Protein AF-W4FCG9-F1 (afdb_monomer)

Sequence (533 aa):
MAEGTGGDGRRKDSVVLVERDSSLSKIDSVRKSSAKRRMSIEARISENKIITIGDYHTPLPEGWSYRESTNHKGKWYYISPEGQAQWIPPLVKTGKLYEWKLHLYIEFGPGKLGMNLKAVDALPDTLWTQFQVEIHTLRKLGNGHASPAELYNWSVKPDRRIYAGFRIVEIAGASVAGFTYSDVIDKINKTPRPVVIGFCDCHRGLVGDPDQVDDMDDDEATKSVYQQRFNTIQSDHMKAMVLTELDKELWLADLKRLAALDVECRAKCKRLRREMAQMNAKNVQLEQLLQQRVAEKRRCITLVSNLDVQQGQSITHVEMRGRELVKKQQALRKAIADTKKENARLMDQHAADTIALDALYEQLDRDDCNNVLLMTKTQLYDEYGVKRSPFTLQDLHLLCFTLEEAAIVEEQEVQRGISEVAQLRRHVAAMETGGASPANDDDSSSSTSSSTRDLEMKLDWLRDQLQKTAQTIAKAEKKGKSKAVKGGYRRRNLLKIEYQLVQDELQTKLQHMGPQPTCPEEPALLDHRTDEM

Foldseek 3Di:
DDDDDDDDDDDDDDDDDDDDDPVVVVVVVVVVVVVVVVVVVVVVVVPDDQDFLVCLLDDAPPQKDKDADPVDGPQIWIAHNVGDIDLFGAFDQPQDDAAAPAKAKAWAFPDDQQFDKDFADGDSPDFLNQFGIWTAAGHQDPVRHRGSLRVVQVVDDPVNHDGTQWTWQDKQNTGSGRPGPVRVVVVVVPDDPRIMTMTHNRVRGHPPHDPPCPVPCCVVVVVVVVVVVVVVVVVVVVVVVVVVVVVVVVVVVVVVVVVVVVVVVVVVVVVVVVVVVVVVVVVVVVVVVVVVVVVVVVVVVVVVVVVVVVVVVVVVVVVVVVVVVVVVVVVVVVVVVVVVVVVVVVVVVVVVVVVVVVVVVVVVVPPPVDDCVPPDPVNVCVVVVPDDDDDDPVNVVVVVVVVVVVVVVVVVVVVVVVVVVVVVVVVVVVCVVVPDDDPDDDDDDDDDDDDLVNLVVVLVVLVVVLVVLVVQLVVCVVVVPVVSNVVSVVVNVVSVVVNVVSVVSSVVVVVVVPDDDPPDDDDDPPPPPDPPD

pLDDT: mean 76.45, std 19.72, range [30.33, 98.44]

InterPro domains:
  IPR001202 WW domain [PS50020] (58-92)

Radius of gyration: 79.8 Å; Cα contacts (8 Å, |Δi|>4): 334; chains: 1; bounding box: 142×108×208 Å

Structure (mmCIF, N/CA/C/O backbone):
data_AF-W4FCG9-F1
#
_entry.id   AF-W4FCG9-F1
#
loop_
_atom_site.group_PDB
_atom_site.id
_atom_site.type_symbol
_atom_site.label_atom_id
_atom_site.label_alt_id
_atom_site.label_comp_id
_atom_site.label_asym_id
_atom_site.label_entity_id
_atom_site.label_seq_id
_atom_site.pdbx_PDB_ins_code
_atom_site.Cartn_x
_atom_site.Cartn_y
_atom_site.Cartn_z
_atom_site.occupancy
_atom_site.B_iso_or_equiv
_atom_site.auth_seq_id
_atom_site.auth_comp_id
_atom_site.auth_asym_id
_atom_site.auth_atom_id
_atom_site.pdbx_PDB_model_num
ATOM 1 N N . MET A 1 1 ? -39.606 -14.562 -76.520 1.00 34.62 1 MET A N 1
ATOM 2 C CA . MET A 1 1 ? -40.073 -13.919 -77.768 1.00 34.62 1 MET A CA 1
ATOM 3 C C . MET A 1 1 ? -39.571 -12.482 -77.726 1.00 34.62 1 MET A C 1
ATOM 5 O O . MET A 1 1 ? -39.835 -11.843 -76.724 1.00 34.62 1 MET A O 1
ATOM 9 N N . ALA A 1 2 ? -38.805 -11.926 -78.654 1.00 36.19 2 ALA A N 1
ATOM 10 C CA . ALA A 1 2 ? -38.229 -12.410 -79.900 1.00 36.19 2 ALA A CA 1
ATOM 11 C C . ALA A 1 2 ? -36.917 -11.629 -80.173 1.00 36.19 2 ALA A C 1
ATOM 13 O O . ALA A 1 2 ? -36.722 -10.562 -79.597 1.00 36.19 2 ALA A O 1
ATOM 14 N N . GLU A 1 3 ? -36.045 -12.256 -80.970 1.00 35.22 3 GLU A N 1
ATOM 15 C CA . GLU A 1 3 ? -35.071 -11.762 -81.973 1.00 35.22 3 GLU A CA 1
ATOM 16 C C . GLU A 1 3 ? -34.829 -10.234 -82.065 1.00 35.22 3 GLU A C 1
ATOM 18 O O . GLU A 1 3 ? -35.752 -9.444 -81.957 1.00 35.22 3 GLU A O 1
ATOM 23 N N . GLY A 1 4 ? -33.632 -9.696 -82.310 1.00 33.28 4 GLY A N 1
ATOM 24 C CA . GLY A 1 4 ? -32.495 -10.187 -83.092 1.00 33.28 4 GLY A CA 1
ATOM 25 C C . GLY A 1 4 ? -32.148 -9.158 -84.190 1.00 33.28 4 GLY A C 1
ATOM 26 O O . GLY A 1 4 ? -33.049 -8.539 -84.744 1.00 33.28 4 GLY A O 1
ATOM 27 N N . THR A 1 5 ? -30.854 -9.043 -84.535 1.00 35.75 5 THR A N 1
ATOM 28 C CA . THR A 1 5 ? -30.222 -8.213 -85.605 1.00 35.75 5 THR A CA 1
ATOM 29 C C . THR A 1 5 ? -30.054 -6.714 -85.293 1.00 35.75 5 THR A C 1
ATOM 31 O O . THR A 1 5 ? -30.937 -6.098 -84.722 1.00 35.75 5 THR A O 1
ATOM 34 N N . GLY A 1 6 ? -28.956 -6.015 -85.596 1.00 31.28 6 GLY A N 1
ATOM 35 C CA . GLY A 1 6 ? -27.707 -6.274 -86.323 1.00 31.28 6 GLY A CA 1
ATOM 36 C C . GLY A 1 6 ? -27.146 -4.907 -86.778 1.00 31.28 6 GLY A C 1
ATOM 37 O O . GLY A 1 6 ? -27.932 -3.986 -86.982 1.00 31.28 6 GLY A O 1
ATOM 38 N N . GLY A 1 7 ? -25.826 -4.747 -86.947 1.00 31.95 7 GLY A N 1
ATOM 39 C CA . GLY A 1 7 ? -25.267 -3.602 -87.694 1.00 31.95 7 GLY A CA 1
ATOM 40 C C . GLY A 1 7 ? -24.038 -2.924 -87.085 1.00 31.95 7 GLY A C 1
ATOM 41 O O . GLY A 1 7 ? -24.150 -2.057 -86.228 1.00 31.95 7 GLY A O 1
ATOM 42 N N . ASP A 1 8 ? -22.877 -3.322 -87.595 1.00 32.66 8 ASP A N 1
ATOM 43 C CA . ASP A 1 8 ? -21.540 -2.751 -87.416 1.00 32.66 8 ASP A CA 1
ATOM 44 C C . ASP A 1 8 ? -21.394 -1.371 -88.103 1.00 32.66 8 ASP A C 1
ATOM 46 O O . ASP A 1 8 ? -22.077 -1.101 -89.093 1.00 32.66 8 ASP A O 1
ATOM 50 N N . GLY A 1 9 ? -20.466 -0.519 -87.640 1.00 31.55 9 GLY A N 1
ATOM 51 C CA . GLY A 1 9 ? -20.011 0.619 -88.450 1.00 31.55 9 GLY A CA 1
ATOM 52 C C . GLY A 1 9 ? -19.624 1.923 -87.742 1.00 31.55 9 GLY A C 1
ATOM 53 O O . GLY A 1 9 ? -20.441 2.817 -87.561 1.00 31.55 9 GLY A O 1
ATOM 54 N N . ARG A 1 10 ? -18.306 2.088 -87.573 1.00 35.19 10 ARG A N 1
ATOM 55 C CA . ARG A 1 10 ? -17.523 3.343 -87.665 1.00 35.19 10 ARG A CA 1
ATOM 56 C C . ARG A 1 10 ? -17.666 4.423 -86.577 1.00 35.19 10 ARG A C 1
ATOM 58 O O . ARG A 1 10 ? -18.603 5.211 -86.504 1.00 35.19 10 ARG A O 1
ATOM 65 N N . ARG A 1 11 ? -16.553 4.517 -85.839 1.00 33.44 11 ARG A N 1
ATOM 66 C CA . ARG A 1 11 ? -16.085 5.590 -84.953 1.00 33.44 11 ARG A CA 1
ATOM 67 C C . ARG A 1 11 ? -16.247 6.981 -85.589 1.00 33.44 11 ARG A C 1
ATOM 69 O O . ARG A 1 11 ? -15.770 7.213 -86.697 1.00 33.44 11 ARG A O 1
ATOM 76 N N . LYS A 1 12 ? -16.879 7.898 -84.850 1.00 39.00 12 LYS A N 1
ATOM 77 C CA . LYS A 1 12 ? -16.823 9.350 -85.064 1.00 39.00 12 LYS A CA 1
ATOM 78 C C . LYS A 1 12 ? -15.766 9.927 -84.127 1.00 39.00 12 LYS A C 1
ATOM 80 O O . LYS A 1 12 ? -15.915 9.833 -82.912 1.00 39.00 12 LYS A O 1
ATOM 85 N N . ASP A 1 13 ? -14.729 10.515 -84.712 1.00 32.69 13 ASP A N 1
ATOM 86 C CA . ASP A 1 13 ? -13.719 11.301 -84.013 1.00 32.69 13 ASP A CA 1
ATOM 87 C C . ASP A 1 13 ? -14.348 12.591 -83.472 1.00 32.69 13 ASP A C 1
ATOM 89 O O . ASP A 1 13 ? -14.715 13.500 -84.220 1.00 32.69 13 ASP A O 1
ATOM 93 N N . SER A 1 14 ? -14.494 12.662 -82.151 1.00 36.31 14 SER A N 1
ATOM 94 C CA . SER A 1 14 ? -14.780 13.897 -81.433 1.00 36.31 14 SER A CA 1
ATOM 95 C C . SER A 1 14 ? -13.470 14.636 -81.167 1.00 36.31 14 SER A C 1
ATOM 97 O O . SER A 1 14 ? -12.623 14.175 -80.401 1.00 36.31 14 SER A O 1
ATOM 99 N N . VAL A 1 15 ? -13.337 15.800 -81.796 1.00 35.44 15 VAL A N 1
ATOM 100 C CA . VAL A 1 15 ? -12.343 16.831 -81.491 1.00 35.44 15 VAL A CA 1
ATOM 101 C C . VAL A 1 15 ? -12.466 17.224 -80.016 1.00 35.44 15 VAL A C 1
ATOM 103 O O . VAL A 1 15 ? -13.481 17.781 -79.606 1.00 35.44 15 VAL A O 1
ATOM 106 N N . VAL A 1 16 ? -11.420 16.961 -79.231 1.00 35.81 16 VAL A N 1
ATOM 107 C CA . VAL A 1 16 ? -11.217 17.568 -77.911 1.00 35.81 16 VAL A CA 1
ATOM 108 C C . VAL A 1 16 ? -10.118 18.613 -78.059 1.00 35.81 16 VAL A C 1
ATOM 110 O O . VAL A 1 16 ? -8.976 18.295 -78.392 1.00 35.81 16 VAL A O 1
ATOM 113 N N . LEU A 1 17 ? -10.492 19.875 -77.840 1.00 36.72 17 LEU A N 1
ATOM 114 C CA . LEU A 1 17 ? -9.572 20.980 -77.606 1.00 36.72 17 LEU A CA 1
ATOM 115 C C . LEU A 1 17 ? -8.699 20.642 -76.392 1.00 36.72 17 LEU A C 1
ATOM 117 O O . LEU A 1 17 ? -9.174 20.652 -75.261 1.00 36.72 17 LEU A O 1
ATOM 121 N N . VAL A 1 18 ? -7.423 20.355 -76.636 1.00 36.69 18 VAL A N 1
ATOM 122 C CA . VAL A 1 18 ? -6.400 20.336 -75.589 1.00 36.69 18 VAL A CA 1
ATOM 123 C C . VAL A 1 18 ? -5.851 21.754 -75.475 1.00 36.69 18 VAL A C 1
ATOM 125 O O . VAL A 1 18 ? -5.213 22.262 -76.402 1.00 36.69 18 VAL A O 1
ATOM 128 N N . GLU A 1 19 ? -6.138 22.403 -74.347 1.00 40.28 19 GLU A N 1
ATOM 129 C CA . GLU A 1 19 ? -5.480 23.636 -73.924 1.00 40.28 19 GLU A CA 1
ATOM 130 C C . GLU A 1 19 ? -3.960 23.442 -73.978 1.00 40.28 19 GLU A C 1
ATOM 132 O O . GLU A 1 19 ? -3.398 22.535 -73.361 1.00 40.28 19 GLU A O 1
ATOM 137 N N . ARG A 1 20 ? -3.279 24.282 -74.766 1.00 44.53 20 ARG A N 1
ATOM 138 C CA . ARG A 1 20 ? -1.817 24.309 -74.809 1.00 44.53 20 ARG A CA 1
ATOM 139 C C . ARG A 1 20 ? -1.302 24.819 -73.473 1.00 44.53 20 ARG A C 1
ATOM 141 O O . ARG A 1 20 ? -1.419 26.000 -73.157 1.00 44.53 20 ARG A O 1
ATOM 148 N N . ASP A 1 21 ? -0.686 23.908 -72.742 1.00 41.25 21 ASP A N 1
ATOM 149 C CA . ASP A 1 21 ? -0.039 24.166 -71.472 1.00 41.25 21 ASP A CA 1
ATOM 150 C C . ASP A 1 21 ? 1.079 25.218 -71.632 1.00 41.25 21 ASP A C 1
ATOM 152 O O . ASP A 1 21 ? 2.018 25.074 -72.425 1.00 41.25 21 ASP A O 1
ATOM 156 N N . SER A 1 22 ? 0.973 26.318 -70.884 1.00 47.09 22 SER A N 1
ATOM 157 C CA . SER A 1 22 ? 1.869 27.490 -70.945 1.00 47.09 22 SER A CA 1
ATOM 158 C C . SER A 1 22 ? 3.297 27.214 -70.433 1.00 47.09 22 SER A C 1
ATOM 160 O O . SER A 1 22 ? 4.177 28.078 -70.481 1.00 47.09 22 SER A O 1
ATOM 162 N N . SER A 1 23 ? 3.551 25.983 -69.988 1.00 48.50 23 SER A N 1
ATOM 163 C CA . SER A 1 23 ? 4.832 25.460 -69.514 1.00 48.50 23 SER A CA 1
ATOM 164 C C . SER A 1 23 ? 5.790 25.056 -70.648 1.00 48.50 23 SER A C 1
ATOM 166 O O . SER A 1 23 ? 7.006 25.070 -70.447 1.00 48.50 23 SER A O 1
ATOM 168 N N . LEU A 1 24 ? 5.286 24.794 -71.863 1.00 45.44 24 LEU A N 1
ATOM 169 C CA . LEU A 1 24 ? 6.114 24.403 -73.017 1.00 45.44 24 LEU A CA 1
ATOM 170 C C . LEU A 1 24 ? 6.747 25.596 -73.762 1.00 45.44 24 LEU A C 1
ATOM 172 O O . LEU A 1 24 ? 7.794 25.438 -74.388 1.00 45.44 24 LEU A O 1
ATOM 176 N N . SER A 1 25 ? 6.209 26.819 -73.631 1.00 48.72 25 SER A N 1
ATOM 177 C CA . SER A 1 25 ? 6.802 28.022 -74.257 1.00 48.72 25 SER A CA 1
ATOM 178 C C . SER A 1 25 ? 8.090 28.491 -73.561 1.00 48.72 25 SER A C 1
ATOM 180 O O . SER A 1 25 ? 8.966 29.104 -74.182 1.00 48.72 25 SER A O 1
ATOM 182 N N . LYS A 1 26 ? 8.258 28.148 -72.275 1.00 48.59 26 LYS A N 1
ATOM 183 C CA . LYS A 1 26 ? 9.486 28.424 -71.515 1.00 48.59 26 LYS A CA 1
ATOM 184 C C . LYS A 1 26 ? 10.653 27.559 -71.985 1.00 48.59 26 LYS A C 1
ATOM 186 O O . LYS A 1 26 ? 11.779 28.046 -72.008 1.00 48.59 26 LYS A O 1
ATOM 191 N N . ILE A 1 27 ? 10.404 26.324 -72.417 1.00 49.84 27 ILE A N 1
ATOM 192 C CA . ILE A 1 27 ? 11.462 25.402 -72.860 1.00 49.84 27 ILE A CA 1
ATOM 193 C C . ILE A 1 27 ? 12.034 25.841 -74.220 1.00 49.84 27 ILE A C 1
ATOM 195 O O . ILE A 1 27 ? 13.254 25.831 -74.406 1.00 49.84 27 ILE A O 1
ATOM 199 N N . ASP A 1 28 ? 11.194 26.357 -75.122 1.00 43.75 28 ASP A N 1
ATOM 200 C CA . ASP A 1 28 ? 11.650 26.932 -76.396 1.00 43.75 28 ASP A CA 1
ATOM 201 C C . ASP A 1 28 ? 12.315 28.311 -76.240 1.00 43.75 28 ASP A C 1
ATOM 203 O O . ASP A 1 28 ? 13.270 28.629 -76.957 1.00 43.75 28 ASP A O 1
ATOM 207 N N . SER A 1 29 ? 11.893 29.112 -75.253 1.00 47.41 29 SER A N 1
ATOM 208 C CA . SER A 1 29 ? 12.574 30.360 -74.865 1.00 47.41 29 SER A CA 1
ATOM 209 C C . SER A 1 29 ? 13.971 30.101 -74.276 1.00 47.41 29 SER A C 1
ATOM 211 O O . SER A 1 29 ? 14.943 30.793 -74.602 1.00 47.41 29 SER A O 1
ATOM 213 N N . VAL A 1 30 ? 14.123 29.042 -73.473 1.00 49.09 30 VAL A N 1
ATOM 214 C CA . VAL A 1 30 ? 15.423 28.617 -72.928 1.00 49.09 30 VAL A CA 1
ATOM 215 C C . VAL A 1 30 ? 16.339 28.080 -74.035 1.00 49.09 30 VAL A C 1
ATOM 217 O O . VAL A 1 30 ? 17.522 28.424 -74.062 1.00 49.09 30 VAL A O 1
ATOM 220 N N . ARG A 1 31 ? 15.814 27.338 -75.022 1.00 48.38 31 ARG A N 1
ATOM 221 C CA . ARG A 1 31 ? 16.611 26.881 -76.178 1.00 48.38 31 ARG A CA 1
ATOM 222 C C . ARG A 1 31 ? 17.043 28.026 -77.099 1.00 48.38 31 ARG A C 1
ATOM 224 O O . ARG A 1 31 ? 18.213 28.080 -77.476 1.00 48.38 31 ARG A O 1
ATOM 231 N N . LYS A 1 32 ? 16.166 28.994 -77.396 1.00 46.44 32 LYS A N 1
ATOM 232 C CA . LYS A 1 32 ? 16.530 30.179 -78.202 1.00 46.44 32 LYS A CA 1
ATOM 233 C C . LYS A 1 32 ? 17.479 31.134 -77.469 1.00 46.44 32 LYS A C 1
ATOM 235 O O . LYS A 1 32 ? 18.373 31.693 -78.101 1.00 46.44 32 LYS A O 1
ATOM 240 N N . SER A 1 33 ? 17.352 31.292 -76.148 1.00 45.50 33 SER A N 1
ATOM 241 C CA . SER A 1 33 ? 18.281 32.116 -75.354 1.00 45.50 33 SER A CA 1
ATOM 242 C C . SER A 1 33 ? 19.639 31.445 -75.119 1.00 45.50 33 SER A C 1
ATOM 244 O O . SER A 1 33 ? 20.645 32.147 -75.021 1.00 45.50 33 SER A O 1
ATOM 246 N N . SER A 1 34 ? 19.699 30.107 -75.095 1.00 45.25 34 SER A N 1
ATOM 247 C CA . SER A 1 34 ? 20.956 29.348 -75.072 1.00 45.25 34 SER A CA 1
ATOM 248 C C . SER A 1 34 ? 21.681 29.419 -76.421 1.00 45.25 34 SER A C 1
ATOM 250 O O . SER A 1 34 ? 22.876 29.701 -76.450 1.00 45.25 34 SER A O 1
ATOM 252 N N . ALA A 1 35 ? 20.963 29.294 -77.544 1.00 45.16 35 ALA A N 1
ATOM 253 C CA . ALA A 1 35 ? 21.541 29.435 -78.885 1.00 45.16 35 ALA A CA 1
ATOM 254 C C . ALA A 1 35 ? 22.026 30.869 -79.181 1.00 45.16 35 ALA A C 1
ATOM 256 O O . ALA A 1 35 ? 23.102 31.055 -79.745 1.00 45.16 35 ALA A O 1
ATOM 257 N N . LYS A 1 36 ? 21.292 31.899 -78.729 1.00 41.75 36 LYS A N 1
ATOM 258 C CA . LYS A 1 36 ? 21.706 33.307 -78.876 1.00 41.75 36 LYS A CA 1
ATOM 259 C C . LYS A 1 36 ? 22.872 33.682 -77.950 1.00 41.75 36 LYS A C 1
ATOM 261 O O . LYS A 1 36 ? 23.686 34.521 -78.323 1.00 41.75 36 LYS A O 1
ATOM 266 N N . ARG A 1 37 ? 23.002 33.033 -76.782 1.00 46.12 37 ARG A N 1
ATOM 267 C CA . ARG A 1 37 ? 24.206 33.138 -75.937 1.00 46.12 37 ARG A CA 1
ATOM 268 C C . ARG A 1 37 ? 25.407 32.422 -76.544 1.00 46.12 37 ARG A C 1
ATOM 270 O O . ARG A 1 37 ? 26.486 32.986 -76.477 1.00 46.12 37 ARG A O 1
ATOM 277 N N . ARG A 1 38 ? 25.234 31.257 -77.176 1.00 46.38 38 ARG A N 1
ATOM 278 C CA . ARG A 1 38 ? 26.330 30.561 -77.876 1.00 46.38 38 ARG A CA 1
ATOM 279 C C . ARG A 1 38 ? 26.882 31.396 -79.032 1.00 46.38 38 ARG A C 1
ATOM 281 O O . ARG A 1 38 ? 28.064 31.700 -79.012 1.00 46.38 38 ARG A O 1
ATOM 288 N N . MET A 1 39 ? 26.020 31.948 -79.891 1.00 37.16 39 MET A N 1
ATOM 289 C CA . MET A 1 39 ? 26.477 32.835 -80.975 1.00 37.16 39 MET A CA 1
ATOM 290 C C . MET A 1 39 ? 27.041 34.182 -80.483 1.00 37.16 39 MET A C 1
ATOM 292 O O . MET A 1 39 ? 27.887 34.767 -81.146 1.00 37.16 39 MET A O 1
ATOM 296 N N . SER A 1 40 ? 26.615 34.685 -79.315 1.00 43.78 40 SER A N 1
ATOM 297 C CA . SER A 1 40 ? 27.190 35.898 -78.704 1.00 43.78 40 SER A CA 1
ATOM 298 C C . SER A 1 40 ? 28.487 35.639 -77.925 1.00 43.78 40 SER A C 1
ATOM 300 O O . SER A 1 40 ? 29.206 36.596 -77.639 1.00 43.78 40 SER A O 1
ATOM 302 N N . ILE A 1 41 ? 28.767 34.385 -77.557 1.00 40.41 41 ILE A N 1
ATOM 303 C CA . ILE A 1 41 ? 30.043 33.943 -76.984 1.00 40.41 41 ILE A CA 1
ATOM 304 C C . ILE A 1 41 ? 31.025 33.670 -78.131 1.00 40.41 41 ILE A C 1
ATOM 306 O O . ILE A 1 41 ? 32.119 34.216 -78.113 1.00 40.41 41 ILE A O 1
ATOM 310 N N . GLU A 1 42 ? 30.607 32.978 -79.194 1.00 39.97 42 GLU A N 1
ATOM 311 C CA . GLU A 1 42 ? 31.421 32.757 -80.403 1.00 39.97 42 GLU A CA 1
ATOM 312 C C . GLU A 1 42 ? 31.773 34.064 -81.132 1.00 39.97 42 GLU A C 1
ATOM 314 O O . GLU A 1 42 ? 32.905 34.219 -81.576 1.00 39.97 42 GLU A O 1
ATOM 319 N N . ALA A 1 43 ? 30.879 35.061 -81.151 1.00 37.09 43 ALA A N 1
ATOM 320 C CA . ALA A 1 43 ? 31.185 36.393 -81.688 1.00 37.09 43 ALA A CA 1
ATOM 321 C C . ALA A 1 43 ? 32.038 37.281 -80.752 1.00 37.09 43 ALA A C 1
ATOM 323 O O . ALA A 1 43 ? 32.476 38.350 -81.164 1.00 37.09 43 ALA A O 1
ATOM 324 N N . ARG A 1 44 ? 32.278 36.870 -79.496 1.00 39.56 44 ARG A N 1
ATOM 325 C CA . ARG A 1 44 ? 33.234 37.527 -78.577 1.00 39.56 44 ARG A CA 1
ATOM 326 C C . ARG A 1 44 ? 34.585 36.809 -78.504 1.00 39.56 44 ARG A C 1
ATOM 328 O O . ARG A 1 44 ? 35.535 37.371 -77.968 1.00 39.56 44 ARG A O 1
ATOM 335 N N . ILE A 1 45 ? 34.679 35.597 -79.051 1.00 42.31 45 ILE A N 1
ATOM 336 C CA . ILE A 1 45 ? 35.916 34.803 -79.115 1.00 42.31 45 ILE A CA 1
ATOM 337 C C . ILE A 1 45 ? 36.810 35.239 -80.293 1.00 42.31 45 ILE A C 1
ATOM 339 O O . ILE A 1 45 ? 37.989 34.905 -80.328 1.00 42.31 45 ILE A O 1
ATOM 343 N N . SER A 1 46 ? 36.321 36.072 -81.218 1.00 41.75 46 SER A N 1
ATOM 344 C CA . SER A 1 46 ? 37.116 36.545 -82.361 1.00 41.75 46 SER A CA 1
ATOM 345 C C . SER A 1 46 ? 38.094 37.695 -82.067 1.00 41.75 46 SER A C 1
ATOM 347 O O . SER A 1 46 ? 38.767 38.136 -82.992 1.00 41.75 46 SER A O 1
ATOM 349 N N . GLU A 1 47 ? 38.223 38.171 -80.819 1.00 38.84 47 GLU A N 1
ATOM 350 C CA . GLU A 1 47 ? 39.187 39.237 -80.458 1.00 38.84 47 GLU A CA 1
ATOM 351 C C . GLU A 1 47 ? 40.089 38.930 -79.246 1.00 38.84 47 GLU A C 1
ATOM 353 O O . GLU A 1 47 ? 40.966 39.726 -78.925 1.00 38.84 47 GLU A O 1
ATOM 358 N N . ASN A 1 48 ? 39.975 37.755 -78.616 1.00 41.47 48 ASN A N 1
ATOM 359 C CA . ASN A 1 48 ? 40.883 37.336 -77.543 1.00 41.47 48 ASN A CA 1
ATOM 360 C C . ASN A 1 48 ? 41.531 35.995 -77.896 1.00 41.47 48 ASN A C 1
ATOM 362 O O . ASN A 1 48 ? 40.890 34.950 -77.860 1.00 41.47 48 ASN A O 1
ATOM 366 N N . LYS A 1 49 ? 42.822 36.034 -78.237 1.00 39.22 49 LYS A N 1
ATOM 367 C CA . LYS A 1 49 ? 43.661 34.851 -78.466 1.00 39.22 49 LYS A CA 1
ATOM 368 C C . LYS A 1 49 ? 43.550 33.898 -77.261 1.00 39.22 49 LYS A C 1
ATOM 370 O O . LYS A 1 49 ? 43.900 34.290 -76.148 1.00 39.22 49 LYS A O 1
ATOM 375 N N . ILE A 1 50 ? 43.054 32.678 -77.486 1.00 43.75 50 ILE A N 1
ATOM 376 C CA . ILE A 1 50 ? 42.990 31.608 -76.477 1.00 43.75 50 ILE A CA 1
ATOM 377 C C . ILE A 1 50 ? 44.430 31.241 -76.101 1.00 43.75 50 ILE A C 1
ATOM 379 O O . ILE A 1 50 ? 45.227 30.889 -76.969 1.00 43.75 50 ILE A O 1
ATOM 383 N N . ILE A 1 51 ? 44.762 31.387 -74.820 1.00 50.22 51 ILE A N 1
ATOM 384 C CA . ILE A 1 51 ? 46.080 31.075 -74.255 1.00 50.22 51 ILE A CA 1
ATOM 385 C C . ILE A 1 51 ? 46.118 29.564 -73.992 1.00 50.22 51 ILE A C 1
ATOM 387 O O . ILE A 1 51 ? 45.252 29.056 -73.287 1.00 50.22 51 ILE A O 1
ATOM 391 N N . THR A 1 52 ? 47.097 28.856 -74.555 1.00 47.50 52 THR A N 1
ATOM 392 C CA . THR A 1 52 ? 47.282 27.394 -74.377 1.00 47.50 52 THR A CA 1
ATOM 393 C C . THR A 1 52 ? 48.467 27.100 -73.445 1.00 47.50 52 THR A C 1
ATOM 395 O O . THR A 1 52 ? 49.248 28.009 -73.164 1.00 47.50 52 THR A O 1
ATOM 398 N N . ILE A 1 53 ? 48.662 25.854 -72.979 1.00 44.81 53 ILE A N 1
ATOM 399 C CA . ILE A 1 53 ? 49.867 25.443 -72.208 1.00 44.81 53 ILE A CA 1
ATOM 400 C C . ILE A 1 53 ? 51.189 25.885 -72.875 1.00 44.81 53 ILE A C 1
ATOM 402 O O . ILE A 1 53 ? 52.159 26.190 -72.180 1.00 44.81 53 ILE A O 1
ATOM 406 N N . GLY A 1 54 ? 51.223 26.004 -74.208 1.00 48.16 54 GLY A N 1
ATOM 407 C CA . GLY A 1 54 ? 52.383 26.501 -74.959 1.00 48.16 54 GLY A CA 1
ATOM 408 C C . GLY A 1 54 ? 52.720 27.988 -74.753 1.00 48.16 54 GLY A C 1
ATOM 409 O O . GLY A 1 54 ? 53.834 28.400 -75.063 1.00 48.16 54 GLY A O 1
ATOM 410 N N . ASP A 1 55 ? 51.809 28.791 -74.194 1.00 52.69 55 ASP A N 1
ATOM 411 C CA . ASP A 1 55 ? 52.017 30.218 -73.901 1.00 52.69 55 ASP A CA 1
ATOM 412 C C . ASP A 1 55 ? 52.578 30.471 -72.481 1.00 52.69 55 ASP A C 1
ATOM 414 O O . ASP A 1 55 ? 52.795 31.626 -72.110 1.00 52.69 55 ASP A O 1
ATOM 418 N N . TYR A 1 56 ? 52.857 29.423 -71.686 1.00 55.72 56 TYR A N 1
ATOM 419 C CA . TYR A 1 56 ? 53.357 29.518 -70.298 1.00 55.72 56 TYR A CA 1
ATOM 420 C C . TYR A 1 56 ? 54.656 30.336 -70.145 1.00 55.72 56 TYR A C 1
ATOM 422 O O . TYR A 1 56 ? 54.932 30.905 -69.091 1.00 55.72 56 TYR A O 1
ATOM 430 N N . HIS A 1 57 ? 55.441 30.445 -71.216 1.00 57.78 57 HIS A N 1
ATOM 431 C CA . HIS A 1 57 ? 56.699 31.193 -71.254 1.00 57.78 57 HIS A CA 1
ATOM 432 C C . HIS A 1 57 ? 56.518 32.692 -71.542 1.00 57.78 57 HIS A C 1
ATOM 434 O O . HIS A 1 57 ? 57.507 33.412 -71.671 1.00 57.78 57 HIS A O 1
ATOM 440 N N . THR A 1 58 ? 55.277 33.179 -71.657 1.00 59.00 58 THR A N 1
ATOM 441 C CA . THR A 1 58 ? 54.965 34.560 -72.047 1.00 59.00 58 THR A CA 1
ATOM 442 C C . THR A 1 58 ? 53.785 35.146 -71.268 1.00 59.00 58 THR A C 1
ATOM 444 O O . THR A 1 58 ? 52.788 34.465 -71.040 1.00 59.00 58 THR A O 1
ATOM 447 N N . PRO A 1 59 ? 53.809 36.447 -70.925 1.00 64.06 59 PRO A N 1
ATOM 448 C CA . PRO A 1 59 ? 54.819 37.456 -71.256 1.00 64.06 59 PRO A CA 1
ATOM 449 C C . PRO A 1 59 ? 56.033 37.436 -70.309 1.00 64.06 59 PRO A C 1
ATOM 451 O O . PRO A 1 59 ? 55.889 37.184 -69.115 1.00 64.06 59 PRO A O 1
ATOM 454 N N . LEU A 1 60 ? 57.213 37.764 -70.844 1.00 70.62 60 LEU A N 1
ATOM 455 C CA . LEU A 1 60 ? 58.441 38.005 -70.076 1.00 70.62 60 LEU A CA 1
ATOM 456 C C . LEU A 1 60 ? 58.637 39.514 -69.824 1.00 70.62 60 LEU A C 1
ATOM 458 O O . LEU A 1 60 ? 58.096 40.321 -70.585 1.00 70.62 60 LEU A O 1
ATOM 462 N N . PRO A 1 61 ? 59.396 39.920 -68.786 1.00 75.25 61 PRO A N 1
ATOM 463 C CA . PRO A 1 61 ? 59.780 41.315 -68.606 1.00 75.25 61 PRO A CA 1
ATOM 464 C C . PRO A 1 61 ? 60.657 41.802 -69.769 1.00 75.25 61 PRO A C 1
ATOM 466 O O . PRO A 1 61 ? 61.296 41.009 -70.462 1.00 75.25 61 PRO A O 1
ATOM 469 N N . GLU A 1 62 ? 60.716 43.115 -69.973 1.00 75.19 62 GLU A N 1
ATOM 470 C CA . GLU A 1 62 ? 61.509 43.719 -71.048 1.00 75.19 62 GLU A CA 1
ATOM 471 C C . GLU A 1 62 ? 62.993 43.303 -70.964 1.00 75.19 62 GLU A C 1
ATOM 473 O O . GLU A 1 62 ? 63.595 43.301 -69.889 1.00 75.19 62 GLU A O 1
ATOM 478 N N . GLY A 1 63 ? 63.567 42.884 -72.097 1.00 72.56 63 GLY A N 1
ATOM 479 C CA . GLY A 1 63 ? 64.955 42.412 -72.204 1.00 72.56 63 GLY A CA 1
ATOM 480 C C . GLY A 1 63 ? 65.206 40.953 -71.789 1.00 72.56 63 GLY A C 1
ATOM 481 O O . GLY A 1 63 ? 66.325 40.471 -71.952 1.00 72.56 63 GLY A O 1
ATOM 482 N N . TRP A 1 64 ? 64.199 40.229 -71.293 1.00 81.25 64 TRP A N 1
ATOM 483 C CA . TRP A 1 64 ? 64.317 38.797 -71.007 1.00 81.25 64 TRP A CA 1
ATOM 484 C C . TRP A 1 64 ? 64.049 37.951 -72.254 1.00 81.25 64 TRP A C 1
ATOM 486 O O . TRP A 1 64 ? 63.160 38.248 -73.051 1.00 81.25 64 TRP A O 1
ATOM 496 N N . SER A 1 65 ? 64.785 36.850 -72.401 1.00 77.75 65 SER A N 1
ATOM 497 C CA . SER A 1 65 ? 64.553 35.853 -73.456 1.00 77.75 65 SER A CA 1
ATOM 498 C C . SER A 1 65 ? 64.477 34.446 -72.867 1.00 77.75 65 SER A C 1
ATOM 500 O O . SER A 1 65 ? 64.967 34.212 -71.765 1.00 77.75 65 SER A O 1
ATOM 502 N N . TYR A 1 66 ? 63.856 33.504 -73.573 1.00 77.56 66 TYR A N 1
ATOM 503 C CA . TYR A 1 66 ? 63.810 32.095 -73.174 1.00 77.56 66 TYR A CA 1
ATOM 504 C C . TYR A 1 66 ? 64.393 31.218 -74.285 1.00 77.56 66 TYR A C 1
ATOM 506 O O . TYR A 1 66 ? 64.273 31.541 -75.469 1.00 77.56 66 TYR A O 1
ATOM 514 N N . ARG A 1 67 ? 65.084 30.139 -73.908 1.00 77.38 67 ARG A N 1
ATOM 515 C CA . ARG A 1 67 ? 65.695 29.171 -74.831 1.00 77.38 67 ARG A CA 1
ATOM 516 C C . ARG A 1 67 ? 65.461 27.750 -74.346 1.00 77.38 67 ARG A C 1
ATOM 518 O O . ARG A 1 67 ? 65.462 27.495 -73.143 1.00 77.38 67 ARG A O 1
ATOM 525 N N . GLU A 1 68 ? 65.277 26.829 -75.283 1.00 77.69 68 GLU A N 1
ATOM 526 C CA . GLU A 1 68 ? 65.205 25.403 -74.976 1.00 77.69 68 GLU A CA 1
ATOM 527 C C . GLU A 1 68 ? 66.615 24.878 -74.670 1.00 77.69 68 GLU A C 1
ATOM 529 O O . GLU A 1 68 ? 67.591 25.228 -75.340 1.00 77.69 68 GLU A O 1
ATOM 534 N N . SER A 1 69 ? 66.744 24.065 -73.625 1.00 75.56 69 SER A N 1
ATOM 535 C CA . SER A 1 69 ? 68.008 23.458 -73.235 1.00 75.56 69 SER A CA 1
ATOM 536 C C . SER A 1 69 ? 68.430 22.408 -74.255 1.00 75.56 69 SER A C 1
ATOM 538 O O . SER A 1 69 ? 67.713 21.447 -74.522 1.00 75.56 69 SER A O 1
ATOM 540 N N . THR A 1 70 ? 69.655 22.526 -74.762 1.00 75.12 70 THR A N 1
ATOM 541 C CA . THR A 1 70 ? 70.238 21.525 -75.667 1.00 75.12 70 THR A CA 1
ATOM 542 C C . THR A 1 70 ? 70.490 20.181 -74.979 1.00 75.12 70 THR A C 1
ATOM 544 O O . THR A 1 70 ? 70.461 19.146 -75.640 1.00 75.12 70 THR A O 1
ATOM 547 N N . ASN A 1 71 ? 70.720 20.187 -73.660 1.00 71.56 71 ASN A N 1
ATOM 548 C CA . ASN A 1 71 ? 71.005 18.985 -72.866 1.00 71.56 71 ASN A CA 1
ATOM 549 C C . ASN A 1 71 ? 69.732 18.333 -72.302 1.00 71.56 71 ASN A C 1
ATOM 551 O O . ASN A 1 71 ? 69.735 17.141 -72.005 1.00 71.56 71 ASN A O 1
ATOM 555 N N . HIS A 1 72 ? 68.647 19.099 -72.168 1.00 70.12 72 HIS A N 1
ATOM 556 C CA . HIS A 1 72 ? 67.368 18.635 -71.636 1.00 70.12 72 HIS A CA 1
ATOM 557 C C . HIS A 1 72 ? 66.241 19.032 -72.595 1.00 70.12 72 HIS A C 1
ATOM 559 O O . HIS A 1 72 ? 65.613 20.076 -72.418 1.00 70.12 72 HIS A O 1
ATOM 565 N N . LYS A 1 73 ? 65.996 18.195 -73.614 1.00 67.06 73 LYS A N 1
ATOM 566 C CA . LYS A 1 73 ? 64.905 18.398 -74.583 1.00 67.06 73 LYS A CA 1
ATOM 567 C C . LYS A 1 73 ? 63.575 18.617 -73.855 1.00 67.06 73 LYS A C 1
ATOM 569 O O . LYS A 1 73 ? 63.263 17.884 -72.918 1.00 67.06 73 LYS A O 1
ATOM 574 N N . GLY A 1 74 ? 62.820 19.627 -74.273 1.00 63.56 74 GLY A N 1
ATOM 575 C CA . GLY A 1 74 ? 61.560 20.037 -73.656 1.00 63.56 74 GLY A CA 1
ATOM 576 C C . GLY A 1 74 ? 61.691 20.920 -72.407 1.00 63.56 74 GLY A C 1
ATOM 577 O O . GLY A 1 74 ? 60.671 21.409 -71.924 1.00 63.56 74 GLY A O 1
ATOM 578 N N . LYS A 1 75 ? 62.903 21.170 -71.880 1.00 68.69 75 LYS A N 1
ATOM 579 C CA . LYS A 1 75 ? 63.115 22.096 -70.752 1.00 68.69 75 LYS A CA 1
ATOM 580 C C . LYS A 1 75 ? 63.612 23.450 -71.241 1.00 68.69 75 LYS A C 1
ATOM 582 O O . LYS A 1 75 ? 64.566 23.528 -72.009 1.00 68.69 75 LYS A O 1
ATOM 587 N N . TRP A 1 76 ? 63.019 24.521 -70.728 1.00 74.06 76 TRP A N 1
ATOM 588 C CA . TRP A 1 76 ? 63.355 25.895 -71.094 1.00 74.06 76 TRP A CA 1
ATOM 589 C C . TRP A 1 76 ? 64.089 26.600 -69.953 1.00 74.06 76 TRP A C 1
ATOM 591 O O . TRP A 1 76 ? 63.776 26.386 -68.783 1.00 74.06 76 TRP A O 1
ATOM 601 N N . TYR A 1 77 ? 65.055 27.451 -70.292 1.00 79.75 77 TYR A N 1
ATOM 602 C CA . TYR A 1 77 ? 65.709 28.361 -69.355 1.00 79.75 77 TYR A CA 1
ATOM 603 C C . TYR A 1 77 ? 65.571 29.807 -69.840 1.00 79.75 77 TYR A C 1
ATOM 605 O O . TYR A 1 77 ? 65.460 30.080 -71.037 1.00 79.75 77 TYR A O 1
ATOM 613 N N . TYR A 1 78 ? 65.562 30.738 -68.896 1.00 82.56 78 TYR A N 1
ATOM 614 C CA . TYR A 1 78 ? 65.318 32.159 -69.105 1.00 82.56 78 TYR A CA 1
ATOM 615 C C . TYR A 1 78 ? 66.612 32.927 -68.893 1.00 82.56 78 TYR A C 1
ATOM 617 O O . TYR A 1 78 ? 67.345 32.660 -67.943 1.00 82.56 78 TYR A O 1
ATOM 625 N N . ILE A 1 79 ? 66.893 33.868 -69.783 1.00 82.50 79 ILE A N 1
ATOM 626 C CA . ILE A 1 79 ? 68.107 34.674 -69.786 1.00 82.50 79 ILE A CA 1
ATOM 627 C C . ILE A 1 79 ? 67.709 36.105 -69.448 1.00 82.50 79 ILE A C 1
ATOM 629 O O . ILE A 1 79 ? 66.879 36.698 -70.146 1.00 82.50 79 ILE A O 1
ATOM 633 N N . SER A 1 80 ? 68.287 36.639 -68.374 1.00 83.12 80 SER A N 1
ATOM 634 C CA . SER A 1 80 ? 68.098 38.028 -67.969 1.00 83.12 80 SER A CA 1
ATOM 635 C C . SER A 1 80 ? 68.759 38.992 -68.971 1.00 83.12 80 SER A C 1
ATOM 637 O O . SER A 1 80 ? 69.661 38.586 -69.710 1.00 83.12 80 SER A O 1
ATOM 639 N N . PRO A 1 81 ? 68.387 40.285 -68.976 1.00 80.19 81 PRO A N 1
ATOM 640 C CA . PRO A 1 81 ? 69.053 41.307 -69.791 1.00 80.19 81 PRO A CA 1
ATOM 641 C C . PRO A 1 81 ? 70.569 41.407 -69.533 1.00 80.19 81 PRO A C 1
ATOM 643 O O . PRO A 1 81 ? 71.316 41.872 -70.388 1.00 80.19 81 PRO A O 1
ATOM 646 N N . GLU A 1 82 ? 71.026 40.940 -68.366 1.00 79.81 82 GLU A N 1
ATOM 647 C CA . GLU A 1 82 ? 72.430 40.902 -67.933 1.00 79.81 82 GLU A CA 1
ATOM 648 C C . GLU A 1 82 ? 73.161 39.610 -68.361 1.00 79.81 82 GLU A C 1
ATOM 650 O O . GLU A 1 82 ? 74.336 39.425 -68.053 1.00 79.81 82 GLU A O 1
ATOM 655 N N . GLY A 1 83 ? 72.479 38.698 -69.065 1.00 77.06 83 GLY A N 1
ATOM 656 C CA . GLY A 1 83 ? 73.043 37.447 -69.580 1.00 77.06 83 GLY A CA 1
ATOM 657 C C . GLY A 1 83 ? 73.034 36.270 -68.598 1.00 77.06 83 GLY A C 1
ATOM 658 O O . GLY A 1 83 ? 73.578 35.213 -68.922 1.00 77.06 83 GLY A O 1
ATOM 659 N N . GLN A 1 84 ? 72.415 36.404 -67.421 1.00 83.50 84 GLN A N 1
ATOM 660 C CA . GLN A 1 84 ? 72.315 35.311 -66.447 1.00 83.50 84 GLN A CA 1
ATOM 661 C C . GLN A 1 84 ? 71.182 34.349 -66.812 1.00 83.50 84 GLN A C 1
ATOM 663 O O . GLN A 1 84 ? 70.058 34.776 -67.071 1.00 83.50 84 GLN A O 1
ATOM 668 N N . ALA A 1 85 ? 71.474 33.047 -66.810 1.00 81.88 85 ALA A N 1
ATOM 669 C CA . ALA A 1 85 ? 70.503 31.996 -67.097 1.00 81.88 85 ALA A CA 1
ATOM 670 C C . ALA A 1 85 ? 69.877 31.439 -65.809 1.00 81.88 85 ALA A C 1
ATOM 672 O O . ALA A 1 85 ? 70.587 31.082 -64.870 1.00 81.88 85 ALA A O 1
ATOM 673 N N . GLN A 1 86 ? 68.553 31.293 -65.794 1.00 84.31 86 GLN A N 1
ATOM 674 C CA . GLN A 1 86 ? 67.796 30.667 -64.711 1.00 84.31 86 GLN A CA 1
ATOM 675 C C . GLN A 1 86 ? 66.739 29.705 -65.256 1.00 84.31 86 GLN A C 1
ATOM 677 O O . GLN A 1 86 ? 66.175 29.913 -66.325 1.00 84.31 86 GLN A O 1
ATOM 682 N N . TRP A 1 87 ? 66.441 28.649 -64.505 1.00 79.69 87 TRP A N 1
ATOM 683 C CA . TRP A 1 87 ? 65.459 27.633 -64.909 1.00 79.69 87 TRP A CA 1
ATOM 684 C C . TRP A 1 87 ? 64.008 28.027 -64.617 1.00 79.69 87 TRP A C 1
ATOM 686 O O . TRP A 1 87 ? 63.080 27.466 -65.187 1.00 79.69 87 TRP A O 1
ATOM 696 N N . ILE A 1 88 ? 63.804 28.998 -63.730 1.00 76.81 88 ILE A N 1
ATOM 697 C CA . ILE A 1 88 ? 62.483 29.443 -63.284 1.00 76.81 88 ILE A CA 1
ATOM 698 C C . ILE A 1 88 ? 62.125 30.722 -64.052 1.00 76.81 88 ILE A C 1
ATOM 700 O O . ILE A 1 88 ? 62.973 31.611 -64.136 1.00 76.81 88 ILE A O 1
ATOM 704 N N . PRO A 1 89 ? 60.910 30.869 -64.605 1.00 76.00 89 PRO A N 1
ATOM 705 C CA . PRO A 1 89 ? 60.516 32.115 -65.258 1.00 76.00 89 PRO A CA 1
ATOM 706 C C . PRO A 1 89 ? 60.492 33.283 -64.260 1.00 76.00 89 PRO A C 1
ATOM 708 O O . PRO A 1 89 ? 60.067 33.099 -63.115 1.00 76.00 89 PRO A O 1
ATOM 711 N N . PRO A 1 90 ? 60.911 34.495 -64.665 1.00 76.94 90 PRO A N 1
ATOM 712 C CA . PRO A 1 90 ? 60.719 35.687 -63.847 1.00 76.94 90 PRO A CA 1
ATOM 713 C C . PRO A 1 90 ? 59.224 35.950 -63.614 1.00 76.94 90 PRO A C 1
ATOM 715 O O . PRO A 1 90 ? 58.392 35.748 -64.500 1.00 76.94 90 PRO A O 1
ATOM 718 N N . LEU A 1 91 ? 58.873 36.439 -62.424 1.00 77.56 91 LEU A N 1
ATOM 719 C CA . LEU A 1 91 ? 57.493 36.810 -62.113 1.00 77.56 91 LEU A CA 1
ATOM 720 C C . LEU A 1 91 ? 57.106 38.090 -62.856 1.00 77.56 91 LEU A C 1
ATOM 722 O O . LEU A 1 91 ? 57.689 39.150 -62.630 1.00 77.56 91 LEU A O 1
ATOM 726 N N . VAL A 1 92 ? 56.078 38.003 -63.699 1.00 79.12 92 VAL A N 1
ATOM 727 C CA . VAL A 1 92 ? 55.519 39.150 -64.424 1.00 79.12 92 VAL A CA 1
ATOM 728 C C . VAL A 1 92 ? 54.076 39.364 -64.008 1.00 79.12 92 VAL A C 1
ATOM 730 O O . VAL A 1 92 ? 53.248 38.459 -64.107 1.00 79.12 92 VAL A O 1
ATOM 733 N N . LYS A 1 93 ? 53.751 40.585 -63.574 1.00 82.31 93 LYS A N 1
ATOM 734 C CA . LYS A 1 93 ? 52.376 40.989 -63.255 1.00 82.31 93 LYS A CA 1
ATOM 735 C C . LYS A 1 93 ? 51.598 41.175 -64.554 1.00 82.31 93 LYS A C 1
ATOM 737 O O . LYS A 1 93 ? 51.566 42.257 -65.126 1.00 82.31 93 LYS A O 1
ATOM 742 N N . THR A 1 94 ? 51.004 40.089 -65.042 1.00 71.88 94 THR A N 1
ATOM 743 C CA . THR A 1 94 ? 50.360 40.058 -66.366 1.00 71.88 94 THR A CA 1
ATOM 744 C C . THR A 1 94 ? 48.977 40.705 -66.389 1.00 71.88 94 THR A C 1
ATOM 746 O O . THR A 1 94 ? 48.524 41.130 -67.447 1.00 71.88 94 THR A O 1
ATOM 749 N N . GLY A 1 95 ? 48.267 40.728 -65.254 1.00 71.75 95 GLY A N 1
ATOM 750 C CA . GLY A 1 95 ? 46.872 41.181 -65.167 1.00 71.75 95 GLY A CA 1
ATOM 751 C C . GLY A 1 95 ? 45.861 40.309 -65.929 1.00 71.75 95 GLY A C 1
ATOM 752 O O . GLY A 1 95 ? 44.661 40.548 -65.827 1.00 71.75 95 GLY A O 1
ATOM 753 N N . LYS A 1 96 ? 46.321 39.285 -66.659 1.00 74.88 96 LYS A N 1
ATOM 754 C CA . LYS A 1 96 ? 45.486 38.408 -67.482 1.00 74.88 96 LYS A CA 1
ATOM 755 C C . LYS A 1 96 ? 44.741 37.397 -66.617 1.00 74.88 96 LYS A C 1
ATOM 757 O O . LYS A 1 96 ? 45.321 36.804 -65.704 1.00 74.88 96 LYS A O 1
ATOM 762 N N . LEU A 1 97 ? 43.462 37.202 -66.922 1.00 78.56 97 LEU A N 1
ATOM 763 C CA . LEU A 1 97 ? 42.648 36.126 -66.366 1.00 78.56 97 LEU A CA 1
ATOM 764 C C . LEU A 1 97 ? 42.812 34.879 -67.240 1.00 78.56 97 LEU A C 1
ATOM 766 O O . LEU A 1 97 ? 42.863 34.985 -68.464 1.00 78.56 97 LEU A O 1
ATOM 770 N N . TYR A 1 98 ? 42.919 33.720 -66.598 1.00 79.00 98 TYR A N 1
ATOM 771 C CA . TYR A 1 98 ? 43.124 32.429 -67.253 1.00 79.00 98 TYR A CA 1
ATOM 772 C C . TYR A 1 98 ? 41.855 31.586 -67.119 1.00 79.00 98 TYR A C 1
ATOM 774 O O . TYR A 1 98 ? 41.224 31.576 -66.058 1.00 79.00 98 TYR A O 1
ATOM 782 N N . GLU A 1 99 ? 41.482 30.878 -68.183 1.00 80.25 99 GLU A N 1
ATOM 783 C CA . GLU A 1 99 ? 40.290 30.030 -68.203 1.00 80.25 99 GLU A CA 1
ATOM 784 C C . GLU A 1 99 ? 40.656 28.591 -67.805 1.00 80.25 99 GLU A C 1
ATOM 786 O O . GLU A 1 99 ? 41.135 27.806 -68.616 1.00 80.25 99 GLU A O 1
ATOM 791 N N . TRP A 1 100 ? 40.483 28.248 -66.526 1.00 85.06 100 TRP A N 1
ATOM 792 C CA . TRP A 1 100 ? 40.876 26.944 -65.970 1.00 85.06 100 TRP A CA 1
ATOM 793 C C . TRP A 1 100 ? 39.814 25.863 -66.168 1.00 85.06 100 TRP A C 1
ATOM 795 O O . TRP A 1 100 ? 38.626 26.140 -65.987 1.00 85.06 100 TRP A O 1
ATOM 805 N N . LYS A 1 101 ? 40.228 24.602 -66.408 1.00 81.19 101 LYS A N 1
ATOM 806 C CA . LYS A 1 101 ? 39.286 23.459 -66.467 1.00 81.19 101 LYS A CA 1
ATOM 807 C C . LYS A 1 101 ? 38.483 23.312 -65.167 1.00 81.19 101 LYS A C 1
ATOM 809 O O . LYS A 1 101 ? 37.307 22.954 -65.201 1.00 81.19 101 LYS A O 1
ATOM 814 N N . LEU A 1 102 ? 39.101 23.615 -64.021 1.00 84.44 102 LEU A N 1
ATOM 815 C CA . LEU A 1 102 ? 38.431 23.698 -62.723 1.00 84.44 102 LEU A CA 1
ATOM 816 C C . LEU A 1 102 ? 38.769 25.024 -62.037 1.00 84.44 102 LEU A C 1
ATOM 818 O O . LEU A 1 102 ? 39.790 25.135 -61.362 1.00 84.44 102 LEU A O 1
ATOM 822 N N . HIS A 1 103 ? 37.889 26.012 -62.211 1.00 87.94 103 HIS A N 1
ATOM 823 C CA . HIS A 1 103 ? 37.938 27.299 -61.518 1.00 87.94 103 HIS A CA 1
ATOM 824 C C . HIS A 1 103 ? 36.773 27.405 -60.526 1.00 87.94 103 HIS A C 1
ATOM 826 O O . HIS A 1 103 ? 35.607 27.292 -60.913 1.00 87.94 103 HIS A O 1
ATOM 832 N N . LEU A 1 104 ? 37.076 27.622 -59.247 1.00 91.12 104 LEU A N 1
ATOM 833 C CA . LEU A 1 104 ? 36.093 27.763 -58.177 1.00 91.12 104 LEU A CA 1
ATOM 834 C C . LEU A 1 104 ? 36.158 29.163 -57.574 1.00 91.12 104 LEU A C 1
ATOM 836 O O . LEU A 1 104 ? 37.190 29.571 -57.050 1.00 91.12 104 LEU A O 1
ATOM 840 N N . TYR A 1 105 ? 35.030 29.866 -57.596 1.00 91.12 105 TYR A N 1
ATOM 841 C CA . TYR A 1 105 ? 34.871 31.161 -56.944 1.00 91.12 105 TYR A CA 1
ATOM 842 C C . TYR A 1 105 ? 34.216 30.977 -55.582 1.00 91.12 105 TYR A C 1
ATOM 844 O O . TYR A 1 105 ? 33.128 30.404 -55.487 1.00 91.12 105 TYR A O 1
ATOM 852 N N . ILE A 1 106 ? 34.879 31.465 -54.535 1.00 91.50 106 ILE A N 1
ATOM 853 C CA . ILE A 1 106 ? 34.381 31.386 -53.161 1.00 91.50 106 ILE A CA 1
ATOM 854 C C . ILE A 1 106 ? 34.301 32.790 -52.578 1.00 91.50 106 ILE A C 1
ATOM 856 O O . ILE A 1 106 ? 35.279 33.538 -52.592 1.00 91.50 106 ILE A O 1
ATOM 860 N N . GLU A 1 107 ? 33.129 33.132 -52.052 1.00 91.06 107 GLU A N 1
ATOM 861 C CA . GLU A 1 107 ? 32.879 34.385 -51.351 1.00 91.06 107 GLU A CA 1
ATOM 862 C C . GLU A 1 107 ? 33.129 34.210 -49.849 1.00 91.06 107 GLU A C 1
ATOM 864 O O . GLU A 1 107 ? 32.503 33.384 -49.184 1.00 91.06 107 GLU A O 1
ATOM 869 N N . PHE A 1 108 ? 34.047 35.001 -49.300 1.00 90.06 108 PHE A N 1
ATOM 870 C CA . PHE A 1 108 ? 34.376 34.990 -47.880 1.00 90.06 108 PHE A CA 1
ATOM 871 C C . PHE A 1 108 ? 33.886 36.261 -47.198 1.00 90.06 108 PHE A C 1
ATOM 873 O O . PHE A 1 108 ? 34.416 37.349 -47.435 1.00 90.06 108 PHE A O 1
ATOM 880 N N . GLY A 1 109 ? 32.924 36.096 -46.289 1.00 85.12 109 GLY A N 1
ATOM 881 C CA . GLY A 1 109 ? 32.429 37.148 -45.401 1.00 85.12 109 GLY A CA 1
ATOM 882 C C . GLY A 1 109 ? 33.459 37.638 -44.365 1.00 85.12 109 GLY A C 1
ATOM 883 O O . GLY A 1 109 ? 34.649 37.316 -44.452 1.00 85.12 109 GLY A O 1
ATOM 884 N N . PRO A 1 110 ? 33.033 38.440 -43.371 1.00 81.00 110 PRO A N 1
ATOM 885 C CA . PRO A 1 110 ? 33.924 38.964 -42.337 1.00 81.00 110 PRO A CA 1
ATOM 886 C C . PRO A 1 110 ? 34.582 37.834 -41.524 1.00 81.00 110 PRO A C 1
ATOM 888 O O . PRO A 1 110 ? 33.911 36.901 -41.090 1.00 81.00 110 PRO A O 1
ATOM 891 N N . GLY A 1 111 ? 35.896 37.931 -41.287 1.00 81.25 111 GLY A N 1
ATOM 892 C CA . GLY A 1 111 ? 36.651 36.978 -40.464 1.00 81.25 111 GLY A CA 1
ATOM 893 C C . GLY A 1 111 ? 37.791 36.258 -41.195 1.00 81.25 111 GLY A C 1
ATOM 894 O O . GLY A 1 111 ? 38.267 36.695 -42.243 1.00 81.25 111 GLY A O 1
ATOM 895 N N . LYS A 1 112 ? 38.278 35.163 -40.594 1.00 84.62 112 LYS A N 1
ATOM 896 C CA . LYS A 1 112 ? 39.371 34.338 -41.141 1.00 84.62 112 LYS A CA 1
ATOM 897 C C . LYS A 1 112 ? 38.849 33.424 -42.254 1.00 84.62 112 LYS A C 1
ATOM 899 O O . LYS A 1 112 ? 37.773 32.856 -42.118 1.00 84.62 112 LYS A O 1
ATOM 904 N N . LEU A 1 113 ? 39.655 33.205 -43.296 1.00 85.81 113 LEU A N 1
ATOM 905 C CA . LEU A 1 113 ? 39.297 32.350 -44.442 1.00 85.81 113 LEU A CA 1
ATOM 906 C C . LEU A 1 113 ? 39.080 30.871 -44.073 1.00 85.81 113 LEU A C 1
ATOM 908 O O . LEU A 1 113 ? 38.348 30.169 -44.761 1.00 85.81 113 LEU A O 1
ATOM 912 N N . GLY A 1 114 ? 39.704 30.387 -42.991 1.00 86.06 114 GLY A N 1
ATOM 913 C CA . GLY A 1 114 ? 39.588 28.980 -42.588 1.00 86.06 114 GLY A CA 1
ATOM 914 C C . GLY A 1 114 ? 40.551 28.026 -43.296 1.00 86.06 114 GLY A C 1
ATOM 915 O O . GLY A 1 114 ? 40.316 26.822 -43.330 1.00 86.06 114 GLY A O 1
ATOM 916 N N . MET A 1 115 ? 41.631 28.553 -43.868 1.00 89.38 115 MET A N 1
ATOM 917 C CA . MET A 1 115 ? 42.666 27.791 -44.564 1.00 89.38 115 MET A CA 1
ATOM 918 C C . MET A 1 115 ? 44.045 28.368 -44.252 1.00 89.38 115 MET A C 1
ATOM 920 O O . MET A 1 115 ? 44.175 29.570 -44.007 1.00 89.38 115 MET A O 1
ATOM 924 N N . ASN A 1 116 ? 45.060 27.511 -44.266 1.00 89.38 116 ASN A N 1
ATOM 925 C CA . ASN A 1 116 ? 46.455 27.920 -44.250 1.00 89.38 116 ASN A CA 1
ATOM 926 C C . ASN A 1 116 ? 46.953 27.980 -45.690 1.00 89.38 116 ASN A C 1
ATOM 928 O O . ASN A 1 116 ? 46.829 27.005 -46.433 1.00 89.38 116 ASN A O 1
ATOM 932 N N . LEU A 1 117 ? 47.518 29.122 -46.058 1.00 91.19 117 LEU A N 1
ATOM 933 C CA . LEU A 1 117 ? 48.140 29.335 -47.354 1.00 91.19 117 LEU A CA 1
ATOM 934 C C . LEU A 1 117 ? 49.648 29.121 -47.217 1.00 91.19 117 LEU A C 1
ATOM 936 O O . LEU A 1 117 ? 50.228 29.470 -46.188 1.00 91.19 117 LEU A O 1
ATOM 940 N N . LYS A 1 118 ? 50.272 28.539 -48.237 1.00 91.69 118 LYS A N 1
ATOM 941 C CA . LYS A 1 118 ? 51.725 28.367 -48.325 1.00 91.69 118 LYS A CA 1
ATOM 942 C C . LYS A 1 118 ? 52.218 28.996 -49.626 1.00 91.69 118 LYS A C 1
ATOM 944 O O . LYS A 1 118 ? 51.499 29.020 -50.626 1.00 91.69 118 LYS A O 1
ATOM 949 N N . ALA A 1 119 ? 53.434 29.533 -49.586 1.00 89.12 119 ALA A N 1
ATOM 950 C CA . ALA A 1 119 ? 54.157 29.890 -50.794 1.00 89.12 119 ALA A CA 1
ATOM 951 C C . ALA A 1 119 ? 54.528 28.615 -51.566 1.00 89.12 119 ALA A C 1
ATOM 953 O O . ALA A 1 119 ? 55.017 27.648 -50.978 1.00 89.12 119 ALA A O 1
ATOM 954 N N . VAL A 1 120 ? 54.279 28.617 -52.869 1.00 84.69 120 VAL A N 1
ATOM 955 C CA . VAL A 1 120 ? 54.678 27.532 -53.764 1.00 84.69 120 VAL A CA 1
ATOM 956 C C . VAL A 1 120 ? 56.187 27.615 -53.972 1.00 84.69 120 VAL A C 1
ATOM 958 O O . VAL A 1 120 ? 56.707 28.659 -54.369 1.00 84.69 120 VAL A O 1
ATOM 961 N N . ASP A 1 121 ? 56.880 26.505 -53.736 1.00 79.19 121 ASP A N 1
ATOM 962 C CA . ASP A 1 121 ? 58.308 26.396 -54.008 1.00 79.19 121 ASP A CA 1
ATOM 963 C C . ASP A 1 121 ? 58.515 26.403 -55.536 1.00 79.19 121 ASP A C 1
ATOM 965 O O . ASP A 1 121 ? 58.052 25.515 -56.263 1.00 79.19 121 ASP A O 1
ATOM 969 N N . ALA A 1 122 ? 59.151 27.458 -56.049 1.00 70.69 122 ALA A N 1
ATOM 970 C CA . ALA A 1 122 ? 59.403 27.618 -57.476 1.00 70.69 122 ALA A CA 1
ATOM 971 C C . ALA A 1 122 ? 60.561 26.701 -57.896 1.00 70.69 122 ALA A C 1
ATOM 973 O O . ALA A 1 122 ? 61.722 27.094 -57.862 1.00 70.69 122 ALA A O 1
ATOM 974 N N . LEU A 1 123 ? 60.243 25.457 -58.250 1.00 75.19 123 LEU A N 1
ATOM 975 C CA . LEU A 1 123 ? 61.180 24.490 -58.815 1.00 75.19 123 LEU A CA 1
ATOM 976 C C . LEU A 1 123 ? 61.015 24.441 -60.345 1.00 75.19 123 LEU A C 1
ATOM 978 O O . LEU A 1 123 ? 59.955 24.816 -60.850 1.00 75.19 123 LEU A O 1
ATOM 982 N N . PRO A 1 124 ? 62.030 23.978 -61.099 1.00 66.06 124 PRO A N 1
ATOM 983 C CA . PRO A 1 124 ? 61.977 23.926 -62.565 1.00 66.06 124 PRO A CA 1
ATOM 984 C C . PRO A 1 124 ? 60.777 23.155 -63.136 1.00 66.06 124 PRO A C 1
ATOM 986 O O . PRO A 1 124 ? 60.281 23.510 -64.198 1.00 66.06 124 PRO A O 1
ATOM 989 N N . ASP A 1 125 ? 60.293 22.140 -62.416 1.00 68.94 125 ASP A N 1
ATOM 990 C CA . ASP A 1 125 ? 59.173 21.290 -62.841 1.00 68.94 125 ASP A CA 1
ATOM 991 C C . ASP A 1 125 ? 57.830 21.708 -62.195 1.00 68.94 125 ASP A C 1
ATOM 993 O O . ASP A 1 125 ? 56.799 21.062 -62.383 1.00 68.94 125 ASP A O 1
ATOM 997 N N . THR A 1 126 ? 57.809 22.807 -61.428 1.00 74.12 126 THR A N 1
ATOM 998 C CA . THR A 1 126 ? 56.577 23.346 -60.846 1.00 74.12 126 THR A CA 1
ATOM 999 C C . THR A 1 126 ? 55.722 23.965 -61.954 1.00 74.12 126 THR A C 1
ATOM 1001 O O . THR A 1 126 ? 56.103 24.952 -62.580 1.00 74.12 126 THR A O 1
ATOM 1004 N N . LEU A 1 127 ? 54.522 23.425 -62.173 1.00 74.94 127 LEU A N 1
ATOM 1005 C CA . LEU A 1 127 ? 53.550 23.999 -63.110 1.00 74.94 127 LEU A CA 1
ATOM 1006 C C . LEU A 1 127 ? 53.132 25.403 -62.660 1.00 74.94 127 LEU A C 1
ATOM 1008 O O . LEU A 1 127 ? 53.066 25.654 -61.459 1.00 74.94 127 LEU A O 1
ATOM 1012 N N . TRP A 1 128 ? 52.786 26.300 -63.583 1.00 77.31 128 TRP A N 1
ATOM 1013 C CA . TRP A 1 128 ? 52.109 27.572 -63.282 1.00 77.31 128 TRP A CA 1
ATOM 1014 C C . TRP A 1 128 ? 52.793 28.466 -62.216 1.00 77.31 128 TRP A C 1
ATOM 1016 O O . TRP A 1 128 ? 52.104 29.073 -61.395 1.00 77.31 128 TRP A O 1
ATOM 1026 N N . THR A 1 129 ? 54.131 28.556 -62.185 1.00 78.88 129 THR A N 1
ATOM 1027 C CA . THR A 1 129 ? 54.943 29.266 -61.159 1.00 78.88 129 THR A CA 1
ATOM 1028 C C . THR A 1 129 ? 54.599 30.744 -60.974 1.00 78.88 129 THR A C 1
ATOM 1030 O O . THR A 1 129 ? 54.904 31.321 -59.932 1.00 78.88 129 THR A O 1
ATOM 1033 N N . GLN A 1 130 ? 53.919 31.356 -61.944 1.00 79.44 130 GLN A N 1
ATOM 1034 C CA . GLN A 1 130 ? 53.347 32.697 -61.824 1.00 79.44 130 GLN A CA 1
ATOM 1035 C C . GLN A 1 130 ? 52.290 32.821 -60.711 1.00 79.44 130 GLN A C 1
ATOM 1037 O O . GLN A 1 130 ? 52.038 33.929 -60.246 1.00 79.44 130 GLN A O 1
ATOM 1042 N N . PHE A 1 131 ? 51.680 31.719 -60.266 1.00 87.69 131 PHE A N 1
ATOM 1043 C CA . PHE A 1 131 ? 50.771 31.684 -59.119 1.00 87.69 131 PHE A CA 1
ATOM 1044 C C . PHE A 1 131 ? 51.485 31.070 -57.921 1.00 87.69 131 PHE A C 1
ATOM 1046 O O . PHE A 1 131 ? 51.629 29.851 -57.826 1.00 87.69 131 PHE A O 1
ATOM 1053 N N . GLN A 1 132 ? 51.936 31.929 -57.010 1.00 86.94 132 GLN A N 1
ATOM 1054 C CA . GLN A 1 132 ? 52.829 31.540 -55.917 1.00 86.94 132 GLN A CA 1
ATOM 1055 C C . GLN A 1 132 ? 52.125 31.155 -54.615 1.00 86.94 132 GLN A C 1
ATOM 1057 O O . GLN A 1 132 ? 52.803 30.905 -53.624 1.00 86.94 132 GLN A O 1
ATOM 1062 N N . VAL A 1 133 ? 50.792 31.136 -54.568 1.00 90.81 133 VAL A N 1
ATOM 1063 C CA . VAL A 1 133 ? 50.050 30.874 -53.327 1.00 90.81 133 VAL A CA 1
ATOM 1064 C C . VAL A 1 133 ? 49.122 29.688 -53.501 1.00 90.81 133 VAL A C 1
ATOM 1066 O O . VAL A 1 133 ? 48.225 29.717 -54.344 1.00 90.81 133 VAL A O 1
ATOM 1069 N N . GLU A 1 134 ? 49.316 28.672 -52.664 1.00 92.38 134 GLU A N 1
ATOM 1070 C CA . GLU A 1 134 ? 48.498 27.462 -52.630 1.00 92.38 134 GLU A CA 1
ATOM 1071 C C . GLU A 1 134 ? 47.867 27.227 -51.256 1.00 92.38 134 GLU A C 1
ATOM 1073 O O . GLU A 1 134 ? 48.358 27.689 -50.220 1.00 92.38 134 GLU A O 1
ATOM 1078 N N . ILE A 1 135 ? 46.768 26.477 -51.240 1.00 92.06 135 ILE A N 1
ATOM 1079 C CA . ILE A 1 135 ? 46.161 25.973 -50.012 1.00 92.06 135 ILE A CA 1
ATOM 1080 C C . ILE A 1 135 ? 47.031 24.834 -49.486 1.00 92.06 135 ILE A C 1
ATOM 1082 O O . ILE A 1 135 ? 47.137 23.790 -50.116 1.00 92.06 135 ILE A O 1
ATOM 1086 N N . HIS A 1 136 ? 47.603 24.991 -48.297 1.00 89.56 136 HIS A N 1
ATOM 1087 C CA . HIS A 1 136 ? 48.350 23.919 -47.645 1.00 89.56 136 HIS A CA 1
ATOM 1088 C C . HIS A 1 136 ? 47.429 22.982 -46.867 1.00 89.56 136 HIS A C 1
ATOM 1090 O O . HIS A 1 136 ? 47.482 21.768 -47.023 1.00 89.56 136 HIS A O 1
ATOM 1096 N N . THR A 1 137 ? 46.566 23.544 -46.018 1.00 88.81 137 THR A N 1
ATOM 1097 C CA . THR A 1 137 ? 45.619 22.776 -45.200 1.00 88.81 137 THR A CA 1
ATOM 1098 C C . THR A 1 137 ? 44.351 23.581 -44.938 1.00 88.81 137 THR A C 1
ATOM 1100 O O . THR A 1 137 ? 44.401 24.793 -44.715 1.00 88.81 137 THR A O 1
ATOM 1103 N N . LEU A 1 138 ? 43.202 22.906 -44.928 1.00 86.31 138 LEU A N 1
ATOM 1104 C CA . LEU A 1 138 ? 41.948 23.478 -44.436 1.00 86.31 138 LEU A CA 1
ATOM 1105 C C . LEU A 1 138 ? 41.930 23.375 -42.907 1.00 86.31 138 LEU A C 1
ATOM 1107 O O . LEU A 1 138 ? 42.298 22.341 -42.349 1.00 86.31 138 LEU A O 1
ATOM 1111 N N . ARG A 1 139 ? 41.544 24.453 -42.219 1.00 79.06 139 ARG A N 1
ATOM 1112 C CA . ARG A 1 139 ? 41.581 24.534 -40.754 1.00 79.06 139 ARG A CA 1
ATOM 1113 C C . ARG A 1 139 ? 40.194 24.822 -40.199 1.00 79.06 139 ARG A C 1
ATOM 1115 O O . ARG A 1 139 ? 39.538 25.757 -40.653 1.00 79.06 139 ARG A O 1
ATOM 1122 N N . LYS A 1 140 ? 39.814 24.105 -39.142 1.00 76.81 140 LYS A N 1
ATOM 1123 C CA . LYS A 1 140 ? 38.659 24.446 -38.298 1.00 76.81 140 LYS A CA 1
ATOM 1124 C C . LYS A 1 140 ? 38.918 25.743 -37.530 1.00 76.81 140 LYS A C 1
ATOM 1126 O O . LYS A 1 140 ? 40.071 26.078 -37.236 1.00 76.81 140 LYS A O 1
ATOM 1131 N N . LEU A 1 141 ? 37.866 26.488 -37.188 1.00 76.75 141 LEU A N 1
ATOM 1132 C CA . LEU A 1 141 ? 38.033 27.617 -36.269 1.00 76.75 141 LEU A CA 1
ATOM 1133 C C . LEU A 1 141 ? 38.446 27.091 -34.885 1.00 76.75 141 LEU A C 1
ATOM 1135 O O . LEU A 1 141 ? 38.141 25.960 -34.516 1.00 76.75 141 LEU A O 1
ATOM 1139 N N . GLY A 1 142 ? 39.137 27.920 -34.095 1.00 69.81 142 GLY A N 1
ATOM 1140 C CA . GLY A 1 142 ? 39.633 27.532 -32.763 1.00 69.81 142 GLY A CA 1
ATOM 1141 C C . GLY A 1 142 ? 38.540 27.153 -31.751 1.00 69.81 142 GLY A C 1
ATOM 1142 O O . GLY A 1 142 ? 38.847 26.578 -30.718 1.00 69.81 142 GLY A O 1
ATOM 1143 N N . ASN A 1 143 ? 37.274 27.440 -32.061 1.00 75.06 143 ASN A N 1
ATOM 1144 C CA . ASN A 1 143 ? 36.087 27.049 -31.297 1.00 75.06 143 ASN A CA 1
ATOM 1145 C C . ASN A 1 143 ? 35.495 25.689 -31.735 1.00 75.06 143 ASN A C 1
ATOM 1147 O O . ASN A 1 143 ? 34.423 25.319 -31.273 1.00 75.06 143 ASN A O 1
ATOM 1151 N N . GLY A 1 144 ? 36.150 24.961 -32.648 1.00 73.69 144 GLY A N 1
ATOM 1152 C CA . GLY A 1 144 ? 35.694 23.662 -33.155 1.00 73.69 144 GLY A CA 1
ATOM 1153 C C . GLY A 1 144 ? 34.599 23.734 -34.225 1.00 73.69 144 GLY A C 1
ATOM 1154 O O . GLY A 1 144 ? 34.274 22.705 -34.821 1.00 73.69 144 GLY A O 1
ATOM 1155 N N . HIS A 1 145 ? 34.062 24.923 -34.516 1.00 81.31 145 HIS A N 1
ATOM 1156 C CA . HIS A 1 145 ? 33.094 25.115 -35.591 1.00 81.31 145 HIS A CA 1
ATOM 1157 C C . HIS A 1 145 ? 33.758 25.061 -36.973 1.00 81.31 145 HIS A C 1
ATOM 1159 O O . HIS A 1 145 ? 34.946 25.365 -37.142 1.00 81.31 145 HIS A O 1
ATOM 1165 N N . ALA A 1 146 ? 32.953 24.675 -37.964 1.00 82.25 146 ALA A N 1
ATOM 1166 C CA . ALA A 1 146 ? 33.372 24.588 -39.353 1.00 82.25 146 ALA A CA 1
ATOM 1167 C C . ALA A 1 146 ? 33.808 25.9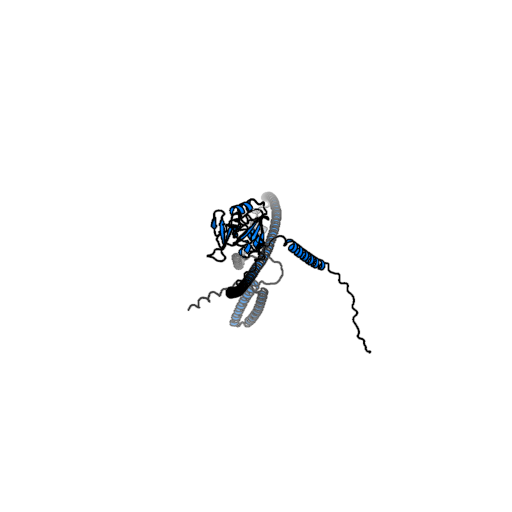53 -39.881 1.00 82.25 146 ALA A C 1
ATOM 1169 O O . ALA A 1 146 ? 33.169 26.975 -39.612 1.00 82.25 146 ALA A O 1
ATOM 1170 N N . SER A 1 147 ? 34.902 25.970 -40.631 1.00 86.81 147 SER A N 1
ATOM 1171 C CA . SER A 1 147 ? 35.404 27.206 -41.219 1.00 86.81 147 SER A CA 1
ATOM 1172 C C . SER A 1 147 ? 34.678 27.593 -42.501 1.00 86.81 147 SER A C 1
ATOM 1174 O O . SER A 1 147 ? 34.053 26.734 -43.117 1.00 86.81 147 SER A O 1
ATOM 1176 N N . PRO A 1 148 ? 34.743 28.864 -42.945 1.00 87.56 148 PRO A N 1
ATOM 1177 C CA . PRO A 1 148 ? 34.109 29.272 -44.200 1.00 87.56 148 PRO A CA 1
ATOM 1178 C C . PRO A 1 148 ? 34.509 28.392 -45.396 1.00 87.56 148 PRO A C 1
ATOM 1180 O O . PRO A 1 148 ? 33.667 28.051 -46.221 1.00 87.56 148 PRO A O 1
ATOM 1183 N N . ALA A 1 149 ? 35.768 27.947 -45.443 1.00 86.94 149 ALA A N 1
ATOM 1184 C CA . ALA A 1 149 ? 36.264 27.009 -46.447 1.00 86.94 149 ALA A CA 1
ATOM 1185 C C . ALA A 1 149 ? 35.644 25.598 -46.332 1.00 86.94 149 ALA A C 1
ATOM 1187 O O . ALA A 1 149 ? 35.322 24.973 -47.342 1.00 86.94 149 ALA A O 1
ATOM 1188 N N . GLU A 1 150 ? 35.436 25.090 -45.114 1.00 87.69 150 GLU A N 1
ATOM 1189 C CA . GLU A 1 150 ? 34.764 23.800 -44.889 1.00 87.69 150 GLU A CA 1
ATOM 1190 C C . GLU A 1 150 ? 33.258 23.877 -45.165 1.00 87.69 150 GLU A C 1
ATOM 1192 O O . GLU A 1 150 ? 32.701 22.968 -45.775 1.00 87.69 150 GLU A O 1
ATOM 1197 N N . LEU A 1 151 ? 32.611 24.977 -44.773 1.00 87.81 151 LEU A N 1
ATOM 1198 C CA . LEU A 1 151 ? 31.202 25.247 -45.063 1.00 87.81 151 LEU A CA 1
ATOM 1199 C C . LEU A 1 151 ? 30.952 25.313 -46.573 1.00 87.81 151 LEU A C 1
ATOM 1201 O O . LEU A 1 151 ? 29.965 24.756 -47.058 1.00 87.81 151 LEU A O 1
ATOM 1205 N N . TYR A 1 152 ? 31.875 25.913 -47.332 1.00 89.12 152 TYR A N 1
ATOM 1206 C CA . TYR A 1 152 ? 31.843 25.833 -48.788 1.00 89.12 152 TYR A CA 1
ATOM 1207 C C . TYR A 1 152 ? 31.898 24.373 -49.252 1.00 89.12 152 TYR A C 1
ATOM 1209 O O . TYR A 1 152 ? 30.990 23.919 -49.944 1.00 89.12 152 TYR A O 1
ATOM 1217 N N . ASN A 1 153 ? 32.884 23.596 -48.793 1.00 89.75 153 ASN A N 1
ATOM 1218 C CA . ASN A 1 153 ? 33.020 22.189 -49.178 1.00 89.75 153 ASN A CA 1
ATOM 1219 C C . ASN A 1 153 ? 31.799 21.322 -48.828 1.00 89.75 153 ASN A C 1
ATOM 1221 O O . ASN A 1 153 ? 31.505 20.364 -49.545 1.00 89.75 153 ASN A O 1
ATOM 1225 N N . TRP A 1 154 ? 31.083 21.635 -47.748 1.00 88.50 154 TRP A N 1
ATOM 1226 C CA . TRP A 1 154 ? 29.849 20.941 -47.370 1.00 88.50 154 TRP A CA 1
ATOM 1227 C C . TRP A 1 154 ? 28.646 21.327 -48.226 1.00 88.50 154 TRP A C 1
ATOM 1229 O O . TRP A 1 154 ? 27.752 20.503 -48.406 1.00 88.50 154 TRP A O 1
ATOM 1239 N N . SER A 1 155 ? 28.623 22.542 -48.776 1.00 84.94 155 SER A N 1
ATOM 1240 C CA . SER A 1 155 ? 27.516 23.014 -49.618 1.00 84.94 155 SER A CA 1
ATOM 1241 C C . SER A 1 155 ? 27.632 22.592 -51.088 1.00 84.94 155 SER A C 1
ATOM 1243 O O . SER A 1 155 ? 26.657 22.699 -51.831 1.00 84.94 155 SER A O 1
ATOM 1245 N N . VAL A 1 156 ? 28.788 22.066 -51.513 1.00 84.56 156 VAL A N 1
ATOM 1246 C CA . VAL A 1 156 ? 29.058 21.676 -52.908 1.00 84.56 156 VAL A CA 1
ATOM 1247 C C . VAL A 1 156 ? 29.339 20.177 -53.082 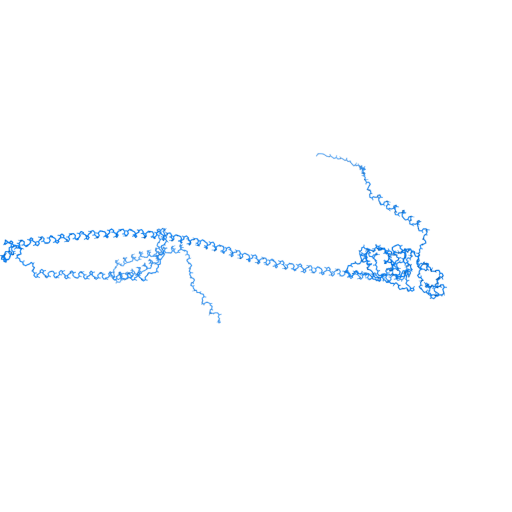1.00 84.56 156 VAL A C 1
ATOM 1249 O O . VAL A 1 156 ? 29.738 19.457 -52.158 1.00 84.56 156 VAL A O 1
ATOM 1252 N N . LYS A 1 157 ? 29.126 19.691 -54.312 1.00 85.06 157 LYS A N 1
ATOM 1253 C CA . LYS A 1 157 ? 29.419 18.307 -54.712 1.00 85.06 157 LYS A CA 1
ATOM 1254 C C . LYS A 1 157 ? 30.930 18.009 -54.653 1.00 85.06 157 LYS A C 1
ATOM 1256 O O . LYS A 1 157 ? 31.723 18.940 -54.792 1.00 85.06 157 LYS A O 1
ATOM 1261 N N . PRO A 1 158 ? 31.347 16.735 -54.475 1.00 83.19 158 PRO A N 1
ATOM 1262 C CA . PRO A 1 158 ? 32.759 16.365 -54.314 1.00 83.19 158 PRO A CA 1
ATOM 1263 C C . PRO A 1 158 ? 33.703 16.852 -55.424 1.00 83.19 158 PRO A C 1
ATOM 1265 O O . PRO A 1 158 ? 34.842 17.195 -55.134 1.00 83.19 158 PRO A O 1
ATOM 1268 N N . ASP A 1 159 ? 33.225 16.940 -56.665 1.00 79.88 159 ASP A N 1
ATOM 1269 C CA . ASP A 1 159 ? 33.957 17.419 -57.846 1.00 79.88 159 ASP A CA 1
ATOM 1270 C C . ASP A 1 159 ? 34.248 18.931 -57.835 1.00 79.88 159 ASP A C 1
ATOM 1272 O O . ASP A 1 159 ? 35.052 19.410 -58.633 1.00 79.88 159 ASP A O 1
ATOM 1276 N N . ARG A 1 160 ? 33.609 19.683 -56.931 1.00 84.38 160 ARG A N 1
ATOM 1277 C CA . ARG A 1 160 ? 33.737 21.142 -56.783 1.00 84.38 160 ARG A CA 1
ATOM 1278 C C . ARG A 1 160 ? 34.230 21.562 -55.399 1.00 84.38 160 ARG A C 1
ATOM 1280 O O . ARG A 1 160 ? 34.070 22.716 -55.021 1.00 84.38 160 ARG A O 1
ATOM 1287 N N . ARG A 1 161 ? 34.796 20.637 -54.622 1.00 90.38 161 ARG A N 1
ATOM 1288 C CA . ARG A 1 161 ? 35.388 20.943 -53.313 1.00 90.38 161 ARG A CA 1
ATOM 1289 C C . ARG A 1 161 ? 36.813 21.456 -53.482 1.00 90.38 161 ARG A C 1
ATOM 1291 O O . ARG A 1 161 ? 37.563 20.927 -54.295 1.00 90.38 161 ARG A O 1
ATOM 1298 N N . ILE A 1 162 ? 37.199 22.437 -52.673 1.00 89.44 162 ILE A N 1
ATOM 1299 C CA . ILE A 1 162 ? 38.595 22.866 -52.548 1.00 89.44 162 ILE A CA 1
ATOM 1300 C C . ILE A 1 162 ? 39.370 21.904 -51.646 1.00 89.44 162 ILE A C 1
ATOM 1302 O O . ILE A 1 162 ? 38.848 21.420 -50.639 1.00 89.44 162 ILE A O 1
ATOM 1306 N N . TYR A 1 163 ? 40.629 21.646 -51.980 1.00 89.44 163 TYR A N 1
ATOM 1307 C CA . TYR A 1 163 ? 41.537 20.813 -51.191 1.00 89.44 163 TYR A CA 1
ATOM 1308 C C . TYR A 1 163 ? 42.967 21.367 -51.228 1.00 89.44 163 TYR A C 1
ATOM 1310 O O . TYR A 1 163 ? 43.244 22.367 -51.890 1.00 89.44 163 TYR A O 1
ATOM 1318 N N . ALA A 1 164 ? 43.864 20.756 -50.452 1.00 88.00 164 ALA A N 1
ATOM 1319 C CA . ALA A 1 164 ? 45.270 21.146 -50.417 1.00 88.00 164 ALA A CA 1
ATOM 1320 C C . ALA A 1 164 ? 45.920 21.023 -51.809 1.00 88.00 164 ALA A C 1
ATOM 1322 O O . ALA A 1 164 ? 45.701 20.035 -52.500 1.00 88.00 164 ALA A O 1
ATOM 1323 N N . GLY A 1 165 ? 46.704 22.019 -52.217 1.00 85.56 165 GLY A N 1
ATOM 1324 C CA . GLY A 1 165 ? 47.315 22.125 -53.548 1.00 85.56 165 GLY A CA 1
ATOM 1325 C C . GLY A 1 165 ? 46.555 23.028 -54.528 1.00 85.56 165 GLY A C 1
ATOM 1326 O O . GLY A 1 165 ? 47.101 23.403 -55.563 1.00 85.56 165 GLY A O 1
ATOM 1327 N N . PHE A 1 166 ? 45.326 23.451 -54.205 1.00 90.69 166 PHE A N 1
ATOM 1328 C CA . PHE A 1 166 ? 44.617 24.457 -55.008 1.00 90.69 166 PHE A CA 1
ATOM 1329 C C . PHE A 1 166 ? 45.328 25.807 -54.940 1.00 90.69 166 PHE A C 1
ATOM 1331 O O . PHE A 1 166 ? 45.676 26.268 -53.849 1.00 90.69 166 PHE A O 1
ATOM 1338 N N . ARG A 1 167 ? 45.496 26.470 -56.089 1.00 90.06 167 ARG A N 1
ATOM 1339 C CA . ARG A 1 167 ? 46.187 27.764 -56.176 1.00 90.06 167 ARG A CA 1
ATOM 1340 C C . ARG A 1 167 ? 45.231 28.932 -56.277 1.00 90.06 167 ARG A C 1
ATOM 1342 O O . ARG A 1 167 ? 44.182 28.830 -56.908 1.00 90.06 167 ARG A O 1
ATOM 1349 N N . ILE A 1 168 ? 45.619 30.052 -55.674 1.00 92.06 168 ILE A N 1
ATOM 1350 C CA . ILE A 1 168 ? 44.893 31.316 -55.799 1.00 92.06 168 ILE A CA 1
ATOM 1351 C C . ILE A 1 168 ? 45.291 31.968 -57.119 1.00 92.06 168 ILE A C 1
ATOM 1353 O O . ILE A 1 168 ? 46.463 32.279 -57.333 1.00 92.06 168 ILE A O 1
ATOM 1357 N N . VAL A 1 169 ? 44.304 32.196 -57.982 1.00 89.44 169 VAL A N 1
ATOM 1358 C CA . VAL A 1 169 ? 44.507 32.776 -59.320 1.00 89.44 169 VAL A CA 1
ATOM 1359 C C . VAL A 1 169 ? 43.853 34.139 -59.487 1.00 89.44 169 VAL A C 1
ATOM 1361 O O . VAL A 1 169 ? 44.328 34.962 -60.272 1.00 89.44 169 VAL A O 1
ATOM 1364 N N . GLU A 1 170 ? 42.826 34.423 -58.687 1.00 91.19 170 GLU A N 1
ATOM 1365 C CA . GLU A 1 170 ? 42.047 35.651 -58.776 1.00 91.19 170 GLU A CA 1
ATOM 1366 C C . GLU A 1 170 ? 41.601 36.122 -57.386 1.00 91.19 170 GLU A C 1
ATOM 1368 O O . GLU A 1 170 ? 41.196 35.319 -56.545 1.00 91.19 170 GLU A O 1
ATOM 1373 N N . ILE A 1 171 ? 41.654 37.431 -57.137 1.00 90.75 171 ILE A N 1
ATOM 1374 C CA . ILE A 1 171 ? 41.065 38.062 -55.949 1.00 90.75 171 ILE A CA 1
ATOM 1375 C C . ILE A 1 171 ? 40.221 39.244 -56.417 1.00 90.75 171 ILE A C 1
ATOM 1377 O O . ILE A 1 171 ? 40.749 40.168 -57.035 1.00 90.75 171 ILE A O 1
ATOM 1381 N N . ALA A 1 172 ? 38.928 39.217 -56.093 1.00 86.19 172 ALA A N 1
ATOM 1382 C CA . ALA A 1 172 ? 37.943 40.254 -56.393 1.00 86.19 172 ALA A CA 1
ATOM 1383 C C . ALA A 1 172 ? 37.959 40.717 -57.864 1.00 86.19 172 ALA A C 1
ATOM 1385 O O . ALA A 1 172 ? 38.005 41.915 -58.139 1.00 86.19 172 ALA A O 1
ATOM 1386 N N . GLY A 1 173 ? 37.963 39.779 -58.818 1.00 82.12 173 GLY A N 1
ATOM 1387 C CA . GLY A 1 173 ? 37.986 40.107 -60.249 1.00 82.12 173 GLY A CA 1
ATOM 1388 C C . GLY A 1 173 ? 39.384 40.324 -60.835 1.00 82.12 173 GLY A C 1
ATOM 1389 O O . GLY A 1 173 ? 39.523 40.439 -62.050 1.00 82.12 173 GLY A O 1
ATOM 1390 N N . ALA A 1 174 ? 40.429 40.415 -60.003 1.00 85.50 174 ALA A N 1
ATOM 1391 C CA . ALA A 1 174 ? 41.777 40.761 -60.441 1.00 85.50 174 ALA A CA 1
ATOM 1392 C C . ALA A 1 174 ? 42.741 39.571 -60.355 1.00 85.50 174 ALA A C 1
ATOM 1394 O O . ALA A 1 174 ? 42.930 38.986 -59.284 1.00 85.50 174 ALA A O 1
ATOM 1395 N N . SER A 1 175 ? 43.432 39.290 -61.464 1.00 86.81 175 SER A N 1
ATOM 1396 C CA . SER A 1 175 ? 44.486 38.272 -61.539 1.00 86.81 175 SER A CA 1
ATOM 1397 C C . SER A 1 175 ? 45.586 38.510 -60.500 1.00 86.81 175 SER A C 1
ATOM 1399 O O . SER A 1 175 ? 45.992 39.654 -60.251 1.00 86.81 175 SER A O 1
ATOM 1401 N N . VAL A 1 176 ? 46.070 37.426 -59.889 1.00 88.81 176 VAL A N 1
ATOM 1402 C CA . VAL A 1 176 ? 47.246 37.438 -59.000 1.00 88.81 176 VAL A CA 1
ATOM 1403 C C . VAL A 1 176 ? 48.487 36.800 -59.632 1.00 88.81 176 VAL A C 1
ATOM 1405 O O . VAL A 1 176 ? 49.471 36.548 -58.940 1.00 88.81 176 VAL A O 1
ATOM 1408 N N . ALA A 1 177 ? 48.483 36.589 -60.950 1.00 85.38 177 ALA A N 1
ATOM 1409 C CA . ALA A 1 177 ? 49.662 36.121 -61.673 1.00 85.38 177 ALA A CA 1
ATOM 1410 C C . ALA A 1 177 ? 50.841 37.103 -61.515 1.00 85.38 177 ALA A C 1
ATOM 1412 O O . ALA A 1 177 ? 50.692 38.305 -61.750 1.00 85.38 177 ALA A O 1
ATOM 1413 N N . GLY A 1 178 ? 52.006 36.584 -61.126 1.00 81.62 178 GLY A N 1
ATOM 1414 C CA . GLY A 1 178 ? 53.244 37.339 -60.926 1.00 81.62 178 GLY A CA 1
ATOM 1415 C C . GLY A 1 178 ? 53.335 38.103 -59.603 1.00 81.62 178 GLY A C 1
ATOM 1416 O O . GLY A 1 178 ? 54.286 38.857 -59.408 1.00 81.62 178 GLY A O 1
ATOM 1417 N N . PHE A 1 179 ? 52.364 37.950 -58.700 1.00 86.25 179 PHE A N 1
ATOM 1418 C CA . PHE A 1 179 ? 52.447 38.497 -57.346 1.00 86.25 179 PHE A CA 1
ATOM 1419 C C . PHE A 1 179 ? 53.143 37.499 -56.411 1.00 86.25 179 PHE A C 1
ATOM 1421 O O . PHE A 1 179 ? 52.930 36.290 -56.506 1.00 86.25 179 PHE A O 1
ATOM 1428 N N . THR A 1 180 ? 53.970 38.013 -55.501 1.00 88.69 180 THR A N 1
ATOM 1429 C CA . THR A 1 180 ? 54.628 37.197 -54.473 1.00 88.69 180 THR A CA 1
ATOM 1430 C C . THR A 1 180 ? 53.631 36.755 -53.405 1.00 88.69 180 THR A C 1
ATOM 1432 O O . THR A 1 180 ? 52.546 37.327 -53.274 1.00 88.69 180 THR A O 1
ATOM 1435 N N . TYR A 1 181 ? 54.002 35.768 -52.585 1.00 89.19 181 TYR A N 1
ATOM 1436 C CA . TYR A 1 181 ? 53.166 35.344 -51.458 1.00 89.19 181 TYR A CA 1
ATOM 1437 C C . TYR A 1 181 ? 52.752 36.522 -50.558 1.00 89.19 181 TYR A C 1
ATOM 1439 O O . TYR A 1 181 ? 51.568 36.672 -50.259 1.00 89.19 181 TYR A O 1
ATOM 1447 N N . SER A 1 182 ? 53.692 37.398 -50.182 1.00 90.12 182 SER A N 1
ATOM 1448 C CA . SER A 1 182 ? 53.396 38.577 -49.357 1.00 90.12 182 SER A CA 1
ATOM 1449 C C . SER A 1 182 ? 52.410 39.525 -50.038 1.00 90.12 182 SER A C 1
ATOM 1451 O O . SER A 1 182 ? 51.442 39.942 -49.408 1.00 90.12 182 SER A O 1
ATOM 1453 N N . ASP A 1 183 ? 52.594 39.795 -51.334 1.00 90.50 183 ASP A N 1
ATOM 1454 C CA . ASP A 1 183 ? 51.711 40.686 -52.089 1.00 90.50 183 ASP A CA 1
ATOM 1455 C C . ASP A 1 183 ? 50.274 40.145 -52.153 1.00 90.50 183 ASP A C 1
ATOM 1457 O O . ASP A 1 183 ? 49.309 40.905 -52.043 1.00 90.50 183 ASP A O 1
ATOM 1461 N N . VAL A 1 184 ? 50.114 38.830 -52.339 1.00 89.25 184 VAL A N 1
ATOM 1462 C CA . VAL A 1 184 ? 48.800 38.178 -52.407 1.00 89.25 184 VAL A CA 1
ATOM 1463 C C . VAL A 1 184 ? 48.106 38.218 -51.048 1.00 89.25 184 VAL A C 1
ATOM 1465 O O . VAL A 1 184 ? 46.934 38.587 -50.985 1.00 89.25 184 VAL A O 1
ATOM 1468 N N . ILE A 1 185 ? 48.811 37.906 -49.955 1.00 91.56 185 ILE A N 1
ATOM 1469 C CA . ILE A 1 185 ? 48.251 37.997 -48.597 1.00 91.56 185 ILE A CA 1
ATOM 1470 C C . ILE A 1 185 ? 47.859 39.441 -48.262 1.00 91.56 185 ILE A C 1
ATOM 1472 O O . ILE A 1 185 ? 46.760 39.680 -47.755 1.00 91.56 185 ILE A O 1
ATOM 1476 N N . ASP A 1 186 ? 48.699 40.415 -48.609 1.00 90.94 186 ASP A N 1
ATOM 1477 C CA . ASP A 1 186 ? 48.398 41.834 -48.427 1.00 90.94 186 ASP A CA 1
ATOM 1478 C C . ASP A 1 186 ? 47.182 42.269 -49.247 1.00 90.94 186 ASP A C 1
ATOM 1480 O O . ASP A 1 186 ? 46.336 43.018 -48.752 1.00 90.94 186 ASP A O 1
ATOM 1484 N N . LYS A 1 187 ? 47.044 41.769 -50.480 1.00 89.25 187 LYS A N 1
ATOM 1485 C CA . LYS A 1 187 ? 45.876 42.023 -51.333 1.00 89.25 187 LYS A CA 1
ATOM 1486 C C . LYS A 1 187 ? 44.601 41.426 -50.731 1.00 89.25 187 LYS A C 1
ATOM 1488 O O . LYS A 1 187 ? 43.580 42.110 -50.712 1.00 89.25 187 LYS A O 1
ATOM 1493 N N . ILE A 1 188 ? 44.652 40.218 -50.162 1.00 89.81 188 ILE A N 1
ATOM 1494 C CA . ILE A 1 188 ? 43.521 39.616 -49.427 1.00 89.81 188 ILE A CA 1
ATOM 1495 C C . ILE A 1 188 ? 43.138 40.474 -48.213 1.00 89.81 188 ILE A C 1
ATOM 1497 O O . ILE A 1 188 ? 41.953 40.676 -47.957 1.00 89.81 188 ILE A O 1
ATOM 1501 N N . ASN A 1 189 ? 44.123 40.980 -47.465 1.00 88.44 189 ASN A N 1
ATOM 1502 C CA . ASN A 1 189 ? 43.885 41.755 -46.245 1.00 88.44 189 ASN A CA 1
ATOM 1503 C C . ASN A 1 189 ? 43.363 43.175 -46.518 1.00 88.44 189 ASN A C 1
ATOM 1505 O O . ASN A 1 189 ? 42.592 43.696 -45.715 1.00 88.44 189 ASN A O 1
ATOM 1509 N N . LYS A 1 190 ? 43.765 43.797 -47.634 1.00 88.88 190 LYS A N 1
ATOM 1510 C CA . LYS A 1 190 ? 43.335 45.150 -48.035 1.00 88.88 190 LYS A CA 1
ATOM 1511 C C . LYS A 1 190 ? 41.992 45.172 -48.773 1.00 88.88 190 LYS A C 1
ATOM 1513 O O . LYS A 1 190 ? 41.358 46.222 -48.831 1.00 88.88 190 LYS A O 1
ATOM 1518 N N . THR A 1 191 ? 41.562 44.049 -49.349 1.00 87.88 191 THR A N 1
ATOM 1519 C CA . THR A 1 191 ? 40.290 43.973 -50.084 1.00 87.88 191 THR A CA 1
ATOM 1520 C C . THR A 1 191 ? 39.109 43.997 -49.100 1.00 87.88 191 THR A C 1
ATOM 1522 O O . THR A 1 191 ? 39.103 43.202 -48.153 1.00 87.88 191 THR A O 1
ATOM 1525 N N . PRO A 1 192 ? 38.105 44.879 -49.283 1.00 85.25 192 PRO A N 1
ATOM 1526 C CA . PRO A 1 192 ? 36.944 44.932 -48.399 1.00 85.25 192 PRO A CA 1
ATOM 1527 C C . PRO A 1 192 ? 36.174 43.610 -48.447 1.00 85.25 192 PRO A C 1
ATOM 1529 O O . PRO A 1 192 ? 36.059 42.983 -49.499 1.00 85.25 192 PRO A O 1
ATOM 1532 N N . ARG A 1 193 ? 35.651 43.175 -47.296 1.00 87.62 193 ARG A N 1
ATOM 1533 C CA . ARG A 1 193 ? 34.856 41.945 -47.207 1.00 87.62 193 ARG A CA 1
ATOM 1534 C C . ARG A 1 193 ? 33.369 42.245 -47.454 1.00 87.62 193 ARG A C 1
A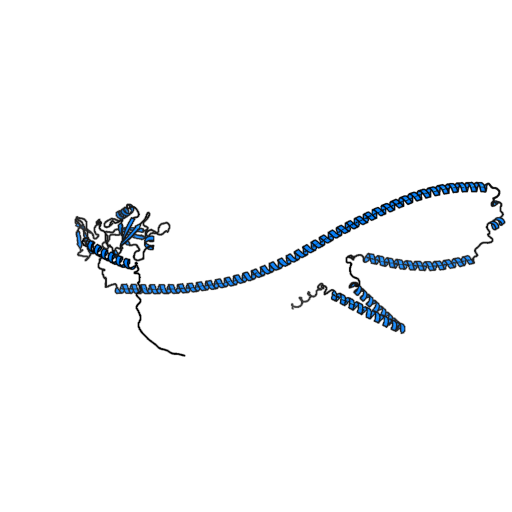TOM 1536 O O . ARG A 1 193 ? 32.907 43.281 -46.976 1.00 87.62 193 ARG A O 1
ATOM 1543 N N . PRO A 1 194 ? 32.613 41.357 -48.124 1.00 87.44 194 PRO A N 1
ATOM 1544 C CA . PRO A 1 194 ? 32.997 40.011 -48.555 1.00 87.44 194 PRO A CA 1
ATOM 1545 C C . PRO A 1 194 ? 33.986 39.995 -49.731 1.00 87.44 194 PRO A C 1
ATOM 1547 O O . PRO A 1 194 ? 33.838 40.742 -50.692 1.00 87.44 194 PRO A O 1
ATOM 1550 N N . VAL A 1 195 ? 35.015 39.146 -49.638 1.00 91.12 195 VAL A N 1
ATOM 1551 C CA . VAL A 1 195 ? 36.046 39.000 -50.678 1.00 91.12 195 VAL A CA 1
ATOM 1552 C C . VAL A 1 195 ? 35.799 37.732 -51.483 1.00 91.12 195 VAL A C 1
ATOM 1554 O O . VAL A 1 195 ? 35.675 36.648 -50.915 1.00 91.12 195 VAL A O 1
ATOM 1557 N N . VAL A 1 196 ? 35.756 37.860 -52.806 1.00 91.38 196 VAL A N 1
ATOM 1558 C CA . VAL A 1 196 ? 35.660 36.720 -53.723 1.00 91.38 196 VAL A CA 1
ATOM 1559 C C . VAL A 1 196 ? 37.066 36.293 -54.125 1.00 91.38 196 VAL A C 1
ATOM 1561 O O . VAL A 1 196 ? 37.839 37.113 -54.619 1.00 91.38 196 VAL A O 1
ATOM 1564 N N . ILE A 1 197 ? 37.409 35.026 -53.906 1.00 93.75 197 ILE A N 1
ATOM 1565 C CA . ILE A 1 197 ? 38.708 34.455 -54.277 1.00 93.75 197 ILE A CA 1
ATOM 1566 C C . ILE A 1 197 ? 38.476 33.304 -55.258 1.00 93.75 197 ILE A C 1
ATOM 1568 O O . ILE A 1 197 ? 37.655 32.421 -55.000 1.00 93.75 197 ILE A O 1
ATOM 1572 N N . GLY A 1 198 ? 39.191 33.340 -56.382 1.00 91.62 198 GLY A N 1
ATOM 1573 C CA . GLY A 1 198 ? 39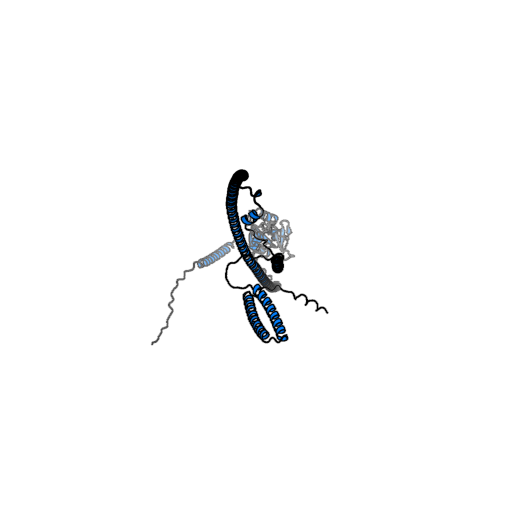.225 32.289 -57.392 1.00 91.62 198 GLY A CA 1
ATOM 1574 C C . GLY A 1 198 ? 40.347 31.294 -57.104 1.00 91.62 198 GLY A C 1
ATOM 1575 O O . GLY A 1 198 ? 41.519 31.680 -57.024 1.00 91.62 198 GLY A O 1
ATOM 1576 N N . PHE A 1 199 ? 39.984 30.022 -56.951 1.00 93.00 199 PHE A N 1
ATOM 1577 C CA . PHE A 1 199 ? 40.909 28.907 -56.768 1.00 93.00 199 PHE A CA 1
ATOM 1578 C C . PHE A 1 199 ? 40.878 27.966 -57.968 1.00 93.00 199 PHE A C 1
ATOM 1580 O O . PHE A 1 199 ? 39.798 27.654 -58.475 1.00 93.00 199 PHE A O 1
ATOM 1587 N N . CYS A 1 200 ? 42.036 27.453 -58.376 1.00 90.06 200 CYS A N 1
ATOM 1588 C CA . CYS A 1 200 ? 42.122 26.457 -59.439 1.00 90.06 200 CYS A CA 1
ATOM 1589 C C . CYS A 1 200 ? 42.925 25.215 -59.041 1.00 90.06 200 CYS A C 1
ATOM 1591 O O . CYS A 1 200 ? 43.824 25.267 -58.194 1.00 90.06 200 CYS A O 1
ATOM 1593 N N . ASP A 1 201 ? 42.612 24.108 -59.714 1.00 86.88 201 ASP A N 1
ATOM 1594 C CA . ASP A 1 201 ? 43.470 22.927 -59.756 1.00 86.88 201 ASP A CA 1
ATOM 1595 C C . ASP A 1 201 ? 44.460 23.058 -60.923 1.00 86.88 201 ASP A C 1
ATOM 1597 O O . ASP A 1 201 ? 44.114 22.835 -62.086 1.00 86.88 201 ASP A O 1
ATOM 1601 N N . CYS A 1 202 ? 45.698 23.437 -60.605 1.00 79.50 202 CYS A N 1
ATOM 1602 C CA . CYS A 1 202 ? 46.763 23.654 -61.585 1.00 79.50 202 CYS A CA 1
ATOM 1603 C C . CYS A 1 202 ? 47.146 22.391 -62.374 1.00 79.50 202 CYS A C 1
ATOM 1605 O O . CYS A 1 202 ? 47.694 22.517 -63.468 1.00 79.50 202 CYS A O 1
ATOM 1607 N N . HIS A 1 203 ? 46.850 21.195 -61.855 1.00 78.50 203 HIS A N 1
ATOM 1608 C CA . HIS A 1 203 ? 47.161 19.931 -62.529 1.00 78.50 203 HIS A CA 1
ATOM 1609 C C . HIS A 1 203 ? 46.164 19.584 -63.638 1.00 78.50 203 HIS A C 1
ATOM 1611 O O . HIS A 1 203 ? 46.484 18.793 -64.517 1.00 78.50 203 HIS A O 1
ATOM 1617 N N . ARG A 1 204 ? 44.968 20.189 -63.636 1.00 75.50 204 ARG A N 1
ATOM 1618 C CA . ARG A 1 204 ? 43.947 19.946 -64.670 1.00 75.50 204 ARG A CA 1
ATOM 1619 C C . ARG A 1 204 ? 44.128 20.803 -65.924 1.00 75.50 204 ARG A C 1
ATOM 1621 O O . ARG A 1 204 ? 43.500 20.510 -66.935 1.00 75.50 204 ARG A O 1
ATOM 1628 N N . GLY A 1 205 ? 44.960 21.843 -65.874 1.00 76.06 205 GLY A N 1
ATOM 1629 C CA . GLY A 1 205 ? 45.241 22.717 -67.021 1.00 76.06 205 GLY A CA 1
ATOM 1630 C C . GLY A 1 205 ? 44.120 23.708 -67.373 1.00 76.06 205 GLY A C 1
ATOM 1631 O O . GLY A 1 205 ? 43.187 23.940 -66.590 1.00 76.06 205 GLY A O 1
ATOM 1632 N N . LEU A 1 206 ? 44.236 24.325 -68.553 1.00 77.56 206 LEU A N 1
ATOM 1633 C CA . LEU A 1 206 ? 43.305 25.329 -69.073 1.00 77.56 206 LEU A CA 1
ATOM 1634 C C . LEU A 1 206 ? 42.216 24.693 -69.947 1.00 77.56 206 LEU A C 1
ATOM 1636 O O . LEU A 1 206 ? 42.361 23.600 -70.501 1.00 77.56 206 LEU A O 1
ATOM 1640 N N . VAL A 1 207 ? 41.080 25.379 -70.059 1.00 70.62 207 VAL A N 1
ATOM 1641 C CA . VAL A 1 207 ? 40.002 24.997 -70.975 1.00 70.62 207 VAL A CA 1
ATOM 1642 C C . VAL A 1 207 ? 40.520 25.120 -72.409 1.00 70.62 207 VAL A C 1
ATOM 1644 O O . VAL A 1 207 ? 40.881 26.207 -72.845 1.00 70.62 207 VAL A O 1
ATOM 1647 N N . GLY A 1 208 ? 40.548 24.003 -73.140 1.00 60.94 208 GLY A N 1
ATOM 1648 C CA . GLY A 1 208 ? 41.025 23.947 -74.527 1.00 60.94 208 GLY A CA 1
ATOM 1649 C C . GLY A 1 208 ? 42.385 23.272 -74.725 1.00 60.94 208 GLY A C 1
ATOM 1650 O O . GLY A 1 208 ? 42.755 23.041 -75.873 1.00 60.94 208 GLY A O 1
ATOM 1651 N N . ASP A 1 209 ? 43.098 22.899 -73.654 1.00 61.22 209 ASP A N 1
ATOM 1652 C CA . ASP A 1 209 ? 44.291 22.056 -73.793 1.00 61.22 209 ASP A CA 1
ATOM 1653 C C . ASP A 1 209 ? 43.887 20.636 -74.233 1.00 61.22 209 ASP A C 1
ATOM 1655 O O . ASP A 1 209 ? 43.025 20.039 -73.568 1.00 61.22 209 ASP A O 1
ATOM 1659 N N . PRO A 1 210 ? 44.485 20.084 -75.313 1.00 54.94 210 PRO A N 1
ATOM 1660 C CA . PRO A 1 210 ? 44.258 18.699 -75.704 1.00 54.94 210 PRO A CA 1
ATOM 1661 C C . PRO A 1 210 ? 44.671 17.799 -74.541 1.00 54.94 210 PRO A C 1
ATOM 1663 O O . PRO A 1 210 ? 45.765 17.955 -73.997 1.00 54.94 210 PRO A O 1
ATOM 1666 N N . ASP A 1 211 ? 43.781 16.898 -74.127 1.00 52.97 211 ASP A N 1
ATOM 1667 C CA . ASP A 1 211 ? 44.110 15.907 -73.109 1.00 52.97 211 ASP A CA 1
ATOM 1668 C C . ASP A 1 211 ? 45.312 15.104 -73.637 1.00 52.97 211 ASP A C 1
ATOM 1670 O O . ASP A 1 211 ? 45.218 14.459 -74.683 1.00 52.97 211 ASP A O 1
ATOM 1674 N N . GLN A 1 212 ? 46.473 15.223 -72.981 1.00 48.94 212 GLN A N 1
ATOM 1675 C CA . GLN A 1 212 ? 47.606 14.347 -73.260 1.00 48.94 212 GLN A CA 1
ATOM 1676 C C . GLN A 1 212 ? 47.169 12.941 -72.860 1.00 48.94 212 GLN A C 1
ATOM 1678 O O . GLN A 1 212 ? 47.089 12.610 -71.681 1.00 48.94 212 GLN A O 1
ATOM 1683 N N . VAL A 1 213 ? 46.798 12.156 -73.863 1.00 46.81 213 VAL A N 1
ATOM 1684 C CA . VAL A 1 213 ? 46.620 10.714 -73.760 1.00 46.81 213 VAL A CA 1
ATOM 1685 C C . VAL A 1 213 ? 48.011 10.101 -73.588 1.00 46.81 213 VAL A C 1
ATOM 1687 O O . VAL A 1 213 ? 48.734 9.887 -74.560 1.00 46.81 213 VAL A O 1
ATOM 1690 N N . ASP A 1 214 ? 48.409 9.870 -72.336 1.00 43.50 214 ASP A N 1
ATOM 1691 C CA . ASP A 1 214 ? 49.494 8.948 -71.983 1.00 43.50 214 ASP A CA 1
ATOM 1692 C C . ASP A 1 214 ? 48.977 7.504 -72.148 1.00 43.50 214 ASP A C 1
ATOM 1694 O O . ASP A 1 214 ? 48.752 6.770 -71.189 1.00 43.50 214 ASP A O 1
ATOM 1698 N N . ASP A 1 215 ? 48.777 7.080 -73.398 1.00 47.25 215 ASP A N 1
ATOM 1699 C CA . ASP A 1 215 ? 48.191 5.778 -73.765 1.00 47.25 215 ASP A CA 1
ATOM 1700 C C . ASP A 1 215 ? 49.113 4.560 -73.487 1.00 47.25 215 ASP A C 1
ATOM 1702 O O . ASP A 1 215 ? 48.899 3.482 -74.043 1.00 47.25 215 ASP A O 1
ATOM 1706 N N . MET A 1 216 ? 50.158 4.679 -72.654 1.00 47.22 216 MET A N 1
ATOM 1707 C CA . MET A 1 216 ? 51.097 3.568 -72.393 1.00 47.22 216 MET A CA 1
ATOM 1708 C C . MET A 1 216 ? 51.260 3.121 -70.930 1.00 47.22 216 MET A C 1
ATOM 1710 O O . MET A 1 216 ? 51.838 2.058 -70.727 1.00 47.22 216 MET A O 1
ATOM 1714 N N . ASP A 1 217 ? 50.674 3.813 -69.945 1.00 49.59 217 ASP A N 1
ATOM 1715 C CA . ASP A 1 217 ? 50.565 3.325 -68.548 1.00 49.59 217 ASP A CA 1
ATOM 1716 C C . ASP A 1 217 ? 49.107 3.115 -68.093 1.00 49.59 217 ASP A C 1
ATOM 1718 O O . ASP A 1 217 ? 48.842 2.497 -67.053 1.00 49.59 217 ASP A O 1
ATOM 1722 N N . ASP A 1 218 ? 48.139 3.580 -68.887 1.00 52.78 218 ASP A N 1
ATOM 1723 C CA . ASP A 1 218 ? 46.728 3.566 -68.510 1.00 52.78 218 ASP A CA 1
ATOM 1724 C C . ASP A 1 218 ? 46.158 2.147 -68.404 1.00 52.78 218 ASP A C 1
ATOM 1726 O O . ASP A 1 218 ? 45.331 1.905 -67.538 1.00 52.78 218 ASP A O 1
ATOM 1730 N N . ASP A 1 219 ? 46.623 1.152 -69.161 1.00 55.44 219 ASP A N 1
ATOM 1731 C CA . ASP A 1 219 ? 46.052 -0.205 -69.092 1.00 55.44 219 ASP A CA 1
ATOM 1732 C C . ASP A 1 219 ? 46.428 -0.982 -67.814 1.00 55.44 219 ASP A C 1
ATOM 1734 O O . ASP A 1 219 ? 45.631 -1.782 -67.314 1.00 55.44 219 ASP A O 1
ATOM 1738 N N . GLU A 1 220 ? 47.620 -0.769 -67.250 1.00 54.94 220 GLU A N 1
ATOM 1739 C CA . GLU A 1 220 ? 48.062 -1.447 -66.020 1.00 54.94 220 GLU A CA 1
ATOM 1740 C C . GLU A 1 220 ? 47.685 -0.640 -64.769 1.00 54.94 220 GLU A C 1
ATOM 1742 O O . GLU A 1 220 ? 47.220 -1.213 -63.774 1.00 54.94 220 GLU A O 1
ATOM 1747 N N . ALA A 1 221 ? 47.743 0.695 -64.849 1.00 57.75 221 ALA A N 1
ATOM 1748 C CA . ALA A 1 221 ? 47.208 1.582 -63.823 1.00 57.75 221 ALA A CA 1
ATOM 1749 C C . ALA A 1 221 ? 45.680 1.462 -63.713 1.00 57.75 221 ALA A C 1
ATOM 1751 O O . ALA A 1 221 ? 45.163 1.336 -62.600 1.00 57.75 221 ALA A O 1
ATOM 1752 N N . THR A 1 222 ? 44.935 1.403 -64.824 1.00 58.50 222 THR A N 1
ATOM 1753 C CA . THR A 1 222 ? 43.482 1.181 -64.770 1.00 58.50 222 THR A CA 1
ATOM 1754 C C . THR A 1 222 ? 43.153 -0.209 -64.249 1.00 58.50 222 THR A C 1
ATOM 1756 O O . THR A 1 222 ? 42.306 -0.304 -63.365 1.00 58.50 222 THR A O 1
ATOM 1759 N N . LYS A 1 223 ? 43.836 -1.285 -64.674 1.00 63.62 223 LYS A N 1
ATOM 1760 C CA . LYS A 1 223 ? 43.643 -2.630 -64.086 1.00 63.62 223 LYS A CA 1
ATOM 1761 C C . LYS A 1 223 ? 43.920 -2.650 -62.582 1.00 63.62 223 LYS A C 1
ATOM 1763 O O . LYS A 1 223 ? 43.124 -3.218 -61.837 1.00 63.62 223 LYS A O 1
ATOM 1768 N N . SER A 1 224 ? 44.982 -1.990 -62.117 1.00 69.50 224 SER A N 1
ATOM 1769 C CA . SER A 1 224 ? 45.292 -1.840 -60.688 1.00 69.50 224 SER A CA 1
ATOM 1770 C C . SER A 1 224 ? 44.207 -1.053 -59.941 1.00 69.50 224 SER A C 1
ATOM 1772 O O . SER A 1 224 ? 43.737 -1.487 -58.889 1.00 69.50 224 SER A O 1
ATOM 1774 N N . VAL A 1 225 ? 43.712 0.049 -60.513 1.00 72.12 225 VAL A N 1
ATOM 1775 C CA . VAL A 1 225 ? 42.613 0.850 -59.950 1.00 72.12 225 VAL A CA 1
ATOM 1776 C C . VAL A 1 225 ? 41.293 0.071 -59.944 1.00 72.12 225 VAL A C 1
ATOM 1778 O O . VAL A 1 225 ? 40.558 0.138 -58.958 1.00 72.12 225 VAL A O 1
ATOM 1781 N N . TYR A 1 226 ? 40.979 -0.701 -60.987 1.00 76.56 226 TYR A N 1
ATOM 1782 C CA . TYR A 1 226 ? 39.800 -1.570 -61.035 1.00 76.56 226 TYR A CA 1
ATOM 1783 C C . TYR A 1 226 ? 39.900 -2.701 -60.011 1.00 76.56 226 TYR A C 1
ATOM 1785 O O . TYR A 1 226 ? 38.924 -2.958 -59.308 1.00 76.56 226 TYR A O 1
ATOM 1793 N N . GLN A 1 227 ? 41.072 -3.320 -59.856 1.00 80.56 227 GLN A N 1
ATOM 1794 C CA . GLN A 1 227 ? 41.306 -4.355 -58.851 1.00 80.56 227 GLN A CA 1
ATOM 1795 C C . GLN A 1 227 ? 41.218 -3.793 -57.427 1.00 80.56 227 GLN A C 1
ATOM 1797 O O . GLN A 1 227 ? 40.593 -4.403 -56.561 1.00 80.56 227 GLN A O 1
ATOM 1802 N N . GLN A 1 228 ? 41.784 -2.611 -57.173 1.00 78.75 228 GLN A N 1
ATOM 1803 C CA . GLN A 1 228 ? 41.647 -1.922 -55.890 1.00 78.75 228 GLN A CA 1
ATOM 1804 C C . GLN A 1 228 ? 40.188 -1.565 -55.606 1.00 78.75 228 GLN A C 1
ATOM 1806 O O . GLN A 1 228 ? 39.701 -1.869 -54.522 1.00 78.75 228 GLN A O 1
ATOM 1811 N N . ARG A 1 229 ? 39.459 -1.004 -56.581 1.00 83.69 229 ARG A N 1
ATOM 1812 C CA . ARG A 1 229 ? 38.020 -0.720 -56.450 1.00 83.69 229 ARG A CA 1
ATOM 1813 C C . ARG A 1 229 ? 37.218 -1.985 -56.176 1.00 83.69 229 ARG A C 1
ATOM 1815 O O . ARG A 1 229 ? 36.350 -1.960 -55.311 1.00 83.69 229 ARG A O 1
ATOM 1822 N N . PHE A 1 230 ? 37.514 -3.082 -56.865 1.00 86.31 230 PHE A N 1
ATOM 1823 C CA . PHE A 1 230 ? 36.869 -4.370 -56.631 1.00 86.31 230 PHE A CA 1
ATOM 1824 C C . PHE A 1 230 ? 37.132 -4.875 -55.206 1.00 86.31 230 PHE A C 1
ATOM 1826 O O . PHE A 1 230 ? 36.188 -5.218 -54.498 1.00 86.31 230 PHE A O 1
ATOM 1833 N N . ASN A 1 231 ? 38.382 -4.821 -54.740 1.00 87.75 231 ASN A N 1
ATOM 1834 C CA . ASN A 1 231 ? 38.747 -5.195 -53.373 1.00 87.75 231 ASN A CA 1
ATOM 1835 C C . ASN A 1 231 ? 38.073 -4.288 -52.326 1.00 87.75 231 ASN A C 1
ATOM 1837 O O . ASN A 1 231 ? 37.630 -4.777 -51.287 1.00 87.75 231 ASN A O 1
ATOM 1841 N N . THR A 1 232 ? 37.953 -2.980 -52.585 1.00 90.75 232 THR A N 1
ATOM 1842 C CA . THR A 1 232 ? 37.224 -2.044 -51.713 1.00 90.75 232 THR A CA 1
ATOM 1843 C C . THR A 1 232 ? 35.739 -2.379 -51.670 1.00 90.75 232 THR A C 1
ATOM 1845 O O . THR A 1 232 ? 35.185 -2.490 -50.583 1.00 90.75 232 THR A O 1
ATOM 1848 N N . ILE A 1 233 ? 35.106 -2.620 -52.822 1.00 91.31 233 ILE A N 1
ATOM 1849 C CA . ILE A 1 233 ? 33.693 -3.015 -52.899 1.00 91.31 233 ILE A CA 1
ATOM 1850 C C . ILE A 1 233 ? 33.464 -4.333 -52.155 1.00 91.31 233 ILE A C 1
ATOM 1852 O O . ILE A 1 233 ? 32.506 -4.445 -51.396 1.00 91.31 233 ILE A O 1
ATOM 1856 N N . GLN A 1 234 ? 34.352 -5.316 -52.317 1.00 90.69 234 GLN A N 1
ATOM 1857 C CA . GLN A 1 234 ? 34.263 -6.594 -51.614 1.00 90.69 234 GLN A CA 1
ATOM 1858 C C . GLN A 1 234 ? 34.459 -6.425 -50.098 1.00 90.69 234 GLN A C 1
ATOM 1860 O O . GLN A 1 234 ? 33.716 -7.011 -49.312 1.00 90.69 234 GLN A O 1
ATOM 1865 N N . SER A 1 235 ? 35.417 -5.590 -49.680 1.00 92.56 235 SER A N 1
ATOM 1866 C CA . SER A 1 235 ? 35.648 -5.241 -48.273 1.00 92.56 235 SER A CA 1
ATOM 1867 C C . SER A 1 235 ? 34.434 -4.545 -47.661 1.00 92.56 235 SER A C 1
ATOM 1869 O O . SER A 1 235 ? 33.989 -4.922 -46.580 1.00 92.56 235 SER A O 1
ATOM 1871 N N . ASP A 1 236 ? 33.858 -3.569 -48.356 1.00 91.69 236 ASP A N 1
ATOM 1872 C CA . ASP A 1 236 ? 32.704 -2.814 -47.878 1.00 91.69 236 ASP A CA 1
ATOM 1873 C C . ASP A 1 236 ? 31.432 -3.664 -47.877 1.00 91.69 236 ASP A C 1
ATOM 1875 O O . ASP A 1 236 ? 30.650 -3.585 -46.932 1.00 91.69 236 ASP A O 1
ATOM 1879 N N . HIS A 1 237 ? 31.262 -4.551 -48.859 1.00 94.88 237 HIS A N 1
ATOM 1880 C CA . HIS A 1 237 ? 30.195 -5.547 -48.854 1.00 94.88 237 HIS A CA 1
ATOM 1881 C C . HIS A 1 237 ? 30.319 -6.500 -47.658 1.00 94.88 237 HIS A C 1
ATOM 1883 O O . HIS A 1 237 ? 29.338 -6.739 -46.956 1.00 94.88 237 HIS A O 1
ATOM 1889 N N . MET A 1 238 ? 31.526 -6.997 -47.374 1.00 96.00 238 MET A N 1
ATOM 1890 C CA . MET A 1 238 ? 31.781 -7.852 -46.215 1.00 96.00 238 MET A CA 1
ATOM 1891 C C . MET A 1 238 ? 31.526 -7.109 -44.897 1.00 96.00 238 MET A C 1
ATOM 1893 O O . MET A 1 238 ? 30.864 -7.651 -44.016 1.00 96.00 238 MET A O 1
ATOM 1897 N N . LYS A 1 239 ? 31.975 -5.853 -44.765 1.00 95.50 239 LYS A N 1
ATOM 1898 C CA . LYS A 1 239 ? 31.664 -5.013 -43.595 1.00 95.50 239 LYS A CA 1
ATOM 1899 C C . LYS A 1 239 ? 30.163 -4.817 -43.435 1.00 95.50 239 LYS A C 1
ATOM 1901 O O . LYS A 1 239 ? 29.664 -4.954 -42.326 1.00 95.50 239 LYS A O 1
ATOM 1906 N N . ALA A 1 240 ? 29.450 -4.514 -44.519 1.00 96.38 240 ALA A N 1
ATOM 1907 C CA . ALA A 1 240 ? 28.004 -4.344 -44.485 1.00 96.38 240 ALA A CA 1
ATOM 1908 C C . ALA A 1 240 ? 27.314 -5.631 -44.019 1.00 96.38 240 ALA A C 1
ATOM 1910 O O . ALA A 1 240 ? 26.484 -5.572 -43.120 1.00 96.38 240 ALA A O 1
ATOM 1911 N N . MET A 1 241 ? 27.714 -6.792 -44.545 1.00 97.25 241 MET A N 1
ATOM 1912 C CA . MET A 1 241 ? 27.180 -8.088 -44.124 1.00 97.25 241 MET A CA 1
ATOM 1913 C C . MET A 1 241 ? 27.419 -8.344 -42.630 1.00 97.25 241 MET A C 1
ATOM 1915 O O . MET A 1 241 ? 26.472 -8.635 -41.901 1.00 97.25 241 MET A O 1
ATOM 1919 N N . VAL A 1 242 ? 28.655 -8.156 -42.152 1.00 97.19 242 VAL A N 1
ATOM 1920 C CA . VAL A 1 242 ? 29.008 -8.330 -40.733 1.00 97.19 242 VAL A CA 1
ATOM 1921 C C . VAL A 1 242 ? 28.222 -7.369 -39.842 1.00 97.19 242 VAL A C 1
ATOM 1923 O O . VAL A 1 242 ? 27.681 -7.794 -38.827 1.00 97.19 242 VAL A O 1
ATOM 1926 N N . LEU A 1 243 ? 28.118 -6.093 -40.222 1.00 96.81 243 LEU A N 1
ATOM 1927 C CA . LEU A 1 243 ? 27.357 -5.102 -39.463 1.00 96.81 243 LEU A CA 1
ATOM 1928 C C . LEU A 1 243 ? 25.870 -5.450 -39.417 1.00 96.81 243 LEU A C 1
ATOM 1930 O O . LEU A 1 243 ? 25.271 -5.356 -38.353 1.00 96.81 243 LEU A O 1
ATOM 1934 N N . THR A 1 244 ? 25.282 -5.891 -40.533 1.00 96.75 244 THR A N 1
ATOM 1935 C CA . THR A 1 244 ? 23.874 -6.308 -40.545 1.00 96.75 244 THR A CA 1
ATOM 1936 C C . THR A 1 244 ? 23.626 -7.539 -39.684 1.00 96.75 244 THR A C 1
ATOM 1938 O O . THR A 1 244 ? 22.584 -7.622 -39.044 1.00 96.75 244 THR A O 1
ATOM 1941 N N . GLU A 1 245 ? 24.564 -8.487 -39.633 1.00 96.81 245 GLU A N 1
ATOM 1942 C CA . GLU A 1 245 ? 24.414 -9.673 -38.789 1.00 96.81 245 GLU A CA 1
ATOM 1943 C C . GLU A 1 245 ? 24.595 -9.331 -37.307 1.00 96.81 245 GLU A C 1
ATOM 1945 O O . GLU A 1 245 ? 23.815 -9.775 -36.470 1.00 96.81 245 GLU A O 1
ATOM 1950 N N . LEU A 1 246 ? 25.551 -8.456 -36.985 1.00 97.19 246 LEU A N 1
ATOM 1951 C CA . LEU A 1 246 ? 25.730 -7.945 -35.629 1.00 97.19 246 LEU A CA 1
ATOM 1952 C C . LEU A 1 246 ? 24.494 -7.174 -35.145 1.00 97.19 246 LEU A C 1
ATOM 1954 O O . LEU A 1 246 ? 24.084 -7.343 -34.000 1.00 97.19 246 LEU A O 1
ATOM 1958 N N . ASP A 1 247 ? 23.889 -6.358 -36.010 1.00 97.31 247 ASP A N 1
ATOM 1959 C CA . ASP A 1 247 ? 22.675 -5.599 -35.694 1.00 97.31 247 ASP A CA 1
ATOM 1960 C C . ASP A 1 247 ? 21.482 -6.529 -35.422 1.00 97.31 247 ASP A C 1
ATOM 1962 O O . ASP A 1 247 ? 20.757 -6.341 -34.444 1.00 97.31 247 ASP A O 1
ATOM 1966 N N . LYS A 1 248 ? 21.326 -7.607 -36.207 1.00 97.56 248 LYS A N 1
ATOM 1967 C CA . LYS A 1 248 ? 20.321 -8.650 -35.932 1.00 97.56 248 LYS A CA 1
ATOM 1968 C C . LYS A 1 248 ? 20.549 -9.322 -34.582 1.00 97.56 248 LYS A C 1
ATOM 1970 O O . LYS A 1 248 ? 19.596 -9.475 -33.821 1.00 97.56 248 LYS A O 1
ATOM 1975 N N . GLU A 1 249 ? 21.781 -9.724 -34.276 1.00 97.31 249 GLU A N 1
ATOM 1976 C CA . GLU A 1 249 ? 22.104 -10.378 -33.003 1.00 97.31 249 GLU A CA 1
ATOM 1977 C C . GLU A 1 249 ? 21.863 -9.448 -31.811 1.00 97.31 249 GLU A C 1
ATOM 1979 O O . GLU A 1 249 ? 21.283 -9.858 -30.801 1.00 97.31 249 GLU A O 1
ATOM 1984 N N . LEU A 1 250 ? 22.233 -8.173 -31.943 1.00 98.00 250 LEU A N 1
ATOM 1985 C CA . LEU A 1 250 ? 21.977 -7.159 -30.926 1.00 98.00 250 LEU A CA 1
ATOM 1986 C C . LEU A 1 250 ? 20.473 -6.953 -30.719 1.00 98.00 250 LEU A C 1
ATOM 1988 O O . LEU A 1 250 ? 20.000 -6.950 -29.581 1.00 98.00 250 LEU A O 1
ATOM 1992 N N . TRP A 1 251 ? 19.706 -6.881 -31.807 1.00 98.06 251 TRP A N 1
ATOM 1993 C CA . TRP A 1 251 ? 18.253 -6.778 -31.743 1.00 98.06 251 TRP A CA 1
ATOM 1994 C C . TRP A 1 251 ? 17.613 -8.001 -31.074 1.00 98.06 251 TRP A C 1
ATOM 1996 O O . TRP A 1 251 ? 16.752 -7.851 -30.207 1.00 98.06 251 TRP A O 1
ATOM 2006 N N . LEU A 1 252 ? 18.065 -9.216 -31.398 1.00 98.19 252 LEU A N 1
ATOM 2007 C CA . LEU A 1 252 ? 17.604 -10.448 -30.750 1.00 98.19 252 LEU A CA 1
ATOM 2008 C C . LEU A 1 252 ? 17.951 -10.481 -29.256 1.00 98.19 252 LEU A C 1
ATOM 2010 O O . LEU A 1 252 ? 17.136 -10.935 -28.445 1.00 98.19 252 LEU A O 1
ATOM 2014 N N . ALA A 1 253 ? 19.139 -10.007 -28.875 1.00 97.88 253 ALA A N 1
ATOM 2015 C CA . ALA A 1 253 ? 19.546 -9.896 -27.479 1.00 97.88 253 ALA A CA 1
ATOM 2016 C C . ALA A 1 253 ? 18.648 -8.914 -26.710 1.00 97.88 253 ALA A C 1
ATOM 2018 O O . ALA A 1 253 ? 18.170 -9.240 -25.618 1.00 97.88 253 ALA A O 1
ATOM 2019 N N . ASP A 1 254 ? 18.343 -7.757 -27.299 1.00 98.00 254 ASP A N 1
ATOM 2020 C CA . ASP A 1 254 ? 17.425 -6.785 -26.707 1.00 98.00 254 ASP A CA 1
ATOM 2021 C C . ASP A 1 254 ? 15.998 -7.322 -26.596 1.00 98.00 254 ASP A C 1
ATOM 2023 O O . ASP A 1 254 ? 15.342 -7.130 -25.571 1.00 98.00 254 ASP A O 1
ATOM 2027 N N . LEU A 1 255 ? 15.524 -8.062 -27.596 1.00 98.12 255 LEU A N 1
ATOM 2028 C CA . LEU A 1 255 ? 14.189 -8.658 -27.583 1.00 98.12 255 LEU A CA 1
ATOM 2029 C C . LEU A 1 255 ? 14.061 -9.714 -26.473 1.00 98.12 255 LEU A C 1
ATOM 2031 O O . LEU A 1 255 ? 13.072 -9.725 -25.735 1.00 98.12 255 LEU A O 1
ATOM 2035 N N . LYS A 1 256 ? 15.099 -10.540 -26.271 1.00 98.06 256 LYS A N 1
ATOM 2036 C CA . LYS A 1 256 ? 15.192 -11.476 -25.135 1.00 98.06 256 LYS A CA 1
ATOM 2037 C C . LYS A 1 256 ? 15.212 -10.740 -23.793 1.00 98.06 256 LYS A C 1
ATOM 2039 O O . LYS A 1 256 ? 14.506 -11.139 -22.866 1.00 98.06 256 LYS A O 1
ATOM 2044 N N . ARG A 1 257 ? 15.983 -9.652 -23.685 1.00 98.31 257 ARG A N 1
ATOM 2045 C CA . ARG A 1 257 ? 16.056 -8.822 -22.472 1.00 98.31 257 ARG A CA 1
ATOM 2046 C C . ARG A 1 257 ? 14.703 -8.193 -22.137 1.00 98.31 257 ARG A C 1
ATOM 2048 O O . ARG A 1 257 ? 14.281 -8.234 -20.983 1.00 98.31 257 ARG A O 1
ATOM 2055 N N . LEU A 1 258 ? 14.005 -7.645 -23.130 1.00 98.31 258 LEU A N 1
ATOM 2056 C CA . LEU A 1 258 ? 12.669 -7.071 -22.960 1.00 98.31 258 LEU A CA 1
ATOM 2057 C C . LEU A 1 258 ? 11.640 -8.129 -22.549 1.00 98.31 258 LEU A C 1
ATOM 2059 O O . LEU A 1 258 ? 10.839 -7.871 -21.654 1.00 98.31 258 LEU A O 1
ATOM 2063 N N . ALA A 1 259 ? 11.694 -9.331 -23.129 1.00 98.12 259 ALA A N 1
ATOM 2064 C CA . ALA A 1 259 ? 10.825 -10.436 -22.726 1.00 98.12 259 ALA A CA 1
ATOM 2065 C C . ALA A 1 259 ? 11.055 -10.850 -21.260 1.00 98.12 259 ALA A C 1
ATOM 2067 O O . ALA A 1 259 ? 10.094 -11.054 -20.518 1.00 98.12 259 ALA A O 1
ATOM 2068 N N . ALA A 1 260 ? 12.314 -10.920 -20.813 1.00 97.69 260 ALA A N 1
ATOM 2069 C CA . ALA A 1 260 ? 12.639 -11.209 -19.416 1.00 97.69 260 ALA A CA 1
ATOM 2070 C C . ALA A 1 260 ? 12.106 -10.122 -18.464 1.00 97.69 260 ALA A C 1
ATOM 2072 O O . ALA A 1 260 ? 11.498 -10.441 -17.440 1.00 97.69 260 ALA A O 1
ATOM 2073 N N . LEU A 1 261 ? 12.269 -8.845 -18.832 1.00 98.38 261 LEU A N 1
ATOM 2074 C CA . LEU A 1 261 ? 11.736 -7.717 -18.065 1.00 98.38 261 LEU A CA 1
ATOM 2075 C C . LEU A 1 261 ? 10.204 -7.737 -17.989 1.00 98.38 261 LEU A C 1
ATOM 2077 O O . LEU A 1 261 ? 9.651 -7.469 -16.925 1.00 98.38 261 LEU A O 1
ATOM 2081 N N . ASP A 1 262 ? 9.503 -8.087 -19.069 1.00 98.25 262 ASP A N 1
ATOM 2082 C CA . ASP A 1 262 ? 8.041 -8.224 -19.057 1.00 98.25 262 ASP A CA 1
ATOM 2083 C C . ASP A 1 262 ? 7.586 -9.332 -18.091 1.00 98.25 262 ASP A C 1
ATOM 2085 O O . ASP A 1 262 ? 6.693 -9.116 -17.267 1.00 98.25 262 ASP A O 1
ATOM 2089 N N . VAL A 1 263 ? 8.245 -10.496 -18.110 1.00 98.19 263 VAL A N 1
ATOM 2090 C CA . VAL A 1 263 ? 7.958 -11.588 -17.163 1.00 98.19 263 VAL A CA 1
ATOM 2091 C C . VAL A 1 263 ? 8.184 -11.139 -15.716 1.00 98.19 263 VAL A C 1
ATOM 2093 O O . VAL A 1 263 ? 7.331 -11.379 -14.854 1.00 98.19 263 VAL A O 1
ATOM 2096 N N . GLU A 1 264 ? 9.291 -10.447 -15.442 1.00 97.69 264 GLU A N 1
ATOM 2097 C CA . GLU A 1 264 ? 9.598 -9.923 -14.110 1.00 97.69 264 GLU A CA 1
ATOM 2098 C C . GLU A 1 264 ? 8.561 -8.882 -13.656 1.00 97.69 264 GLU A C 1
ATOM 2100 O O . GLU A 1 264 ? 8.035 -8.969 -12.542 1.00 97.69 264 GLU A O 1
ATOM 2105 N N . CYS A 1 265 ? 8.206 -7.933 -14.524 1.00 98.25 265 CYS A N 1
ATOM 2106 C CA . CYS A 1 265 ? 7.176 -6.930 -14.264 1.00 98.25 265 CYS A CA 1
ATOM 2107 C C . CYS A 1 265 ? 5.825 -7.584 -13.960 1.00 98.25 265 CYS A C 1
ATOM 2109 O O . CYS A 1 265 ? 5.191 -7.254 -12.956 1.00 98.25 265 CYS A O 1
ATOM 2111 N N . ARG A 1 266 ? 5.402 -8.579 -14.749 1.00 98.06 266 ARG A N 1
ATOM 2112 C CA . ARG A 1 266 ? 4.165 -9.333 -14.491 1.00 98.06 266 ARG A CA 1
ATOM 2113 C C . ARG A 1 266 ? 4.210 -10.060 -13.149 1.00 98.06 266 ARG A C 1
ATOM 2115 O O . ARG A 1 266 ? 3.219 -10.036 -12.411 1.00 98.06 266 ARG A O 1
ATOM 2122 N N . ALA A 1 267 ? 5.341 -10.673 -12.797 1.00 97.69 267 ALA A N 1
ATOM 2123 C CA . ALA A 1 267 ? 5.522 -11.339 -11.510 1.00 97.69 267 ALA A CA 1
ATOM 2124 C C . ALA A 1 267 ? 5.447 -10.347 -10.334 1.00 97.69 267 ALA A C 1
ATOM 2126 O O . ALA A 1 267 ? 4.734 -10.609 -9.356 1.00 97.69 267 ALA A O 1
ATOM 2127 N N . LYS A 1 268 ? 6.103 -9.183 -10.451 1.00 98.19 268 LYS A N 1
ATOM 2128 C CA . LYS A 1 268 ? 6.039 -8.086 -9.471 1.00 98.19 268 LYS A CA 1
ATOM 2129 C C . LYS A 1 268 ? 4.616 -7.555 -9.320 1.00 98.19 268 LYS A C 1
ATOM 2131 O O . LYS A 1 268 ? 4.115 -7.493 -8.200 1.00 98.19 268 LYS A O 1
ATOM 2136 N N . CYS A 1 269 ? 3.914 -7.278 -10.419 1.00 98.06 269 CYS A N 1
ATOM 2137 C CA . CYS A 1 269 ? 2.514 -6.850 -10.388 1.00 98.06 269 CYS A CA 1
ATOM 2138 C C . CYS A 1 269 ? 1.602 -7.901 -9.739 1.00 98.06 269 CYS A C 1
ATOM 2140 O O . CYS A 1 269 ? 0.724 -7.552 -8.952 1.00 98.06 269 CYS A O 1
ATOM 2142 N N . LYS A 1 270 ? 1.807 -9.195 -10.023 1.00 98.25 270 LYS A N 1
ATOM 2143 C CA . LYS A 1 270 ? 1.040 -10.279 -9.389 1.00 98.25 270 LYS A CA 1
ATOM 2144 C C . LYS A 1 270 ? 1.277 -10.322 -7.877 1.00 98.25 270 LYS A C 1
ATOM 2146 O O . LYS A 1 270 ? 0.323 -10.529 -7.132 1.00 98.25 270 LYS A O 1
ATOM 2151 N N . ARG A 1 271 ? 2.519 -10.118 -7.421 1.00 98.12 271 ARG A N 1
ATOM 2152 C CA . ARG A 1 271 ? 2.842 -10.018 -5.988 1.00 98.12 271 ARG A CA 1
ATOM 2153 C C . ARG A 1 271 ? 2.181 -8.792 -5.361 1.00 98.12 271 ARG A C 1
ATOM 2155 O O . ARG A 1 271 ? 1.453 -8.955 -4.394 1.00 98.12 271 ARG A O 1
ATOM 2162 N N . LEU A 1 272 ? 2.342 -7.615 -5.962 1.00 98.38 272 LEU A N 1
ATOM 2163 C CA . LEU A 1 272 ? 1.748 -6.366 -5.479 1.00 98.38 272 LEU A CA 1
ATOM 2164 C C . LEU A 1 272 ? 0.222 -6.471 -5.331 1.00 98.38 272 LEU A C 1
ATOM 2166 O O . LEU A 1 272 ? -0.326 -6.063 -4.315 1.00 98.38 272 LEU A O 1
ATOM 2170 N N . ARG A 1 273 ? -0.475 -7.078 -6.301 1.00 98.25 273 ARG A N 1
ATOM 2171 C CA . ARG A 1 273 ? -1.927 -7.312 -6.202 1.00 98.25 273 ARG A CA 1
ATOM 2172 C C . ARG A 1 273 ? -2.304 -8.216 -5.028 1.00 98.25 273 ARG A C 1
ATOM 2174 O O . ARG A 1 273 ? -3.316 -7.959 -4.388 1.00 98.25 273 ARG A O 1
ATOM 2181 N N . ARG A 1 274 ? -1.509 -9.255 -4.739 1.00 97.88 274 ARG A N 1
ATOM 2182 C CA . ARG A 1 274 ? -1.737 -10.127 -3.574 1.00 97.88 274 ARG A CA 1
ATOM 2183 C C . ARG A 1 274 ? -1.544 -9.370 -2.264 1.00 97.88 274 ARG A C 1
ATOM 2185 O O . ARG A 1 274 ? -2.408 -9.462 -1.403 1.00 97.88 274 ARG A O 1
ATOM 2192 N N . GLU A 1 275 ? -0.472 -8.591 -2.150 1.00 97.81 275 GLU A N 1
ATOM 2193 C CA . GLU A 1 275 ? -0.217 -7.759 -0.965 1.00 97.81 275 GLU A CA 1
ATOM 2194 C C . GLU A 1 275 ? -1.329 -6.720 -0.757 1.00 97.81 275 GLU A C 1
ATOM 2196 O O . GLU A 1 275 ? -1.869 -6.602 0.339 1.00 97.81 275 GLU A O 1
ATOM 2201 N N . MET A 1 276 ? -1.762 -6.029 -1.820 1.00 98.12 276 MET A N 1
ATOM 2202 C CA . MET A 1 276 ? -2.894 -5.096 -1.744 1.00 98.12 276 MET A CA 1
ATOM 2203 C C . MET A 1 276 ? -4.191 -5.791 -1.323 1.00 98.12 276 MET A C 1
ATOM 2205 O O . MET A 1 276 ? -4.934 -5.249 -0.511 1.00 98.12 276 MET A O 1
ATOM 2209 N N . ALA A 1 277 ? -4.467 -6.996 -1.833 1.00 98.19 277 ALA A N 1
ATOM 2210 C CA . ALA A 1 277 ? -5.644 -7.760 -1.429 1.00 98.19 277 ALA A CA 1
ATOM 2211 C C . ALA A 1 277 ? -5.591 -8.154 0.058 1.00 98.19 277 ALA A C 1
ATOM 2213 O O . ALA A 1 277 ? -6.596 -8.027 0.754 1.00 98.19 277 ALA A O 1
ATOM 2214 N N . GLN A 1 278 ? -4.425 -8.571 0.564 1.00 98.19 278 GLN A N 1
ATOM 2215 C CA . GLN A 1 278 ? -4.236 -8.878 1.985 1.00 98.19 278 GLN A CA 1
ATOM 2216 C C . GLN A 1 278 ? -4.394 -7.636 2.869 1.00 98.19 278 GLN A C 1
ATOM 2218 O O . GLN A 1 278 ? -5.057 -7.700 3.902 1.00 98.19 278 GLN A O 1
ATOM 2223 N N . MET A 1 279 ? -3.824 -6.500 2.458 1.00 98.06 279 MET A N 1
ATOM 2224 C CA . MET A 1 279 ? -3.977 -5.226 3.164 1.00 98.06 279 MET A CA 1
ATOM 2225 C C . MET A 1 279 ? -5.437 -4.772 3.200 1.00 98.06 279 MET A C 1
ATOM 2227 O O . MET A 1 279 ? -5.937 -4.409 4.260 1.00 98.06 279 MET A O 1
ATOM 2231 N N . ASN A 1 280 ? -6.150 -4.869 2.077 1.00 98.25 280 ASN A N 1
ATOM 2232 C CA . ASN A 1 280 ? -7.571 -4.538 2.024 1.00 98.25 280 ASN A CA 1
ATOM 2233 C C . ASN A 1 280 ? -8.411 -5.471 2.904 1.00 98.25 280 ASN A C 1
ATOM 2235 O O . ASN A 1 280 ? -9.284 -4.995 3.620 1.00 98.25 280 ASN A O 1
ATOM 2239 N N . ALA A 1 281 ? -8.123 -6.777 2.916 1.00 98.19 281 ALA A N 1
ATOM 2240 C CA . ALA A 1 281 ? -8.811 -7.720 3.797 1.00 98.19 281 ALA A CA 1
ATOM 2241 C C . ALA A 1 281 ? -8.599 -7.379 5.284 1.00 98.19 281 ALA A C 1
ATOM 2243 O O . ALA A 1 281 ? -9.557 -7.373 6.056 1.00 98.19 281 ALA A O 1
ATOM 2244 N N . LYS A 1 282 ? -7.367 -7.024 5.678 1.00 98.06 282 LYS A N 1
ATOM 2245 C CA . LYS A 1 282 ? -7.063 -6.559 7.042 1.00 98.06 282 LYS A CA 1
ATOM 2246 C C . LYS A 1 282 ? -7.782 -5.253 7.381 1.00 98.06 282 LYS A C 1
ATOM 2248 O O . LYS A 1 282 ? -8.301 -5.133 8.485 1.00 98.06 282 LYS A O 1
ATOM 2253 N N . ASN A 1 283 ? -7.852 -4.303 6.448 1.00 98.12 283 ASN A N 1
ATOM 2254 C CA . ASN A 1 283 ? -8.589 -3.055 6.654 1.00 98.12 283 ASN A CA 1
ATOM 2255 C C . ASN A 1 283 ? -10.079 -3.318 6.890 1.00 98.12 283 ASN A C 1
ATOM 2257 O O . ASN A 1 283 ? -10.625 -2.822 7.868 1.00 98.12 283 ASN A O 1
ATOM 2261 N N . VAL A 1 284 ? -10.708 -4.170 6.074 1.00 98.38 284 VAL A N 1
ATOM 2262 C CA . VAL A 1 284 ? -12.115 -4.562 6.265 1.00 98.38 284 VAL A CA 1
ATOM 2263 C C . VAL A 1 284 ? -12.321 -5.230 7.628 1.00 98.38 284 VAL A C 1
ATOM 2265 O O . VAL A 1 284 ? -13.281 -4.919 8.330 1.00 98.38 284 VAL A O 1
ATOM 2268 N N . GLN A 1 285 ? -11.409 -6.112 8.048 1.00 98.25 285 GLN A N 1
ATOM 2269 C CA . GLN A 1 285 ? -11.475 -6.744 9.368 1.00 98.25 285 GLN A CA 1
ATOM 2270 C C . GLN A 1 285 ? -11.363 -5.715 10.507 1.00 98.25 285 GLN A C 1
ATOM 2272 O O . GLN A 1 285 ? -12.121 -5.777 11.475 1.00 98.25 285 GLN A O 1
ATOM 2277 N N . LEU A 1 286 ? -10.440 -4.755 10.399 1.00 98.19 286 LEU A N 1
ATOM 2278 C CA . LEU A 1 286 ? -10.274 -3.687 11.387 1.00 98.19 286 LEU A CA 1
ATOM 2279 C C . LEU A 1 286 ? -11.494 -2.762 11.441 1.00 98.19 286 LEU A C 1
ATOM 2281 O O . LEU A 1 286 ? -11.920 -2.394 12.533 1.00 98.19 286 LEU A O 1
ATOM 2285 N N . GLU A 1 287 ? -12.088 -2.426 10.298 1.00 98.31 287 GLU A N 1
ATOM 2286 C CA . GLU A 1 287 ? -13.325 -1.643 10.228 1.00 98.31 287 GLU A CA 1
ATOM 2287 C C . GLU A 1 287 ? -14.491 -2.366 10.912 1.00 98.31 287 GLU A C 1
ATOM 2289 O O . GLU A 1 287 ? -15.217 -1.753 11.697 1.00 98.31 287 GLU A O 1
ATOM 2294 N N . GLN A 1 288 ? -14.639 -3.676 10.689 1.00 98.19 288 GLN A N 1
ATOM 2295 C CA . GLN A 1 288 ? -15.651 -4.492 11.368 1.00 98.19 288 GLN A CA 1
ATOM 2296 C C . GLN A 1 288 ? -15.438 -4.518 12.886 1.00 98.19 288 GLN A C 1
ATOM 2298 O O . GLN A 1 288 ? -16.384 -4.299 13.645 1.00 98.19 288 GLN A O 1
ATOM 2303 N N . LEU A 1 289 ? -14.199 -4.727 13.345 1.00 98.25 289 LEU A N 1
ATOM 2304 C CA . LEU A 1 289 ? -13.871 -4.690 14.773 1.00 98.25 289 LEU A CA 1
ATOM 2305 C C . LEU A 1 289 ? -14.140 -3.308 15.377 1.00 98.25 289 LEU A C 1
ATOM 2307 O O . LEU A 1 289 ? -14.688 -3.210 16.474 1.00 98.25 289 LEU A O 1
ATOM 2311 N N . LEU A 1 290 ? -13.812 -2.231 14.663 1.00 98.06 290 LEU A N 1
ATOM 2312 C CA . LEU A 1 290 ? -14.090 -0.868 15.108 1.00 98.06 290 LEU A CA 1
ATOM 2313 C C . LEU A 1 290 ? -15.597 -0.635 15.248 1.00 98.06 290 LEU A C 1
ATOM 2315 O O . LEU A 1 290 ? -16.037 -0.113 16.272 1.00 98.06 290 LEU A O 1
ATOM 2319 N N . GLN A 1 291 ? -16.402 -1.064 14.273 1.00 98.12 291 GLN A N 1
ATOM 2320 C CA . GLN A 1 291 ? -17.863 -0.969 14.348 1.00 98.12 291 GLN A CA 1
ATOM 2321 C C . GLN A 1 291 ? -18.429 -1.745 15.543 1.00 98.12 291 GLN A C 1
ATOM 2323 O O . GLN A 1 291 ? -19.269 -1.211 16.271 1.00 98.12 291 GLN A O 1
ATOM 2328 N N . GLN A 1 292 ? -17.934 -2.961 15.797 1.00 98.06 292 GLN A N 1
ATOM 2329 C CA . GLN A 1 292 ? -18.319 -3.756 16.967 1.00 98.06 292 GLN A CA 1
ATOM 2330 C C . GLN A 1 292 ? -17.977 -3.035 18.274 1.00 98.06 292 GLN A C 1
ATOM 2332 O O . GLN A 1 292 ? -18.842 -2.890 19.138 1.00 98.06 292 GLN A O 1
ATOM 2337 N N . ARG A 1 293 ? -16.755 -2.502 18.402 1.00 97.00 293 ARG A N 1
ATOM 2338 C CA . ARG A 1 293 ? -16.333 -1.752 19.596 1.00 97.00 293 ARG A 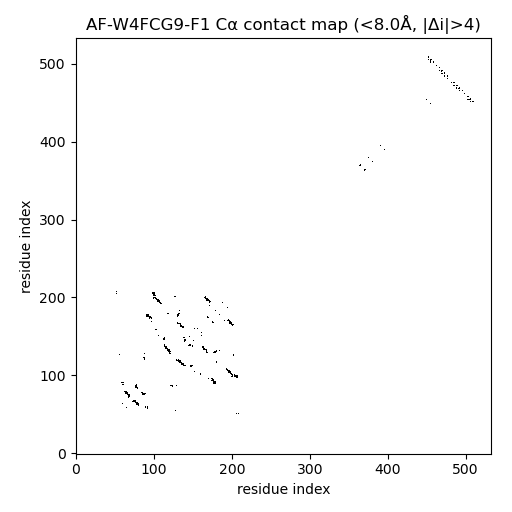CA 1
ATOM 2339 C C . ARG A 1 293 ? -17.121 -0.463 19.790 1.00 97.00 293 ARG A C 1
ATOM 2341 O O . ARG A 1 293 ? -17.433 -0.105 20.922 1.00 97.00 293 ARG A O 1
ATOM 2348 N N . VAL A 1 294 ? -17.494 0.227 18.714 1.00 98.44 294 VAL A N 1
ATOM 2349 C CA . VAL A 1 294 ? -18.374 1.402 18.789 1.00 98.44 294 VAL A CA 1
ATOM 2350 C C . VAL A 1 294 ? -19.775 1.008 19.260 1.00 98.44 294 VAL A C 1
ATOM 2352 O O . VAL A 1 294 ? -20.342 1.703 20.105 1.00 98.44 294 VAL A O 1
ATOM 2355 N N . ALA A 1 295 ? -20.334 -0.093 18.756 1.00 97.50 295 ALA A N 1
ATOM 2356 C CA . ALA A 1 295 ? -21.637 -0.592 19.190 1.00 97.50 295 ALA A CA 1
ATOM 2357 C C . ALA A 1 295 ? -21.625 -1.017 20.668 1.00 97.50 295 ALA A C 1
ATOM 2359 O O . ALA A 1 295 ? -22.531 -0.661 21.420 1.00 97.50 295 ALA A O 1
ATOM 2360 N N . GLU A 1 296 ? -20.571 -1.706 21.104 1.00 97.25 296 GLU A N 1
ATOM 2361 C CA . GLU A 1 296 ? -20.366 -2.100 22.498 1.00 97.25 296 GLU A CA 1
ATOM 2362 C C . GLU A 1 296 ? -20.203 -0.880 23.410 1.00 97.25 296 GLU A C 1
ATOM 2364 O O . GLU A 1 296 ? -20.904 -0.766 24.412 1.00 97.25 296 GLU A O 1
ATOM 2369 N N . LYS A 1 297 ? -19.383 0.104 23.014 1.00 97.88 297 LYS A N 1
ATOM 2370 C CA . LYS A 1 297 ? -19.258 1.377 23.735 1.00 97.88 297 LYS A CA 1
ATOM 2371 C C . LYS A 1 297 ? -20.615 2.059 23.905 1.00 97.88 297 LYS A C 1
ATOM 2373 O O . LYS A 1 297 ? -20.923 2.527 24.997 1.00 97.88 297 LYS A O 1
ATOM 2378 N N . ARG A 1 298 ? -21.434 2.117 22.847 1.00 97.94 298 ARG A N 1
ATOM 2379 C CA . ARG A 1 298 ? -22.791 2.685 22.922 1.00 97.94 298 ARG A CA 1
ATOM 2380 C C . ARG A 1 298 ? -23.667 1.908 23.902 1.00 97.94 298 ARG A C 1
ATOM 2382 O O . ARG A 1 298 ? -24.312 2.534 24.732 1.00 97.94 298 ARG A O 1
ATOM 2389 N N . ARG A 1 299 ? -23.640 0.571 23.855 1.00 98.00 299 ARG A N 1
ATOM 2390 C CA . ARG A 1 299 ? -24.381 -0.289 24.790 1.00 98.00 299 ARG A CA 1
ATOM 2391 C C . ARG A 1 299 ? -23.975 -0.025 26.242 1.00 98.00 299 ARG A C 1
ATOM 2393 O O . ARG A 1 299 ? -24.849 0.164 27.079 1.00 98.00 299 ARG A O 1
ATOM 2400 N N . CYS A 1 300 ? -22.675 0.048 26.527 1.00 97.00 300 CYS A N 1
ATOM 2401 C CA . CYS A 1 300 ? -22.174 0.351 27.868 1.00 97.00 300 CYS A CA 1
ATOM 2402 C C . CYS A 1 300 ? -22.605 1.744 28.342 1.00 97.00 300 CYS A C 1
ATOM 2404 O O . CYS A 1 300 ? -23.026 1.885 29.482 1.00 97.00 300 CYS A O 1
ATOM 2406 N N . ILE A 1 301 ? -22.564 2.760 27.471 1.00 97.94 301 ILE A N 1
ATOM 2407 C CA . ILE A 1 301 ? -23.054 4.108 27.804 1.00 97.94 301 ILE A CA 1
ATOM 2408 C C . ILE A 1 301 ? -24.546 4.075 28.158 1.00 97.94 301 ILE A C 1
ATOM 2410 O O . ILE A 1 301 ? -24.950 4.682 29.146 1.00 97.94 301 ILE A O 1
ATOM 2414 N N . THR A 1 302 ? -25.364 3.349 27.391 1.00 97.25 302 THR A N 1
ATOM 2415 C CA . THR A 1 302 ? -26.792 3.187 27.695 1.00 97.25 302 THR A CA 1
ATOM 2416 C C . THR A 1 302 ? -27.011 2.479 29.033 1.00 97.25 302 THR A C 1
ATOM 2418 O O . THR A 1 302 ? -27.836 2.929 29.819 1.00 97.25 302 THR A O 1
ATOM 2421 N N . LEU A 1 303 ? -26.254 1.416 29.324 1.00 96.31 303 LEU A N 1
ATOM 2422 C CA . LEU A 1 303 ? -26.334 0.709 30.607 1.00 96.31 303 LEU A CA 1
ATOM 2423 C C . LEU A 1 303 ? -25.970 1.617 31.784 1.00 96.31 303 LEU A C 1
ATOM 2425 O O . LEU A 1 303 ? -26.720 1.672 32.751 1.00 96.31 303 LEU A O 1
ATOM 2429 N N . VAL A 1 304 ? -24.873 2.372 31.680 1.00 96.56 304 VAL A N 1
ATOM 2430 C CA . VAL A 1 304 ? -24.470 3.338 32.715 1.00 96.56 304 VAL A CA 1
ATOM 2431 C C . VAL A 1 304 ? -25.562 4.385 32.926 1.00 96.56 304 VAL A C 1
ATOM 2433 O O . VAL A 1 304 ? -25.977 4.605 34.056 1.00 96.56 304 VAL A O 1
ATOM 2436 N N . SER A 1 305 ? -26.113 4.953 31.849 1.00 96.00 305 SER A N 1
ATOM 2437 C CA . SER A 1 305 ? -27.212 5.917 31.957 1.00 96.00 305 SER A CA 1
ATOM 2438 C C . SER A 1 305 ? -28.457 5.325 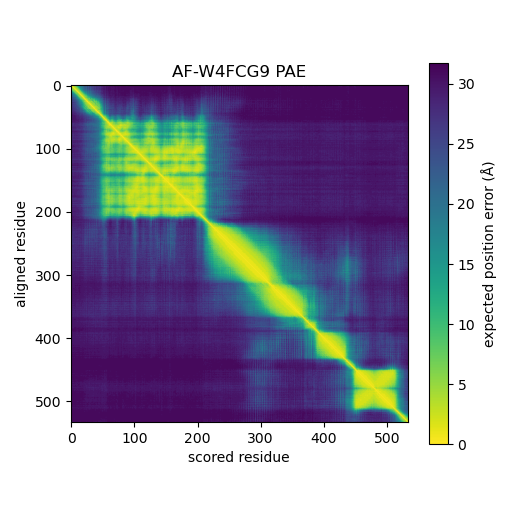32.627 1.00 96.00 305 SER A C 1
ATOM 2440 O O . SER A 1 305 ? -29.131 6.029 33.375 1.00 96.00 305 SER A O 1
ATOM 2442 N N . ASN A 1 306 ? -28.789 4.058 32.363 1.00 94.38 306 ASN A N 1
ATOM 2443 C CA . ASN A 1 306 ? -29.920 3.391 33.008 1.00 94.38 306 ASN A CA 1
ATOM 2444 C C . ASN A 1 306 ? -29.658 3.162 34.501 1.00 94.38 306 ASN A C 1
ATOM 2446 O O . ASN A 1 306 ? -30.555 3.385 35.313 1.00 94.38 306 ASN A O 1
ATOM 2450 N N . LEU A 1 307 ? -28.436 2.762 34.863 1.00 92.19 307 LEU A N 1
ATOM 2451 C CA . LEU A 1 307 ? -28.022 2.600 36.257 1.00 92.19 307 LEU A CA 1
ATOM 2452 C C . LEU A 1 307 ? -28.064 3.932 37.012 1.00 92.19 307 LEU A C 1
ATOM 2454 O O . LEU A 1 307 ? -28.582 3.969 38.124 1.00 92.19 307 LEU A O 1
ATOM 2458 N N . ASP A 1 308 ? -27.620 5.030 36.398 1.00 93.00 308 ASP A N 1
ATOM 2459 C CA . ASP A 1 308 ? -27.705 6.369 36.993 1.00 93.00 308 ASP A CA 1
ATOM 2460 C C . ASP A 1 308 ? -29.166 6.770 37.269 1.00 93.00 308 ASP A C 1
ATOM 2462 O O . ASP A 1 308 ? -29.492 7.289 38.341 1.00 93.00 308 ASP A O 1
ATOM 2466 N N . VAL A 1 309 ? -30.081 6.481 36.333 1.00 92.75 309 VAL A N 1
ATOM 2467 C CA . VAL A 1 309 ? -31.524 6.728 36.514 1.00 92.75 309 VAL A CA 1
ATOM 2468 C C . VAL A 1 309 ? -32.098 5.863 37.639 1.00 92.75 309 VAL A C 1
ATOM 2470 O O . VAL A 1 309 ? -32.830 6.377 38.488 1.00 92.75 309 VAL A O 1
ATOM 2473 N N . GLN A 1 310 ? -31.755 4.572 37.687 1.00 86.94 310 GLN A N 1
ATOM 2474 C CA . GLN A 1 310 ? -32.188 3.664 38.755 1.00 86.94 310 GLN A CA 1
ATOM 2475 C C . GLN A 1 310 ? -31.652 4.098 40.124 1.00 86.94 310 GLN A C 1
ATOM 2477 O O . GLN A 1 310 ? -32.396 4.100 41.109 1.00 86.94 310 GLN A O 1
ATOM 2482 N N . GLN A 1 311 ? -30.388 4.519 40.196 1.00 86.81 311 GLN A N 1
ATOM 2483 C CA . GLN A 1 311 ? -29.779 5.026 41.420 1.00 86.81 311 GLN A CA 1
ATOM 2484 C C . GLN A 1 311 ? -30.490 6.298 41.893 1.00 86.81 311 GLN A C 1
ATOM 2486 O O . GLN A 1 311 ? -30.851 6.389 43.067 1.00 86.81 311 GLN A O 1
ATOM 2491 N N . GLY A 1 312 ? -30.771 7.239 40.986 1.00 85.62 312 GLY A N 1
ATOM 2492 C CA . GLY A 1 312 ? -31.552 8.437 41.292 1.00 85.62 312 GLY A CA 1
ATOM 2493 C C . GLY A 1 312 ? -32.940 8.103 41.848 1.00 85.62 312 GLY A C 1
ATOM 2494 O O . GLY A 1 312 ? -33.325 8.613 42.901 1.00 85.62 312 GLY A O 1
ATOM 2495 N N . GLN A 1 313 ? -33.672 7.188 41.205 1.00 85.44 313 GLN A N 1
ATOM 2496 C CA . GLN A 1 313 ? -34.992 6.747 41.673 1.00 85.44 313 GLN A CA 1
ATOM 2497 C C . GLN A 1 313 ? -34.927 6.076 43.053 1.00 85.44 313 GLN A C 1
ATOM 2499 O O . GLN A 1 313 ? -35.722 6.409 43.934 1.00 85.44 313 GLN A O 1
ATOM 2504 N N . SER A 1 314 ? -33.952 5.193 43.279 1.00 81.44 314 SER A N 1
ATOM 2505 C CA . SER A 1 314 ? -33.740 4.534 44.572 1.00 81.44 314 SER A CA 1
ATOM 2506 C C . SER A 1 314 ? -33.463 5.543 45.692 1.00 81.44 314 SER A C 1
ATOM 2508 O O . SER A 1 314 ? -34.106 5.484 46.743 1.00 81.44 314 SER A O 1
ATOM 2510 N N . ILE A 1 315 ? -32.597 6.535 45.445 1.00 79.81 315 ILE A N 1
ATOM 2511 C CA . ILE A 1 315 ? -32.316 7.621 46.397 1.00 79.81 315 ILE A CA 1
ATOM 2512 C C . ILE A 1 315 ? -33.603 8.379 46.735 1.00 79.81 315 ILE A C 1
ATOM 2514 O O . ILE A 1 315 ? -33.931 8.516 47.914 1.00 79.81 315 ILE A O 1
ATOM 2518 N N . THR A 1 316 ? -34.393 8.786 45.733 1.00 82.56 316 THR A N 1
ATOM 2519 C CA . THR A 1 316 ? -35.660 9.490 46.001 1.00 82.56 316 THR A CA 1
ATOM 2520 C C . THR A 1 316 ? -36.650 8.646 46.808 1.00 82.56 316 THR A C 1
ATOM 2522 O O . THR A 1 316 ? -37.303 9.161 47.716 1.00 82.56 316 THR A O 1
ATOM 2525 N N . HIS A 1 317 ? -36.738 7.338 46.550 1.00 82.88 317 HIS A N 1
ATOM 2526 C CA . HIS A 1 317 ? -37.612 6.437 47.298 1.00 82.88 317 HIS A CA 1
ATOM 2527 C C . HIS A 1 317 ? -37.159 6.273 48.759 1.00 82.88 317 HIS A C 1
ATOM 2529 O O . HIS A 1 317 ? -37.982 6.329 49.678 1.00 82.88 317 HIS A O 1
ATOM 2535 N N . VAL A 1 318 ? -35.852 6.120 48.998 1.00 83.75 318 VAL A N 1
ATOM 2536 C CA . VAL A 1 318 ? -35.278 6.041 50.352 1.00 83.75 318 VAL A CA 1
ATOM 2537 C C . VAL A 1 318 ? -35.503 7.345 51.119 1.00 83.75 318 VAL A C 1
ATOM 2539 O O . VAL A 1 318 ? -35.927 7.305 52.275 1.00 83.75 318 VAL A O 1
ATOM 2542 N N . GLU A 1 319 ? -35.299 8.500 50.484 1.00 83.50 319 GLU A N 1
ATOM 2543 C CA . GLU A 1 319 ? -35.564 9.809 51.090 1.00 83.50 319 GLU A CA 1
ATOM 2544 C C . GLU A 1 319 ? -37.044 9.994 51.449 1.00 83.50 319 GLU A C 1
ATOM 2546 O O . GLU A 1 319 ? -37.365 10.460 52.547 1.00 83.50 319 GLU A O 1
ATOM 2551 N N . MET A 1 320 ? -37.959 9.590 50.562 1.00 80.62 320 MET A N 1
ATOM 2552 C CA . MET A 1 320 ? -39.402 9.635 50.813 1.00 80.62 320 MET A CA 1
ATOM 2553 C C . MET A 1 320 ? -39.794 8.748 52.000 1.00 80.62 320 MET A C 1
ATOM 2555 O O . MET A 1 320 ? -40.458 9.219 52.928 1.00 80.62 320 MET A O 1
ATOM 2559 N N . ARG A 1 321 ? -39.302 7.503 52.040 1.00 88.50 321 ARG A N 1
ATOM 2560 C CA . ARG A 1 321 ? -39.519 6.585 53.168 1.00 88.50 321 ARG A CA 1
ATOM 2561 C C . ARG A 1 321 ? -38.935 7.134 54.472 1.00 88.50 321 ARG A C 1
ATOM 2563 O O . ARG A 1 321 ? -39.568 7.020 55.522 1.00 88.50 321 ARG A O 1
ATOM 2570 N N . GLY A 1 322 ? -37.763 7.768 54.416 1.00 87.94 322 GLY A N 1
ATOM 2571 C CA . GLY A 1 322 ? -37.146 8.451 55.554 1.00 87.94 322 GLY A CA 1
ATOM 2572 C C . GLY A 1 322 ? -38.029 9.573 56.107 1.00 87.94 322 GLY A C 1
ATOM 2573 O O . GLY A 1 322 ? -38.281 9.623 57.311 1.00 87.94 322 GLY A O 1
ATOM 2574 N N . ARG A 1 323 ? -38.584 10.430 55.238 1.00 88.12 323 ARG A N 1
ATOM 2575 C CA . ARG A 1 323 ? -39.518 11.502 55.639 1.00 88.12 323 ARG A CA 1
ATOM 2576 C C . ARG A 1 323 ? -40.790 10.953 56.289 1.00 88.12 323 ARG A C 1
ATOM 2578 O O . ARG A 1 323 ? -41.259 11.512 57.281 1.00 88.12 323 ARG A O 1
ATOM 2585 N N . GLU A 1 324 ? -41.349 9.864 55.766 1.00 91.06 324 GLU A N 1
ATOM 2586 C CA . GLU A 1 324 ? -42.519 9.204 56.361 1.00 91.06 324 GLU A CA 1
ATOM 2587 C C . GLU A 1 324 ? -42.220 8.601 57.736 1.00 91.06 324 GLU A C 1
ATOM 2589 O O . GLU A 1 324 ? -43.013 8.758 58.667 1.00 91.06 324 GLU A O 1
ATOM 2594 N N . LEU A 1 325 ? -41.065 7.948 57.885 1.00 92.38 325 LEU A N 1
ATOM 2595 C CA . LEU A 1 325 ? -40.597 7.413 59.163 1.00 92.38 325 LEU A CA 1
ATOM 2596 C C . LEU A 1 325 ? -40.421 8.518 60.203 1.00 92.38 325 LEU A C 1
ATOM 2598 O O . LEU A 1 325 ? -40.897 8.364 61.324 1.00 92.38 325 LEU A O 1
ATOM 2602 N N . VAL A 1 326 ? -39.826 9.654 59.828 1.00 94.00 326 VAL A N 1
ATOM 2603 C CA . VAL A 1 326 ? -39.685 10.816 60.720 1.00 94.00 326 VAL A CA 1
ATOM 2604 C C . VAL A 1 326 ? -41.054 11.343 61.158 1.00 94.00 326 VAL A C 1
ATOM 2606 O O . VAL A 1 326 ? -41.262 11.567 62.351 1.00 94.00 326 VAL A O 1
ATOM 2609 N N . LYS A 1 327 ? -42.024 11.471 60.238 1.00 93.50 327 LYS A N 1
ATOM 2610 C CA . LYS A 1 327 ? -43.402 11.869 60.584 1.00 93.50 327 LYS A CA 1
ATOM 2611 C C . LYS A 1 327 ? -44.051 10.889 61.564 1.00 93.50 327 LYS A C 1
ATOM 2613 O O . LYS A 1 327 ? -44.621 11.318 62.567 1.00 93.50 327 LYS A O 1
ATOM 2618 N N . LYS A 1 328 ? -43.940 9.579 61.312 1.00 93.56 328 LYS A N 1
ATOM 2619 C CA . LYS A 1 328 ? -44.461 8.535 62.214 1.00 93.56 328 LYS A CA 1
ATOM 2620 C C . LYS A 1 328 ? -43.779 8.583 63.580 1.00 93.56 328 LYS A C 1
ATOM 2622 O O . LYS A 1 328 ? -44.457 8.532 64.600 1.00 93.56 328 LYS A O 1
ATOM 2627 N N . GLN A 1 329 ? -42.459 8.744 63.617 1.00 94.31 329 GLN A N 1
ATOM 2628 C CA . GLN A 1 329 ? -41.697 8.858 64.857 1.00 94.31 329 GLN A CA 1
ATOM 2629 C C . GLN A 1 329 ? -42.105 10.097 65.661 1.00 94.31 329 GLN A C 1
ATOM 2631 O O . GLN A 1 329 ? -42.241 10.020 66.880 1.00 94.31 329 GLN A O 1
ATOM 2636 N N . GLN A 1 330 ? -42.336 11.232 65.000 1.00 95.62 330 GLN A N 1
ATOM 2637 C CA . GLN A 1 330 ? -42.805 12.452 65.655 1.00 95.62 330 GLN A CA 1
ATOM 2638 C C . GLN A 1 330 ? -44.223 12.285 66.221 1.00 95.62 330 GLN A C 1
ATOM 2640 O O . GLN A 1 330 ? -44.471 12.687 67.358 1.00 95.62 330 GLN A O 1
ATOM 2645 N N . ALA A 1 331 ? -45.126 11.638 65.478 1.00 93.62 331 ALA A N 1
ATOM 2646 C CA . ALA A 1 331 ? -46.471 11.316 65.953 1.00 93.62 331 ALA A CA 1
ATOM 2647 C C . ALA A 1 331 ? -46.442 10.379 67.174 1.00 93.62 331 ALA A C 1
ATOM 2649 O O . ALA A 1 331 ? -47.113 10.647 68.167 1.00 93.62 331 ALA A O 1
ATOM 2650 N N . LEU A 1 332 ? -45.606 9.334 67.142 1.00 95.19 332 LEU A N 1
ATOM 2651 C CA . LEU A 1 332 ? -45.419 8.419 68.271 1.00 95.19 332 LEU A CA 1
ATOM 2652 C C . LEU A 1 332 ? -44.828 9.127 69.493 1.00 95.19 332 LEU A C 1
ATOM 2654 O O . LEU A 1 332 ? -45.318 8.937 70.600 1.00 95.19 332 LEU A O 1
ATOM 2658 N N . ARG A 1 333 ? -43.814 9.984 69.315 1.00 95.69 333 ARG A N 1
ATOM 2659 C CA . ARG A 1 333 ? -43.251 10.784 70.417 1.00 95.69 333 ARG A CA 1
ATOM 2660 C C . ARG A 1 333 ? -44.297 11.690 71.058 1.00 95.69 333 ARG A C 1
ATOM 2662 O O . ARG A 1 333 ? -44.322 11.799 72.280 1.00 95.69 333 ARG A O 1
ATOM 2669 N N . LYS A 1 334 ? -45.163 12.308 70.249 1.00 96.12 334 LYS A N 1
ATOM 2670 C CA . LYS A 1 334 ? -46.281 13.112 70.752 1.00 96.12 334 LYS A CA 1
ATOM 2671 C C . LYS A 1 334 ? -47.262 12.250 71.554 1.00 96.12 334 LYS A C 1
ATOM 2673 O O . LYS A 1 334 ? -47.556 12.595 72.689 1.00 96.12 334 LYS A O 1
ATOM 2678 N N . ALA A 1 335 ? -47.670 11.096 71.026 1.00 95.88 335 ALA A N 1
ATOM 2679 C CA . ALA A 1 335 ? -48.553 10.167 71.735 1.00 95.88 335 ALA A CA 1
ATOM 2680 C C . ALA A 1 335 ? -47.945 9.657 73.057 1.00 95.88 335 ALA A C 1
ATOM 2682 O O . ALA A 1 335 ? -48.641 9.572 74.065 1.00 95.88 335 ALA A O 1
ATOM 2683 N N . ILE A 1 336 ? -46.639 9.368 73.094 1.00 94.56 336 ILE A N 1
ATOM 2684 C CA . ILE A 1 336 ? -45.929 9.008 74.333 1.00 94.56 336 ILE A CA 1
ATOM 2685 C C . ILE A 1 336 ? -45.954 10.172 75.331 1.00 94.56 336 ILE A C 1
ATOM 2687 O O . ILE A 1 336 ? -46.175 9.957 76.518 1.00 94.56 336 ILE A O 1
ATOM 2691 N N . ALA A 1 337 ? -45.737 11.408 74.879 1.00 95.88 337 ALA A N 1
ATOM 2692 C CA . ALA A 1 337 ? -45.806 12.573 75.757 1.00 95.88 337 ALA A CA 1
ATOM 2693 C C . ALA A 1 337 ? -47.223 12.782 76.323 1.00 95.88 337 ALA A C 1
ATOM 2695 O O . ALA A 1 337 ? -47.368 13.014 77.523 1.00 95.88 337 ALA A O 1
ATOM 2696 N N . ASP A 1 338 ? -48.252 12.634 75.485 1.00 95.62 338 ASP A N 1
ATOM 2697 C CA . ASP A 1 338 ? -49.657 12.772 75.878 1.00 95.62 338 ASP A CA 1
ATOM 2698 C C . ASP A 1 338 ? -50.067 11.670 76.872 1.00 95.62 338 ASP A C 1
ATOM 2700 O O . ASP A 1 338 ? -50.602 11.964 77.938 1.00 95.62 338 ASP A O 1
ATOM 2704 N N . THR A 1 339 ? -49.731 10.407 76.587 1.00 94.38 339 THR A N 1
ATOM 2705 C CA . THR A 1 339 ? -49.974 9.277 77.505 1.00 94.38 339 THR A CA 1
ATOM 2706 C C . THR A 1 339 ? -49.187 9.400 78.806 1.00 94.38 339 THR A C 1
ATOM 2708 O O . THR A 1 339 ? -49.716 9.078 79.863 1.00 94.38 339 THR A O 1
ATOM 2711 N N . LYS A 1 340 ? -47.948 9.909 78.776 1.00 95.00 340 LYS A N 1
ATOM 2712 C CA . LYS A 1 340 ? -47.169 10.184 79.992 1.00 95.00 340 LYS A CA 1
ATOM 2713 C C . LYS A 1 340 ? -47.831 11.262 80.850 1.00 95.00 340 LYS A C 1
ATOM 2715 O O . LYS A 1 340 ? -47.855 11.127 82.070 1.00 95.00 340 LYS A O 1
ATOM 2720 N N . LYS A 1 341 ? -48.372 12.311 80.222 1.00 96.06 341 LYS A N 1
ATOM 2721 C CA . LYS A 1 341 ? -49.125 13.362 80.914 1.00 96.06 341 LYS A CA 1
ATOM 2722 C C . LYS A 1 341 ? -50.408 12.809 81.537 1.00 96.06 341 LYS A C 1
ATOM 2724 O O . LYS A 1 341 ? -50.686 13.119 82.690 1.00 96.06 341 LYS A O 1
ATOM 2729 N N . GLU A 1 342 ? -51.151 11.976 80.810 1.00 95.50 342 GLU A N 1
ATOM 2730 C CA . GLU A 1 342 ? -52.365 11.349 81.348 1.00 95.50 342 GLU A CA 1
ATOM 2731 C C . GLU A 1 342 ? -52.047 10.364 82.478 1.00 95.50 342 GLU A C 1
ATOM 2733 O O . GLU A 1 342 ? -52.709 10.391 83.506 1.00 95.50 342 GLU A O 1
ATOM 2738 N N . ASN A 1 343 ? -50.986 9.561 82.356 1.00 93.81 343 ASN A N 1
ATOM 2739 C CA . ASN A 1 343 ? -50.545 8.686 83.444 1.00 93.81 343 ASN A CA 1
ATOM 2740 C C . ASN A 1 343 ? -50.150 9.473 84.696 1.00 93.81 343 ASN A C 1
ATOM 2742 O O . ASN A 1 343 ? -50.498 9.055 85.791 1.00 93.81 343 ASN A O 1
ATOM 2746 N N . ALA A 1 344 ? -49.454 10.607 84.558 1.00 94.69 344 ALA A N 1
ATOM 2747 C CA . ALA A 1 344 ? -49.155 11.465 85.706 1.00 94.69 344 ALA A CA 1
ATOM 2748 C C . ALA A 1 344 ? -50.447 11.957 86.380 1.00 94.69 344 ALA A C 1
ATOM 2750 O O . ALA A 1 344 ? -50.580 11.842 87.591 1.00 94.69 344 ALA A O 1
ATOM 2751 N N . ARG A 1 345 ? -51.438 12.388 85.587 1.00 95.50 345 ARG A N 1
ATOM 2752 C CA . ARG A 1 345 ? -52.760 12.797 86.085 1.00 95.50 345 ARG A CA 1
ATOM 2753 C C . ARG A 1 345 ? -53.481 11.668 86.826 1.00 95.50 345 ARG A C 1
ATOM 2755 O O . ARG A 1 345 ? -54.052 11.906 87.883 1.00 95.50 345 ARG A O 1
ATOM 2762 N N . LEU A 1 346 ? -53.453 10.452 86.279 1.00 94.62 346 LEU A N 1
ATOM 2763 C CA . LEU A 1 346 ? -54.051 9.272 86.908 1.00 94.62 346 LEU A CA 1
ATOM 2764 C C . LEU A 1 346 ? -53.315 8.865 88.187 1.00 94.62 346 LEU A C 1
ATOM 2766 O O . LEU A 1 346 ? -53.966 8.460 89.140 1.00 94.62 346 LEU A O 1
ATOM 2770 N N . MET A 1 347 ? -51.987 8.993 88.233 1.00 94.31 347 MET A N 1
ATOM 2771 C CA . MET A 1 347 ? -51.203 8.742 89.447 1.00 94.31 347 MET A CA 1
ATOM 2772 C C . MET A 1 347 ? -51.513 9.768 90.537 1.00 94.31 347 MET A C 1
ATOM 2774 O O . MET A 1 347 ? -51.711 9.379 91.684 1.00 94.31 347 MET A O 1
ATOM 2778 N N . ASP A 1 348 ? -51.617 11.052 90.183 1.00 94.62 348 ASP A N 1
ATOM 2779 C CA . ASP A 1 348 ? -52.026 12.109 91.114 1.00 94.62 348 ASP A CA 1
ATOM 2780 C C . ASP A 1 348 ? -53.447 11.854 91.642 1.00 94.62 348 ASP A C 1
ATOM 2782 O O . ASP A 1 348 ? -53.704 11.989 92.838 1.00 94.62 348 ASP A O 1
ATOM 2786 N N . GLN A 1 349 ? -54.364 11.427 90.766 1.00 94.81 349 GLN A N 1
ATOM 2787 C CA . GLN A 1 349 ? -55.726 11.060 91.149 1.00 94.81 349 GLN A CA 1
ATOM 2788 C C . GLN A 1 349 ? -55.750 9.826 92.060 1.00 94.81 349 GLN A C 1
ATOM 2790 O O . GLN A 1 349 ? -56.383 9.866 93.106 1.00 94.81 349 GLN A O 1
ATOM 2795 N N . HIS A 1 350 ? -55.014 8.766 91.722 1.00 93.25 350 HIS A N 1
ATOM 2796 C CA . HIS A 1 350 ? -54.900 7.574 92.560 1.00 93.25 350 HIS A CA 1
ATOM 2797 C C . HIS A 1 350 ? -54.302 7.905 93.930 1.00 93.25 350 HIS A C 1
ATOM 2799 O O . HIS A 1 350 ? -54.759 7.383 94.942 1.00 93.25 350 HIS A O 1
ATOM 2805 N N . ALA A 1 351 ? -53.289 8.774 93.992 1.00 94.00 351 ALA A N 1
ATOM 2806 C CA . ALA A 1 351 ? -52.724 9.237 95.255 1.00 94.00 351 ALA A CA 1
ATOM 2807 C C . ALA A 1 351 ? -53.771 9.988 96.096 1.00 94.00 351 ALA A C 1
ATOM 2809 O O . ALA A 1 351 ? -53.887 9.725 97.290 1.00 94.00 351 ALA A O 1
ATOM 2810 N N . ALA A 1 352 ? -54.572 10.863 95.478 1.00 94.06 352 ALA A N 1
ATOM 2811 C CA . ALA A 1 352 ? -55.672 11.552 96.154 1.00 94.06 352 ALA A CA 1
ATOM 2812 C C . ALA A 1 352 ? -56.759 10.579 96.648 1.00 94.06 352 ALA A C 1
ATOM 2814 O O . ALA A 1 352 ? -57.190 10.682 97.796 1.00 94.06 352 ALA A O 1
ATOM 2815 N N . ASP A 1 353 ? -57.152 9.611 95.818 1.00 93.12 353 ASP A N 1
ATOM 2816 C CA . ASP A 1 353 ? -58.129 8.576 96.169 1.00 93.12 353 ASP A CA 1
ATOM 2817 C C . ASP A 1 353 ? -57.603 7.669 97.294 1.00 93.12 353 ASP A C 1
ATOM 2819 O O . ASP A 1 353 ? -58.361 7.299 98.184 1.00 93.12 353 ASP A O 1
ATOM 2823 N N . THR A 1 354 ? -56.300 7.359 97.307 1.00 92.50 354 THR A N 1
ATOM 2824 C CA . THR A 1 354 ? -55.652 6.586 98.385 1.00 92.50 354 THR A CA 1
ATOM 2825 C C . THR A 1 354 ? -55.707 7.349 99.705 1.00 92.50 354 THR A C 1
ATOM 2827 O O . THR A 1 354 ? -56.128 6.788 100.708 1.00 92.50 354 THR A O 1
ATOM 2830 N N . ILE A 1 355 ? -55.377 8.647 99.703 1.00 93.56 355 ILE A N 1
ATOM 2831 C CA . ILE A 1 355 ? -55.494 9.502 100.896 1.00 93.56 355 ILE A CA 1
ATOM 2832 C C . ILE A 1 355 ? -56.949 9.555 101.387 1.00 93.56 355 ILE A C 1
ATOM 2834 O O . ILE A 1 355 ? -57.202 9.496 102.589 1.00 93.56 355 ILE A O 1
ATOM 2838 N N . ALA A 1 356 ? -57.916 9.660 100.470 1.00 92.88 356 ALA A N 1
ATOM 2839 C CA . ALA A 1 356 ? -59.334 9.643 100.820 1.00 92.88 356 ALA A CA 1
ATOM 2840 C C . ALA A 1 356 ? -59.767 8.290 101.412 1.00 92.88 356 ALA A C 1
ATOM 2842 O O . ALA A 1 356 ? -60.535 8.263 102.373 1.00 92.88 356 ALA A O 1
ATOM 2843 N N . LEU A 1 357 ? -59.264 7.179 100.868 1.00 90.88 357 LEU A N 1
ATOM 2844 C CA . LEU A 1 357 ? -59.531 5.834 101.368 1.00 90.88 357 LEU A CA 1
ATOM 2845 C C . LEU A 1 357 ? -58.921 5.619 102.760 1.00 90.88 357 LEU A C 1
ATOM 2847 O O . LEU A 1 357 ? -59.610 5.111 103.638 1.00 90.88 357 LEU A O 1
ATOM 2851 N N . ASP A 1 358 ? -57.681 6.057 102.985 1.00 90.75 358 ASP A N 1
ATOM 2852 C CA . ASP A 1 358 ? -57.023 6.006 104.296 1.00 90.75 358 ASP A CA 1
ATOM 2853 C C . ASP A 1 358 ? -57.802 6.820 105.340 1.00 90.75 358 ASP A C 1
ATOM 2855 O O . ASP A 1 358 ? -58.022 6.351 106.455 1.00 90.75 358 ASP A O 1
ATOM 2859 N N . ALA A 1 359 ? -58.306 8.003 104.969 1.00 89.81 359 ALA A N 1
ATOM 2860 C CA . ALA A 1 359 ? -59.159 8.807 105.845 1.00 89.81 359 ALA A CA 1
ATOM 2861 C C . ALA A 1 359 ? -60.488 8.104 106.184 1.00 89.81 359 ALA A C 1
ATOM 2863 O O . ALA A 1 359 ? -60.963 8.199 107.318 1.00 89.81 359 ALA A O 1
ATOM 2864 N N . LEU A 1 360 ? -61.084 7.383 105.225 1.00 88.31 360 LEU A N 1
ATOM 2865 C CA . LEU A 1 360 ? -62.269 6.555 105.467 1.00 88.31 360 LEU A CA 1
ATOM 2866 C C . LEU A 1 360 ? -61.952 5.351 106.366 1.00 88.31 360 LEU A C 1
ATOM 2868 O O . LEU A 1 360 ? -62.755 5.052 107.246 1.00 88.31 360 LEU A O 1
ATOM 2872 N N . TYR A 1 361 ? -60.803 4.687 106.196 1.00 84.44 361 TYR A N 1
ATOM 2873 C CA . TYR A 1 361 ? -60.359 3.617 107.098 1.00 84.44 361 TYR A CA 1
ATOM 2874 C C . TYR A 1 361 ? -60.132 4.136 108.519 1.00 84.44 361 TYR A C 1
ATOM 2876 O O . TYR A 1 361 ? -60.625 3.534 109.463 1.00 84.44 361 TYR A O 1
ATOM 2884 N N . GLU A 1 362 ? -59.491 5.293 108.692 1.00 85.81 362 GLU A N 1
ATOM 2885 C CA . GLU A 1 362 ? -59.303 5.909 110.013 1.00 85.81 362 GLU A CA 1
ATOM 2886 C C . GLU A 1 362 ? -60.634 6.357 110.649 1.00 85.81 362 GLU A C 1
ATOM 2888 O O . GLU A 1 362 ? -60.764 6.444 111.873 1.00 85.81 362 GLU A O 1
ATOM 2893 N N . GLN A 1 363 ? -61.645 6.669 109.834 1.00 83.69 363 GLN A N 1
ATOM 2894 C CA . GLN A 1 363 ? -63.007 6.897 110.311 1.00 83.69 363 GLN A CA 1
ATOM 2895 C C . GLN A 1 363 ? -63.681 5.581 110.730 1.00 83.69 363 GLN A C 1
ATOM 2897 O O . GLN A 1 363 ? -64.326 5.549 111.774 1.00 83.69 363 GLN A O 1
ATOM 2902 N N . LEU A 1 364 ? -63.496 4.508 109.956 1.00 78.62 364 LEU A N 1
ATOM 2903 C CA . LEU A 1 364 ? -64.035 3.177 110.237 1.00 78.62 364 LEU A CA 1
ATOM 2904 C C . LEU A 1 364 ? -63.412 2.544 111.491 1.00 78.62 364 LEU A C 1
ATOM 2906 O O . LEU A 1 364 ? -64.127 1.947 112.285 1.00 78.62 364 LEU A O 1
ATOM 2910 N N . ASP A 1 365 ? -62.105 2.713 111.697 1.00 75.31 365 ASP A N 1
ATOM 2911 C CA . ASP A 1 365 ? -61.380 2.226 112.878 1.00 75.31 365 ASP A CA 1
ATOM 2912 C C . ASP A 1 365 ? -61.806 2.952 114.164 1.00 75.31 365 ASP A C 1
ATOM 2914 O O . ASP A 1 365 ? -61.698 2.401 115.259 1.00 75.31 365 ASP A O 1
ATOM 2918 N N . ARG A 1 366 ? -62.300 4.192 114.043 1.00 75.88 366 ARG A N 1
ATOM 2919 C CA . ARG A 1 366 ? -62.878 4.959 115.157 1.00 75.88 366 ARG A CA 1
ATOM 2920 C C . ARG A 1 366 ? -64.336 4.601 115.451 1.00 75.88 366 ARG A C 1
ATOM 2922 O O . ARG A 1 366 ? -64.841 5.008 116.495 1.00 75.88 366 ARG A O 1
ATOM 2929 N N . ASP A 1 367 ? -65.005 3.866 114.565 1.00 72.56 367 ASP A N 1
ATOM 2930 C CA . ASP A 1 367 ? -66.351 3.352 114.805 1.00 72.56 367 ASP A CA 1
ATOM 2931 C C . ASP A 1 367 ? -66.266 2.076 115.662 1.00 72.56 367 ASP A C 1
ATOM 2933 O O . ASP A 1 367 ? -65.987 0.976 115.179 1.00 72.56 367 ASP A O 1
ATOM 2937 N N . ASP A 1 368 ? -66.579 2.208 116.955 1.00 60.47 368 ASP A N 1
ATOM 2938 C CA . ASP A 1 368 ? -66.575 1.113 117.945 1.00 60.47 368 ASP A CA 1
ATOM 2939 C C . ASP A 1 368 ? -67.488 -0.081 117.567 1.00 60.47 368 ASP A C 1
ATOM 2941 O O . ASP A 1 368 ? -67.415 -1.157 118.165 1.00 60.47 368 ASP A O 1
ATOM 2945 N N . CYS A 1 369 ? -68.342 0.082 116.554 1.00 59.25 369 CYS A N 1
ATOM 2946 C CA . CYS A 1 369 ? -69.262 -0.926 116.032 1.00 59.25 369 CYS A CA 1
ATOM 2947 C C . CYS A 1 369 ? -68.580 -2.053 115.226 1.00 59.25 369 CYS A C 1
ATOM 2949 O O . CYS A 1 369 ? -69.229 -3.066 114.973 1.00 59.25 369 CYS A O 1
ATOM 2951 N N . ASN A 1 370 ? -67.319 -1.889 114.793 1.00 56.84 370 ASN A N 1
ATOM 2952 C CA . ASN A 1 370 ? -66.695 -2.734 113.756 1.00 56.84 370 ASN A CA 1
ATOM 2953 C C . ASN A 1 370 ? -65.469 -3.548 114.216 1.00 56.84 370 ASN A C 1
ATOM 2955 O O . ASN A 1 370 ? -64.679 -4.042 113.409 1.00 56.84 370 ASN A O 1
ATOM 2959 N N . ASN A 1 371 ? -65.284 -3.705 115.526 1.00 62.16 371 ASN A N 1
ATOM 2960 C CA . ASN A 1 371 ? -64.067 -4.289 116.073 1.00 62.16 371 ASN A CA 1
ATOM 2961 C C . ASN A 1 371 ? -64.066 -5.835 116.030 1.00 62.16 371 ASN A C 1
ATOM 2963 O O . ASN A 1 371 ? -64.504 -6.510 116.964 1.00 62.16 371 ASN A O 1
ATOM 2967 N N . VAL A 1 372 ? -63.514 -6.409 114.955 1.00 59.03 372 VAL A N 1
ATOM 2968 C CA . VAL A 1 372 ? -63.358 -7.868 114.752 1.00 59.03 372 VAL A CA 1
ATOM 2969 C C . VAL A 1 372 ? -62.484 -8.528 115.837 1.00 59.03 372 VAL A C 1
ATOM 2971 O O . VAL A 1 372 ? -62.609 -9.726 116.082 1.00 59.03 372 VAL A O 1
ATOM 2974 N N . LEU A 1 373 ? -61.649 -7.772 116.568 1.00 57.09 373 LEU A N 1
ATOM 2975 C CA . LEU A 1 373 ? -60.880 -8.293 117.713 1.00 57.09 373 LEU A CA 1
ATOM 2976 C C . LEU A 1 373 ? -61.754 -8.644 118.930 1.00 57.09 373 LEU A C 1
ATOM 2978 O O . LEU A 1 373 ? -61.289 -9.362 119.815 1.00 57.09 373 LEU A O 1
ATOM 2982 N N . LEU A 1 374 ? -63.011 -8.188 118.974 1.00 54.84 374 LEU A N 1
ATOM 2983 C CA . LEU A 1 374 ? -64.008 -8.650 119.946 1.00 54.84 374 LEU A CA 1
ATOM 2984 C C . LEU A 1 374 ? -64.786 -9.889 119.472 1.00 54.84 374 LEU A C 1
ATOM 2986 O O . LEU A 1 374 ? -65.573 -10.440 120.244 1.00 54.84 374 LEU A O 1
ATOM 2990 N N . MET A 1 375 ? -64.564 -10.361 118.240 1.00 56.41 375 MET A N 1
ATOM 2991 C CA . MET A 1 375 ? -65.213 -11.567 117.732 1.00 56.41 375 MET A CA 1
ATOM 2992 C C . MET A 1 375 ? -64.466 -12.820 118.191 1.00 56.41 375 MET A C 1
ATOM 2994 O O . MET A 1 375 ? -63.250 -12.966 118.068 1.00 56.41 375 MET A O 1
ATOM 2998 N N . THR A 1 376 ? -65.216 -13.773 118.728 1.00 58.00 376 THR A N 1
ATOM 2999 C CA . THR A 1 376 ? -64.684 -15.075 119.135 1.00 58.00 376 THR A CA 1
ATOM 3000 C C . THR A 1 376 ? -64.307 -15.924 117.918 1.00 58.00 376 THR A C 1
ATOM 3002 O O . THR A 1 376 ? -64.884 -15.799 116.840 1.00 58.00 376 THR A O 1
ATOM 3005 N N . LYS A 1 377 ? -63.357 -16.852 118.096 1.00 53.31 377 LYS A N 1
ATOM 3006 C CA . LYS A 1 377 ? -62.846 -17.763 117.050 1.00 53.31 377 LYS A CA 1
ATOM 3007 C C . LYS A 1 377 ? -63.952 -18.464 116.237 1.00 53.31 377 LYS A C 1
ATOM 3009 O O . LYS A 1 377 ? -63.759 -18.744 115.063 1.00 53.31 377 LYS A O 1
ATOM 3014 N N . THR A 1 378 ? -65.103 -18.732 116.848 1.00 56.56 378 THR A N 1
ATOM 3015 C CA . THR A 1 378 ? -66.269 -19.347 116.198 1.00 56.56 378 THR A CA 1
ATOM 3016 C C . THR A 1 378 ? -67.001 -18.380 115.260 1.00 56.56 378 THR A C 1
ATOM 3018 O O . THR A 1 378 ? -67.403 -18.788 114.179 1.00 56.56 378 THR A O 1
ATOM 3021 N N . GLN A 1 379 ? -67.107 -17.098 115.626 1.00 58.38 379 GLN A N 1
ATOM 3022 C CA . GLN A 1 379 ? -67.740 -16.056 114.805 1.00 58.38 379 GLN A CA 1
ATOM 3023 C C . GLN A 1 379 ? -66.910 -15.755 113.548 1.00 58.38 379 GLN A C 1
ATOM 3025 O O . GLN A 1 379 ? -67.457 -15.640 112.460 1.00 58.38 379 GLN A O 1
ATOM 3030 N N . LEU A 1 380 ? -65.578 -15.773 113.667 1.00 60.34 380 LEU A N 1
ATOM 3031 C CA . LEU A 1 380 ? -64.660 -15.663 112.526 1.00 60.34 380 LEU A CA 1
ATOM 3032 C C . LEU A 1 380 ? -64.798 -16.816 111.514 1.00 60.34 380 LEU A C 1
ATOM 3034 O O . LEU A 1 380 ? -64.636 -16.602 110.317 1.00 60.34 380 LEU A O 1
ATOM 3038 N N . TYR A 1 381 ? -65.099 -18.041 111.955 1.00 61.56 381 TYR A N 1
ATOM 3039 C CA . TYR A 1 381 ? -65.266 -19.169 111.029 1.00 61.56 381 TYR A CA 1
ATOM 3040 C C . TYR A 1 381 ? -66.593 -19.140 110.262 1.00 61.56 381 TYR A C 1
ATOM 3042 O O . TYR A 1 381 ? -66.631 -19.615 109.123 1.00 61.56 381 TYR A O 1
ATOM 3050 N N . ASP A 1 382 ? -67.645 -18.561 110.846 1.00 60.38 382 ASP A N 1
ATOM 3051 C CA . ASP A 1 382 ? -68.940 -18.390 110.183 1.00 60.38 382 ASP A CA 1
ATOM 3052 C C . ASP A 1 382 ? -68.933 -17.203 109.202 1.00 60.38 382 ASP A C 1
ATOM 3054 O O . ASP A 1 382 ? -69.424 -17.357 108.084 1.00 60.38 382 ASP A O 1
ATOM 3058 N N . GLU A 1 383 ? -68.300 -16.073 109.550 1.00 63.72 383 GLU A N 1
ATOM 3059 C CA . GLU A 1 383 ? -68.186 -14.887 108.675 1.00 63.72 383 GLU A CA 1
ATOM 3060 C C . GLU A 1 383 ? -67.403 -15.185 107.379 1.00 63.72 383 GLU A C 1
ATOM 3062 O O . GLU A 1 383 ? -67.764 -14.722 106.298 1.00 63.72 383 GLU A O 1
ATOM 3067 N N . TYR A 1 384 ? -66.345 -16.004 107.473 1.00 61.38 384 TYR A N 1
ATOM 3068 C CA . TYR A 1 384 ? -65.498 -16.397 106.337 1.00 61.38 384 TYR A CA 1
ATOM 3069 C C . TYR A 1 384 ? -65.913 -17.730 105.683 1.00 61.38 384 TYR A C 1
ATOM 3071 O O . TYR A 1 384 ? -65.289 -18.160 104.712 1.00 61.38 384 TYR A O 1
ATOM 3079 N N . GLY A 1 385 ? -66.949 -18.407 106.192 1.00 57.97 385 GLY A N 1
ATOM 3080 C CA . GLY A 1 385 ? -67.515 -19.615 105.580 1.00 57.97 385 GLY A CA 1
ATOM 3081 C C . GLY A 1 385 ? -66.574 -20.829 105.495 1.00 57.97 385 GLY A C 1
ATOM 3082 O O . GLY A 1 385 ? -66.765 -21.692 104.635 1.00 57.97 385 GLY A O 1
ATOM 3083 N N . VAL A 1 386 ? -65.560 -20.939 106.363 1.00 58.75 386 VAL A N 1
ATOM 3084 C CA . VAL A 1 386 ? -64.541 -22.006 106.289 1.00 58.75 386 VAL A CA 1
ATOM 3085 C C . VAL A 1 386 ? -64.844 -23.125 107.289 1.00 58.75 386 VAL A C 1
ATOM 3087 O O . VAL A 1 386 ? -64.578 -23.000 108.482 1.00 58.75 386 VAL A O 1
ATOM 3090 N N . LYS A 1 387 ? -65.363 -24.264 106.800 1.00 56.19 387 LYS A N 1
ATOM 3091 C CA . LYS A 1 387 ? -65.781 -25.403 107.648 1.00 56.19 387 LYS A CA 1
ATOM 3092 C C . LYS A 1 387 ? -64.731 -26.518 107.849 1.00 56.19 387 LYS A C 1
ATOM 3094 O O . LYS A 1 387 ? -64.922 -27.333 108.750 1.00 56.19 387 LYS A O 1
ATOM 3099 N N . ARG A 1 388 ? -63.631 -26.590 107.071 1.00 55.97 388 ARG A N 1
ATOM 3100 C CA . ARG A 1 388 ? -62.467 -27.502 107.285 1.00 55.97 388 ARG A CA 1
ATOM 3101 C C . ARG A 1 388 ? -61.321 -27.250 106.284 1.00 55.97 388 ARG A C 1
ATOM 3103 O O . ARG A 1 388 ? -61.559 -26.686 105.224 1.00 55.97 388 ARG A O 1
ATOM 3110 N N . SER A 1 389 ? -60.101 -27.700 106.621 1.00 49.78 389 SER A N 1
ATOM 3111 C CA . SER A 1 389 ? -58.907 -27.656 105.748 1.00 49.78 389 SER A CA 1
ATOM 3112 C C . SER A 1 389 ? -59.160 -28.371 104.404 1.00 49.78 389 SER A C 1
ATOM 3114 O O . SER A 1 389 ? -59.637 -29.508 104.442 1.00 49.78 389 SER A O 1
ATOM 3116 N N . PRO A 1 390 ? -58.858 -27.752 103.243 1.00 58.62 390 PRO A N 1
ATOM 3117 C CA . PRO A 1 390 ? -59.359 -28.204 101.941 1.00 58.62 390 PRO A CA 1
ATOM 3118 C C . PRO A 1 390 ? -58.534 -29.293 101.236 1.00 58.62 390 PRO A C 1
ATOM 3120 O O . PRO A 1 390 ? -58.943 -29.721 100.164 1.00 58.62 390 PRO A O 1
ATOM 3123 N N . PHE A 1 391 ? -57.414 -29.765 101.793 1.00 58.31 391 PHE A N 1
ATOM 3124 C CA . PHE A 1 391 ? -56.562 -30.752 101.112 1.00 58.31 391 PHE A CA 1
ATOM 3125 C C . PHE A 1 391 ? -56.274 -31.971 101.985 1.00 58.31 391 PHE A C 1
ATOM 3127 O O . PHE A 1 391 ? -55.825 -31.844 103.128 1.00 58.31 391 PHE A O 1
ATOM 3134 N N . THR A 1 392 ? -56.511 -33.161 101.432 1.00 67.19 392 THR A N 1
ATOM 3135 C CA . THR A 1 392 ? -56.084 -34.435 102.016 1.00 67.19 392 THR A CA 1
ATOM 3136 C C . THR A 1 392 ? -54.717 -34.844 101.456 1.00 67.19 392 THR A C 1
ATOM 3138 O O . THR A 1 392 ? -54.323 -34.429 100.368 1.00 67.19 392 THR A O 1
ATOM 3141 N N . LEU A 1 393 ? -53.967 -35.685 102.179 1.00 66.81 393 LEU A N 1
ATOM 3142 C CA . LEU A 1 393 ? -52.660 -36.200 101.726 1.00 66.81 393 LEU A CA 1
ATOM 3143 C C . LEU A 1 393 ? -52.748 -36.904 100.353 1.00 66.81 393 LEU A C 1
ATOM 3145 O O . LEU A 1 393 ? -51.778 -36.949 99.602 1.00 66.81 393 LEU A O 1
ATOM 3149 N N . GLN A 1 394 ? -53.926 -37.436 100.027 1.00 70.00 394 GLN A N 1
ATOM 3150 C CA . GLN A 1 394 ? -54.215 -38.119 98.771 1.00 70.00 394 GLN A CA 1
ATOM 3151 C C . GLN A 1 394 ? -54.304 -37.142 97.588 1.00 70.00 394 GLN A C 1
ATOM 3153 O O . GLN A 1 394 ? -53.787 -37.448 96.515 1.00 70.00 394 GLN A O 1
ATOM 3158 N N . ASP A 1 395 ? -54.867 -35.949 97.810 1.00 72.69 395 ASP A N 1
ATOM 3159 C CA . ASP A 1 395 ? -54.923 -34.872 96.812 1.00 72.69 395 ASP A CA 1
ATOM 3160 C C . ASP A 1 395 ? -53.515 -34.354 96.485 1.00 72.69 395 ASP A C 1
ATOM 3162 O O . ASP A 1 395 ? -53.195 -34.072 95.331 1.00 72.69 395 ASP A O 1
ATOM 3166 N N . LEU A 1 396 ? -52.637 -34.309 97.494 1.00 72.44 396 LEU A N 1
ATOM 3167 C CA . LEU A 1 396 ? -51.233 -33.931 97.322 1.00 72.44 396 LEU A CA 1
ATOM 3168 C C . LEU A 1 396 ? -50.446 -34.978 96.514 1.00 72.44 396 LEU A C 1
ATOM 3170 O O . LEU A 1 396 ? -49.630 -34.619 95.669 1.00 72.44 396 LEU A O 1
ATOM 3174 N N . HIS A 1 397 ? -50.715 -36.269 96.734 1.00 78.62 397 HIS A N 1
ATOM 3175 C CA . HIS A 1 397 ? -50.077 -37.355 95.982 1.00 78.62 397 HIS A CA 1
ATOM 3176 C C . HIS A 1 397 ? -50.499 -37.370 94.509 1.00 78.62 397 HIS A C 1
ATOM 3178 O O . HIS A 1 397 ? -49.658 -37.567 93.633 1.00 78.62 397 HIS A O 1
ATOM 3184 N N . LEU A 1 398 ? -51.788 -37.140 94.235 1.00 82.38 398 LEU A N 1
ATOM 3185 C CA . LEU A 1 398 ? -52.302 -37.051 92.870 1.00 82.38 398 LEU A CA 1
ATOM 3186 C C . LEU A 1 398 ? -51.690 -35.855 92.130 1.00 82.38 398 LEU A C 1
ATOM 3188 O O . LEU A 1 398 ? -51.292 -35.990 90.976 1.00 82.38 398 LEU A O 1
ATOM 3192 N N . LEU A 1 399 ? -51.543 -34.717 92.815 1.00 81.38 399 LEU A N 1
ATOM 3193 C CA . LEU A 1 399 ? -50.891 -33.536 92.258 1.00 81.38 399 LEU A CA 1
ATOM 3194 C C . LEU A 1 399 ? -49.418 -33.806 91.912 1.00 81.38 399 LEU A C 1
ATOM 3196 O O . LEU A 1 399 ? -48.989 -33.486 90.805 1.00 81.38 399 LEU A O 1
ATOM 3200 N N . CYS A 1 400 ? -48.659 -34.444 92.811 1.00 78.56 400 CYS A N 1
ATOM 3201 C CA . CYS A 1 400 ? -47.275 -34.840 92.531 1.00 78.56 400 CYS A CA 1
ATOM 3202 C C . CYS A 1 400 ? -47.176 -35.747 91.297 1.00 78.56 400 CYS A C 1
ATOM 3204 O O . CYS A 1 400 ? -46.364 -35.473 90.419 1.00 78.56 400 CYS A O 1
ATOM 3206 N N . PHE A 1 401 ? -48.048 -36.752 91.181 1.00 85.56 401 PHE A N 1
ATOM 3207 C CA . PHE A 1 401 ? -48.067 -37.647 90.022 1.00 85.56 401 PHE A CA 1
ATOM 3208 C C . PHE A 1 401 ? -48.355 -36.898 88.709 1.00 85.56 401 PHE A C 1
ATOM 3210 O O . PHE A 1 401 ? -47.660 -37.085 87.714 1.00 85.56 401 PHE A O 1
ATOM 3217 N N . THR A 1 402 ? -49.336 -35.987 88.708 1.00 83.81 402 THR A N 1
ATOM 3218 C CA . THR A 1 402 ? -49.660 -35.191 87.509 1.00 83.81 402 THR A CA 1
ATOM 3219 C C . THR A 1 402 ? -48.541 -34.235 87.095 1.00 83.81 402 THR A C 1
ATOM 3221 O O . THR A 1 402 ? -48.358 -33.983 85.905 1.00 83.81 402 THR A O 1
ATOM 3224 N N . LEU A 1 403 ? -47.773 -33.711 88.055 1.00 83.25 403 LEU A N 1
ATOM 3225 C CA . LEU A 1 403 ? -46.627 -32.848 87.772 1.00 83.25 403 LEU A CA 1
ATOM 3226 C C . LEU A 1 403 ? -45.434 -33.644 87.227 1.00 83.25 403 LEU A C 1
ATOM 3228 O O . LEU A 1 403 ? -44.731 -33.142 86.354 1.00 83.25 403 LEU A O 1
ATOM 3232 N N . GLU A 1 404 ? -45.232 -34.883 87.683 1.00 86.06 404 GLU A N 1
ATOM 3233 C CA . GLU A 1 404 ? -44.216 -35.785 87.124 1.00 86.06 404 GLU A CA 1
ATOM 3234 C C . GLU A 1 404 ? -44.535 -36.170 85.672 1.00 86.06 404 GLU A C 1
ATOM 3236 O O . GLU A 1 404 ? -43.655 -36.097 84.814 1.00 86.06 404 GLU A O 1
ATOM 3241 N N . GLU A 1 405 ? -45.794 -36.497 85.355 1.00 87.50 405 GLU A N 1
ATOM 3242 C CA . GLU A 1 405 ? -46.209 -36.735 83.964 1.00 87.50 405 GLU A CA 1
ATOM 3243 C C . GLU A 1 405 ? -46.030 -35.487 83.087 1.00 87.50 405 GLU A C 1
ATOM 3245 O O . GLU A 1 405 ? -45.524 -35.589 81.967 1.00 87.50 405 GLU A O 1
ATOM 3250 N N . ALA A 1 406 ? -46.390 -34.302 83.592 1.00 82.50 406 ALA A N 1
ATOM 3251 C CA . ALA A 1 406 ? -46.206 -33.047 82.864 1.00 82.50 406 ALA A CA 1
ATOM 3252 C C . ALA A 1 406 ? -44.721 -32.738 82.600 1.00 82.50 406 ALA A C 1
ATOM 3254 O O . ALA A 1 406 ? -44.372 -32.340 81.488 1.00 82.50 406 ALA A O 1
ATOM 3255 N N . ALA A 1 407 ? -43.843 -32.990 83.577 1.00 82.06 407 ALA A N 1
ATOM 3256 C CA . ALA A 1 407 ? -42.402 -32.799 83.429 1.00 82.06 407 ALA A CA 1
ATOM 3257 C C . ALA A 1 407 ? -41.800 -33.721 82.353 1.00 82.06 407 ALA A C 1
ATOM 3259 O O . ALA A 1 407 ? -40.973 -33.278 81.557 1.00 82.06 407 ALA A O 1
ATOM 3260 N N . ILE A 1 408 ? -42.254 -34.979 82.268 1.00 87.12 408 ILE A N 1
ATOM 3261 C CA . ILE A 1 408 ? -41.810 -35.924 81.227 1.00 87.12 408 ILE A CA 1
ATOM 3262 C C . ILE A 1 408 ? -42.233 -35.449 79.829 1.00 87.12 408 ILE A C 1
ATOM 3264 O O . ILE A 1 408 ? -41.458 -35.552 78.875 1.00 87.12 408 ILE A O 1
ATOM 3268 N N . VAL A 1 409 ? -43.457 -34.931 79.686 1.00 88.25 409 VAL A N 1
ATOM 3269 C CA . VAL A 1 409 ? -43.947 -34.387 78.407 1.00 88.25 409 VAL A CA 1
ATOM 3270 C C . VAL A 1 409 ? -43.148 -33.146 78.001 1.00 88.25 409 VAL A C 1
ATOM 3272 O O . VAL A 1 409 ? -42.758 -33.018 76.840 1.00 88.25 409 VAL A O 1
ATOM 3275 N N . GLU A 1 410 ? -42.849 -32.261 78.951 1.00 83.75 410 GLU A N 1
ATOM 3276 C CA . GLU A 1 410 ? -42.056 -31.057 78.701 1.00 83.75 410 GLU A CA 1
ATOM 3277 C C . GLU A 1 410 ? -40.610 -31.396 78.299 1.00 83.75 410 GLU A C 1
ATOM 3279 O O . GLU A 1 410 ? -40.085 -30.821 77.344 1.00 83.75 410 GLU A O 1
ATOM 3284 N N . GLU A 1 411 ? -39.987 -32.397 78.928 1.00 87.06 411 GLU A N 1
ATOM 3285 C CA . GLU A 1 411 ? -38.642 -32.864 78.566 1.00 87.06 411 GLU A CA 1
ATOM 3286 C C . GLU A 1 411 ? -38.581 -33.406 77.123 1.00 87.06 411 GLU A C 1
ATOM 3288 O O . GLU A 1 411 ? -37.627 -33.137 76.385 1.00 87.06 411 GLU A O 1
ATOM 3293 N N . GLN A 1 412 ? -39.627 -34.105 76.666 1.00 85.88 412 GLN A N 1
ATOM 3294 C CA . GLN A 1 412 ? -39.724 -34.581 75.279 1.00 85.88 412 GLN A CA 1
ATOM 3295 C C . GLN A 1 412 ? -39.876 -33.432 74.270 1.00 85.88 412 GLN A C 1
ATOM 3297 O O . GLN A 1 412 ? -39.255 -33.460 73.201 1.00 85.88 412 GLN A O 1
ATOM 3302 N N . GLU A 1 413 ? -40.660 -32.406 74.6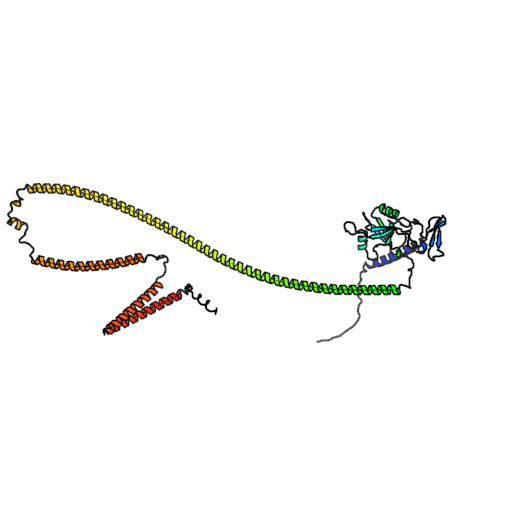03 1.00 85.31 413 GLU A N 1
ATOM 3303 C CA . GLU A 1 413 ? -40.828 -31.204 73.776 1.00 85.31 413 GLU A CA 1
ATOM 3304 C C . GLU A 1 413 ? -39.528 -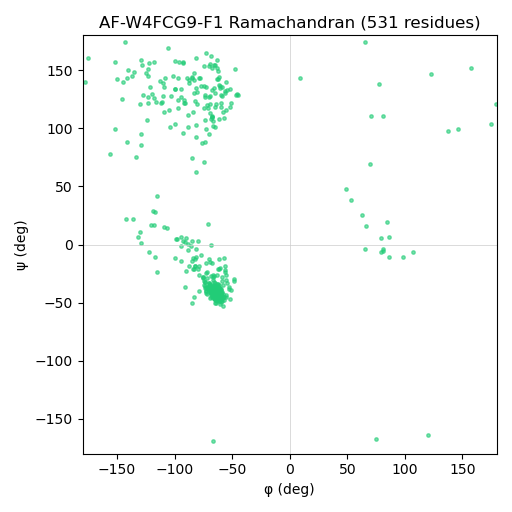30.385 73.696 1.00 85.31 413 GLU A C 1
ATOM 3306 O O . GLU A 1 413 ? -39.135 -29.954 72.607 1.00 85.31 413 GLU A O 1
ATOM 3311 N N . VAL A 1 414 ? -38.790 -30.258 74.806 1.00 87.50 414 VAL A N 1
ATOM 3312 C CA . VAL A 1 414 ? -37.454 -29.638 74.829 1.00 87.50 414 VAL A CA 1
ATOM 3313 C C . VAL A 1 414 ? -36.489 -30.403 73.926 1.00 87.50 414 VAL A C 1
ATOM 3315 O O . VAL A 1 414 ? -35.782 -29.792 73.119 1.00 87.50 414 VAL A O 1
ATOM 3318 N N . GLN A 1 415 ? -36.492 -31.737 73.981 1.00 85.81 415 GLN A N 1
ATOM 3319 C CA . GLN A 1 415 ? -35.620 -32.553 73.139 1.00 85.81 415 GLN A CA 1
ATOM 3320 C C . GLN A 1 415 ? -35.967 -32.431 71.645 1.00 85.81 415 GLN A C 1
ATOM 3322 O O . GLN A 1 415 ? -35.063 -32.393 70.799 1.00 85.81 415 GLN A O 1
ATOM 3327 N N . ARG A 1 416 ? -37.258 -32.284 71.306 1.00 86.00 416 ARG A N 1
ATOM 3328 C CA . ARG A 1 416 ? -37.699 -31.956 69.941 1.00 86.00 416 ARG A CA 1
ATOM 3329 C C . ARG A 1 416 ? -37.175 -30.584 69.513 1.00 86.00 416 ARG A C 1
ATOM 3331 O O . ARG A 1 416 ? -36.534 -30.491 68.464 1.00 86.00 416 ARG A O 1
ATOM 3338 N N . GLY A 1 417 ? -37.334 -29.558 70.349 1.00 86.31 417 GLY A N 1
ATOM 3339 C CA . GLY A 1 417 ? -36.824 -28.209 70.090 1.00 86.31 417 GLY A CA 1
ATOM 3340 C C . GLY A 1 417 ? -35.303 -28.161 69.889 1.00 86.31 417 GLY A C 1
ATOM 3341 O O . GLY A 1 417 ? -34.820 -27.519 68.955 1.00 86.31 417 GLY A O 1
ATOM 3342 N N . ILE A 1 418 ? -34.528 -28.907 70.686 1.00 86.19 418 ILE A N 1
ATOM 3343 C CA . ILE A 1 418 ? -33.066 -29.018 70.524 1.00 86.19 418 ILE A CA 1
ATOM 3344 C C . ILE A 1 418 ? -32.708 -29.599 69.148 1.00 86.19 418 ILE A C 1
ATOM 3346 O O . ILE A 1 418 ? -31.780 -29.115 68.491 1.00 86.19 418 ILE A O 1
ATOM 3350 N N . SER A 1 419 ? -33.453 -30.604 68.677 1.00 82.81 419 SER A N 1
ATOM 3351 C CA . SER A 1 419 ? -33.221 -31.217 67.364 1.00 82.81 419 SER A CA 1
ATOM 3352 C C . SER A 1 419 ? -33.546 -30.275 66.193 1.00 82.81 419 SER A C 1
ATOM 3354 O O . SER A 1 419 ? -32.775 -30.208 65.229 1.00 82.81 419 SER A O 1
ATOM 3356 N N . GLU A 1 420 ? -34.616 -29.482 66.309 1.00 87.19 420 GLU A N 1
ATOM 3357 C CA . GLU A 1 420 ? -35.008 -28.463 65.327 1.00 87.19 420 GLU A CA 1
ATOM 3358 C C . GLU A 1 420 ? -33.979 -27.326 65.268 1.00 87.19 420 GLU A C 1
ATOM 3360 O O . GLU A 1 420 ? -33.518 -26.951 64.188 1.00 87.19 420 GLU A O 1
ATOM 3365 N N . VAL A 1 421 ? -33.514 -26.838 66.424 1.00 88.38 421 VAL A N 1
ATOM 3366 C CA . VAL A 1 421 ? -32.449 -25.826 66.502 1.00 88.38 421 VAL A CA 1
ATOM 3367 C C . VAL A 1 421 ? -31.140 -26.356 65.912 1.00 88.38 421 VAL A C 1
ATOM 3369 O O . VAL A 1 421 ? -30.458 -25.637 65.181 1.00 88.38 421 VAL A O 1
ATOM 3372 N N . ALA A 1 422 ? -30.782 -27.618 66.162 1.00 81.62 422 ALA A N 1
ATOM 3373 C CA . ALA A 1 422 ? -29.603 -28.239 65.557 1.00 81.62 422 ALA A CA 1
ATOM 3374 C C . ALA A 1 422 ? -29.731 -28.384 64.028 1.00 81.62 422 ALA A C 1
ATOM 3376 O O . ALA A 1 422 ? -28.738 -28.286 63.302 1.00 81.62 422 ALA A O 1
ATOM 3377 N N . GLN A 1 423 ? -30.941 -28.605 63.509 1.00 81.00 423 GLN A N 1
ATOM 3378 C CA . GLN A 1 423 ? -31.207 -28.601 62.071 1.00 81.00 423 GLN A CA 1
ATOM 3379 C C . GLN A 1 423 ? -31.095 -27.189 61.479 1.00 81.00 423 GLN A C 1
ATOM 3381 O O . GLN A 1 423 ? -30.402 -27.011 60.478 1.00 81.00 423 GLN A O 1
ATOM 3386 N N . LEU A 1 424 ? -31.691 -26.182 62.119 1.00 84.19 424 LEU A N 1
ATOM 3387 C CA . LEU A 1 424 ? -31.598 -24.784 61.692 1.00 84.19 424 LEU A CA 1
ATOM 3388 C C . LEU A 1 424 ? -30.151 -24.282 61.700 1.00 84.19 424 LEU A C 1
ATOM 3390 O O . LEU A 1 424 ? -29.713 -23.681 60.724 1.00 84.19 424 LEU A O 1
ATOM 3394 N N . ARG A 1 425 ? -29.366 -24.610 62.733 1.00 82.56 425 ARG A N 1
ATOM 3395 C CA . ARG A 1 425 ? -27.930 -24.284 62.785 1.00 82.56 425 ARG A CA 1
ATOM 3396 C C . ARG A 1 425 ? -27.147 -24.903 61.626 1.00 82.56 425 ARG A C 1
ATOM 3398 O O . ARG A 1 425 ? -26.275 -24.242 61.075 1.00 82.56 425 ARG A O 1
ATOM 3405 N N . ARG A 1 426 ? -27.475 -26.134 61.214 1.00 79.38 426 ARG A N 1
ATOM 3406 C CA . ARG A 1 426 ? -26.868 -26.763 60.025 1.00 79.38 426 ARG A CA 1
ATOM 3407 C C . ARG A 1 426 ? -27.262 -26.055 58.727 1.00 79.38 426 ARG A C 1
ATOM 3409 O O . ARG A 1 426 ? -26.407 -25.892 57.865 1.00 79.38 426 ARG A O 1
ATOM 3416 N N . HIS A 1 427 ? -28.512 -25.605 58.593 1.00 77.19 427 HIS A N 1
ATOM 3417 C CA . HIS A 1 427 ? -28.955 -24.823 57.432 1.00 77.19 427 HIS A CA 1
ATOM 3418 C C . HIS A 1 427 ? -28.296 -23.440 57.365 1.00 77.19 427 HIS A C 1
ATOM 3420 O O . HIS A 1 427 ? -27.864 -23.036 56.290 1.00 77.19 427 HIS A O 1
ATOM 3426 N N . VAL A 1 428 ? -28.164 -22.748 58.499 1.00 77.38 428 VAL A N 1
ATOM 3427 C CA . VAL A 1 428 ? -27.461 -21.457 58.579 1.00 77.38 428 VAL A CA 1
ATOM 3428 C C . VAL A 1 428 ? -25.980 -21.630 58.239 1.00 77.38 428 VAL A C 1
ATOM 3430 O O . VAL A 1 428 ? -25.480 -20.923 57.374 1.00 77.38 428 VAL A O 1
ATOM 3433 N N . ALA A 1 429 ? -25.306 -22.640 58.798 1.00 73.94 429 ALA A N 1
ATOM 3434 C CA . ALA A 1 429 ? -23.911 -22.932 58.459 1.00 73.94 429 ALA A CA 1
ATOM 3435 C C . ALA A 1 429 ? -23.723 -23.291 56.969 1.00 73.94 429 ALA A C 1
ATOM 3437 O O . ALA A 1 429 ? -22.719 -22.920 56.361 1.00 73.94 429 ALA A O 1
ATOM 3438 N N . ALA A 1 430 ? -24.690 -23.980 56.353 1.00 69.06 430 ALA A N 1
ATOM 3439 C C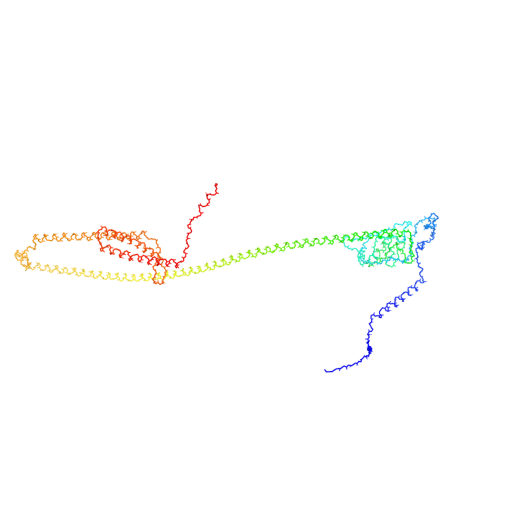A . ALA A 1 430 ? -24.683 -24.263 54.915 1.00 69.06 430 ALA A CA 1
ATOM 3440 C C . ALA A 1 430 ? -24.902 -22.998 54.061 1.00 69.06 430 ALA A C 1
ATOM 3442 O O . ALA A 1 430 ? -24.315 -22.878 52.988 1.00 69.06 430 ALA A O 1
ATOM 3443 N N . MET A 1 431 ? -25.702 -22.037 54.536 1.00 66.38 431 MET A N 1
ATOM 3444 C CA . MET A 1 431 ? -25.858 -20.728 53.888 1.00 66.38 431 MET A CA 1
ATOM 3445 C C . MET A 1 431 ? -24.601 -19.858 54.024 1.00 66.38 431 MET A C 1
ATOM 3447 O O . MET A 1 431 ? -24.213 -19.203 53.062 1.00 66.38 431 MET A O 1
ATOM 3451 N N . GLU A 1 432 ? -23.931 -19.887 55.176 1.00 66.56 432 GLU A N 1
ATOM 3452 C CA . GLU A 1 432 ? -22.694 -19.132 55.421 1.00 66.56 432 GLU A CA 1
ATOM 3453 C C . GLU A 1 432 ? -21.495 -19.690 54.636 1.00 66.56 432 GLU A C 1
ATOM 3455 O O . GLU A 1 432 ? -20.645 -18.929 54.182 1.00 66.56 432 GLU A O 1
ATOM 3460 N N . THR A 1 433 ? -21.435 -21.009 54.416 1.00 60.91 433 THR A N 1
ATOM 3461 C CA . THR A 1 433 ? -20.356 -21.660 53.643 1.00 60.91 433 THR A CA 1
ATOM 3462 C C . THR A 1 433 ? -20.616 -21.719 52.132 1.00 60.91 433 THR A C 1
ATOM 3464 O O . THR A 1 433 ? -19.672 -21.879 51.363 1.00 60.91 433 THR A O 1
ATOM 3467 N N . GLY A 1 434 ? -21.868 -21.551 51.688 1.00 46.41 434 GLY A N 1
ATOM 3468 C CA . GLY A 1 434 ? -22.270 -21.528 50.272 1.00 46.41 434 GLY A CA 1
ATOM 3469 C C . GLY A 1 434 ? -22.429 -20.130 49.654 1.00 46.41 434 GLY A C 1
ATOM 3470 O O . GLY A 1 434 ? -22.860 -20.011 48.506 1.00 46.41 434 GLY A O 1
ATOM 3471 N N . GLY A 1 435 ? -22.111 -19.065 50.392 1.00 42.09 435 GLY A N 1
ATOM 3472 C CA . GLY A 1 435 ? -22.356 -17.674 50.004 1.00 42.09 435 GLY A CA 1
ATOM 3473 C C . GLY A 1 435 ? -21.325 -17.069 49.048 1.00 42.09 435 GLY A C 1
ATOM 3474 O O . GLY A 1 435 ? -20.679 -16.088 49.400 1.00 42.09 435 GLY A O 1
ATOM 3475 N N . ALA A 1 436 ? -21.179 -17.618 47.839 1.00 43.69 436 ALA A N 1
ATOM 3476 C CA . ALA A 1 436 ? -20.570 -16.916 46.703 1.00 43.69 436 ALA A CA 1
ATOM 3477 C C . ALA A 1 436 ? -21.042 -17.515 45.367 1.00 43.69 436 ALA A C 1
ATOM 3479 O O . ALA A 1 436 ? -20.333 -18.261 44.693 1.00 43.69 436 ALA A O 1
ATOM 3480 N N . SER A 1 437 ? -22.257 -17.175 44.951 1.00 35.75 437 SER A N 1
ATOM 3481 C CA . SER A 1 437 ? -22.597 -17.125 43.528 1.00 35.75 437 SER A CA 1
ATOM 3482 C C . SER A 1 437 ? -23.601 -15.999 43.306 1.00 35.75 437 SER A C 1
ATOM 3484 O O . SER A 1 437 ? -24.610 -15.951 44.011 1.00 35.75 437 SER A O 1
ATOM 3486 N N . PRO A 1 438 ? -23.313 -15.060 42.390 1.00 42.38 438 PRO A N 1
ATOM 3487 C CA . PRO A 1 438 ? -24.184 -13.931 42.134 1.00 42.38 438 PRO A CA 1
ATOM 3488 C C . PRO A 1 438 ? -25.458 -14.442 41.463 1.00 42.38 438 PRO A C 1
ATOM 3490 O O . PRO A 1 438 ? -25.414 -15.046 40.391 1.00 42.38 438 PRO A O 1
ATOM 3493 N N . ALA A 1 439 ? -26.596 -14.194 42.103 1.00 37.62 439 ALA A N 1
ATOM 3494 C CA . ALA A 1 439 ? -27.860 -14.130 41.397 1.00 37.62 439 ALA A CA 1
ATOM 3495 C C . ALA A 1 439 ? -27.785 -12.893 40.492 1.00 37.62 439 ALA A C 1
ATOM 3497 O O . ALA A 1 439 ? -27.868 -11.764 40.969 1.00 37.62 439 ALA A O 1
ATOM 3498 N N . ASN A 1 440 ? -27.531 -13.113 39.203 1.00 32.44 440 ASN A N 1
ATOM 3499 C CA . ASN A 1 440 ? -27.796 -12.103 38.192 1.00 32.44 440 ASN A CA 1
ATOM 3500 C C . ASN A 1 440 ? -29.313 -12.037 38.008 1.00 32.44 440 ASN A C 1
ATOM 3502 O O . ASN A 1 440 ? -29.913 -12.950 37.439 1.00 32.44 440 ASN A O 1
ATOM 3506 N N . ASP A 1 441 ? -29.899 -10.958 38.513 1.00 36.44 441 ASP A N 1
ATOM 3507 C CA . ASP A 1 441 ? -31.158 -10.424 38.019 1.00 36.44 441 ASP A CA 1
ATOM 3508 C C . ASP A 1 441 ? -30.924 -9.886 36.602 1.00 36.44 441 ASP A C 1
ATOM 3510 O O . ASP A 1 441 ? -30.184 -8.925 36.412 1.00 36.44 441 ASP A O 1
ATOM 3514 N N . ASP A 1 442 ? -31.484 -10.584 35.617 1.00 33.97 442 ASP A N 1
ATOM 3515 C CA . ASP A 1 442 ? -32.138 -10.040 34.421 1.00 33.97 442 ASP A CA 1
ATOM 3516 C C . ASP A 1 442 ? -32.508 -11.236 33.530 1.00 33.97 442 ASP A C 1
ATOM 3518 O O . ASP A 1 442 ? -31.647 -11.870 32.926 1.00 33.97 442 ASP A O 1
ATOM 3522 N N . ASP A 1 443 ? -33.784 -11.616 33.499 1.00 30.91 443 ASP A N 1
ATOM 3523 C CA . ASP A 1 443 ? -34.626 -11.311 32.338 1.00 30.91 443 ASP A CA 1
ATOM 3524 C C . ASP A 1 443 ? -36.035 -11.882 32.549 1.00 30.91 443 ASP A C 1
ATOM 3526 O O . ASP A 1 443 ? -36.274 -13.078 32.742 1.00 30.91 443 ASP A O 1
ATOM 3530 N N . SER A 1 444 ? -37.002 -10.981 32.511 1.00 38.84 444 SER A N 1
ATOM 3531 C CA . SER A 1 444 ? -38.414 -11.288 32.425 1.00 38.84 444 SER A CA 1
ATOM 3532 C C . SER A 1 444 ? -38.747 -11.780 31.016 1.00 38.84 444 SER A C 1
ATOM 3534 O O . SER A 1 444 ? -38.985 -10.963 30.134 1.00 38.84 444 SER A O 1
ATOM 3536 N N . SER A 1 445 ? -38.847 -13.094 30.797 1.00 33.94 445 SER A N 1
ATOM 3537 C CA . SER A 1 445 ? -39.870 -13.672 29.906 1.00 33.94 445 SER A CA 1
ATOM 3538 C C . SER A 1 445 ? -39.843 -15.204 29.844 1.00 33.94 445 SER A C 1
ATOM 3540 O O . SER A 1 445 ? -38.814 -15.851 29.701 1.00 33.94 445 SER A O 1
ATOM 3542 N N . SER A 1 446 ? -41.053 -15.761 29.823 1.00 30.33 446 SER A N 1
ATOM 3543 C CA . SER A 1 446 ? -41.414 -17.139 29.479 1.00 30.33 446 SER A CA 1
ATOM 3544 C C . SER A 1 446 ? -41.245 -18.211 30.566 1.00 30.33 446 SER A C 1
ATOM 3546 O O . SER A 1 446 ? -40.177 -18.642 30.984 1.00 30.33 446 SER A O 1
ATOM 3548 N N . SER A 1 447 ? -42.416 -18.655 30.997 1.00 36.81 447 SER A N 1
ATOM 3549 C CA . SER A 1 447 ? -42.710 -19.871 31.731 1.00 36.81 447 SER A CA 1
ATOM 3550 C C . SER A 1 447 ? -42.048 -21.128 31.151 1.00 36.81 447 SER A C 1
ATOM 3552 O O . SER A 1 447 ? -41.939 -21.296 29.937 1.00 36.81 447 SER A O 1
ATOM 3554 N N . THR A 1 448 ? -41.781 -22.076 32.057 1.00 44.03 448 THR A N 1
ATOM 3555 C CA . THR A 1 448 ? -41.597 -23.525 31.825 1.00 44.03 448 THR A CA 1
ATOM 3556 C C . THR A 1 448 ? -40.343 -23.969 31.081 1.00 44.03 448 THR A C 1
ATOM 3558 O O . THR A 1 448 ? -40.399 -24.529 29.992 1.00 44.03 448 THR A O 1
ATOM 3561 N N . SER A 1 449 ? -39.189 -23.835 31.728 1.00 46.44 449 SER A N 1
ATOM 3562 C CA . SER A 1 449 ? -37.991 -24.546 31.296 1.00 46.44 449 SER A CA 1
ATOM 3563 C C . SER A 1 449 ? -37.079 -24.780 32.507 1.00 46.44 449 SER A C 1
ATOM 3565 O O . SER A 1 449 ? -36.366 -23.876 32.925 1.00 46.44 449 SER A O 1
ATOM 3567 N N . SER A 1 450 ? -37.112 -25.989 33.086 1.00 62.94 450 SER A N 1
ATOM 3568 C CA . SER A 1 450 ? -36.134 -26.418 34.100 1.00 62.94 450 SER A CA 1
ATOM 3569 C C . SER A 1 450 ? -34.718 -26.241 33.551 1.00 62.94 450 SER A C 1
ATOM 3571 O O . SER A 1 450 ? -34.464 -26.601 32.395 1.00 62.94 450 SER A O 1
ATOM 3573 N N . SER A 1 451 ? -33.813 -25.646 34.330 1.00 75.88 451 SER A N 1
ATOM 3574 C CA . SER A 1 451 ? -32.432 -25.418 33.896 1.00 75.88 451 SER A CA 1
ATOM 3575 C C . SER A 1 451 ? -31.731 -26.760 33.644 1.00 75.88 451 SER A C 1
ATOM 3577 O O . SER A 1 451 ? -32.075 -27.763 34.270 1.00 75.88 451 SER A O 1
ATOM 3579 N N . THR A 1 452 ? -30.743 -26.815 32.744 1.00 77.44 452 THR A N 1
ATOM 3580 C CA . THR A 1 452 ? -29.942 -28.037 32.502 1.00 77.44 452 THR A CA 1
ATOM 3581 C C . THR A 1 452 ? -29.351 -28.584 33.803 1.00 77.44 452 THR A C 1
ATOM 3583 O O . THR A 1 452 ? -29.412 -29.785 34.051 1.00 77.44 452 THR A O 1
ATOM 3586 N N . ARG A 1 453 ? -28.911 -27.684 34.690 1.00 80.44 453 ARG A N 1
ATOM 3587 C CA . ARG A 1 453 ? -28.433 -28.000 36.043 1.00 80.44 453 ARG A CA 1
ATOM 3588 C C . ARG A 1 453 ? -29.505 -28.654 36.925 1.00 80.44 453 ARG A C 1
ATOM 3590 O O . ARG A 1 453 ? -29.195 -29.556 37.700 1.00 80.44 453 ARG A O 1
ATOM 3597 N N . ASP A 1 454 ? -30.763 -28.230 36.809 1.00 82.56 454 ASP A N 1
ATOM 3598 C CA . ASP A 1 454 ? -31.872 -28.807 37.583 1.00 82.56 454 ASP A CA 1
ATOM 3599 C C . ASP A 1 454 ? -32.201 -30.224 37.101 1.00 82.56 454 ASP A C 1
ATOM 3601 O O . ASP A 1 454 ? -32.501 -31.104 37.909 1.00 82.56 454 ASP A O 1
ATOM 3605 N N . LEU A 1 455 ? -32.113 -30.459 35.786 1.00 85.81 455 LEU A N 1
ATOM 3606 C CA . LEU A 1 455 ? -32.304 -31.779 35.182 1.00 85.81 455 LEU A CA 1
ATOM 3607 C C . LEU A 1 455 ? -31.167 -32.742 35.566 1.00 85.81 455 LEU A C 1
ATOM 3609 O O . LEU A 1 455 ? -31.444 -33.883 35.932 1.00 85.81 455 LEU A O 1
ATOM 3613 N N . GLU A 1 456 ? -29.912 -32.284 35.573 1.00 84.12 456 GLU A N 1
ATOM 3614 C CA . GLU A 1 456 ? -28.757 -33.058 36.060 1.00 84.12 456 GLU A CA 1
ATOM 3615 C C . GLU A 1 456 ? -28.910 -33.438 37.540 1.00 84.12 456 GLU A C 1
ATOM 3617 O O . GLU A 1 456 ? -28.799 -34.611 37.904 1.00 84.12 456 GLU A O 1
ATOM 3622 N N . MET A 1 457 ? -29.277 -32.473 38.389 1.00 87.25 457 MET A N 1
ATOM 3623 C CA . MET A 1 457 ? -29.528 -32.717 39.810 1.00 87.25 457 MET A CA 1
ATOM 3624 C C . MET A 1 457 ? -30.698 -33.693 40.025 1.00 87.25 457 MET A C 1
ATOM 3626 O O . MET A 1 457 ? -30.642 -34.563 40.901 1.00 87.25 457 MET A O 1
ATOM 3630 N N . LYS A 1 458 ? -31.752 -33.598 39.202 1.00 88.75 458 LYS A N 1
ATOM 3631 C CA . LYS A 1 458 ? -32.882 -34.534 39.236 1.00 88.75 458 LYS A CA 1
ATOM 3632 C C . LYS A 1 458 ? -32.467 -35.947 38.807 1.00 88.75 458 LYS A C 1
ATOM 3634 O O . LYS A 1 458 ? -32.941 -36.911 39.412 1.00 88.75 458 LYS A O 1
ATOM 3639 N N . LEU A 1 459 ? -31.565 -36.102 37.834 1.00 90.50 459 LEU A N 1
ATOM 3640 C CA . LEU A 1 459 ? -31.028 -37.412 37.439 1.00 90.50 459 LEU A CA 1
ATOM 3641 C C . LEU A 1 459 ? -30.221 -38.069 38.561 1.00 90.50 459 LEU A C 1
ATOM 3643 O O . LEU A 1 459 ? -30.398 -39.265 38.807 1.00 90.50 459 LEU A O 1
ATOM 3647 N N . ASP A 1 460 ? -29.386 -37.315 39.271 1.00 87.19 460 ASP A N 1
ATOM 3648 C CA . ASP A 1 460 ? -28.613 -37.854 40.394 1.00 87.19 460 ASP A CA 1
ATOM 3649 C C . ASP A 1 460 ? -29.507 -38.240 41.576 1.00 87.19 460 ASP A C 1
ATOM 3651 O O . ASP A 1 460 ? -29.338 -39.314 42.166 1.00 87.19 460 ASP A O 1
ATOM 3655 N N . TRP A 1 461 ? -30.543 -37.445 41.854 1.00 92.19 461 TRP A N 1
ATOM 3656 C CA . TRP A 1 461 ? -31.558 -37.809 42.840 1.00 92.19 461 TRP A CA 1
ATOM 3657 C C . TRP A 1 461 ? -32.311 -39.091 42.449 1.00 92.19 461 TRP A C 1
ATOM 3659 O O . TRP A 1 461 ? -32.490 -39.987 43.278 1.00 92.19 461 TRP A O 1
ATOM 3669 N N . LEU A 1 462 ? -32.716 -39.231 41.181 1.00 91.19 462 LEU A N 1
ATOM 3670 C CA . LEU A 1 462 ? -33.402 -40.429 40.687 1.00 91.19 462 LEU A CA 1
ATOM 3671 C C . LEU A 1 462 ? -32.502 -41.677 40.728 1.00 91.19 462 LEU A C 1
ATOM 3673 O O . LEU A 1 462 ? -32.995 -42.760 41.056 1.00 91.19 462 LEU A O 1
ATOM 3677 N N . ARG A 1 463 ? -31.189 -41.547 40.476 1.00 90.06 463 ARG A N 1
ATOM 3678 C CA . ARG A 1 463 ? -30.206 -42.639 40.645 1.00 90.06 463 ARG A CA 1
ATOM 3679 C C . ARG A 1 463 ? -30.137 -43.115 42.094 1.00 90.06 463 ARG A C 1
ATOM 3681 O O . ARG A 1 463 ? -30.255 -44.317 42.347 1.00 90.06 463 ARG A O 1
ATOM 3688 N N . ASP A 1 464 ? -30.024 -42.189 43.043 1.00 90.25 464 ASP A N 1
ATOM 3689 C CA . ASP A 1 464 ? -30.000 -42.510 44.474 1.00 90.25 464 ASP A CA 1
ATOM 3690 C C . ASP A 1 464 ? -31.322 -43.158 44.931 1.00 90.25 464 ASP A C 1
ATOM 3692 O O . ASP A 1 464 ? -31.326 -44.182 45.623 1.00 90.25 464 ASP A O 1
ATOM 3696 N N . GLN A 1 465 ? -32.471 -42.656 44.462 1.00 88.81 465 GLN A N 1
ATOM 3697 C CA . GLN A 1 465 ? -33.775 -43.269 44.744 1.00 88.81 465 GLN A CA 1
ATOM 3698 C C . GLN A 1 465 ? -33.921 -44.671 44.142 1.00 88.81 465 GLN A C 1
ATOM 3700 O O . GLN A 1 465 ? -34.479 -45.564 44.794 1.00 88.81 465 GLN A O 1
ATOM 3705 N N . LEU A 1 466 ? -33.414 -44.907 42.929 1.00 91.62 466 LEU A N 1
ATOM 3706 C CA . LEU A 1 466 ? -33.388 -46.235 42.312 1.00 91.62 466 LEU A CA 1
ATOM 3707 C C . LEU A 1 466 ? -32.534 -47.209 43.131 1.00 91.62 466 LEU A C 1
ATOM 3709 O O . LEU A 1 466 ? -32.970 -48.337 43.383 1.00 91.62 466 LEU A O 1
ATOM 3713 N N . GLN A 1 467 ? -31.369 -46.767 43.610 1.00 89.81 467 GLN A N 1
ATOM 3714 C CA . GLN A 1 467 ? -30.474 -47.575 44.436 1.00 89.81 467 GLN A CA 1
ATOM 3715 C C . GLN A 1 467 ? -31.087 -47.892 45.807 1.00 89.81 467 GLN A C 1
ATOM 3717 O O . GLN A 1 467 ? -31.123 -49.057 46.214 1.00 89.81 467 GLN A O 1
ATOM 3722 N N . LYS A 1 468 ? -31.675 -46.900 46.485 1.00 90.75 468 LYS A N 1
ATOM 3723 C CA . LYS A 1 468 ? -32.414 -47.090 47.748 1.00 90.75 468 LYS A CA 1
ATOM 3724 C C . LYS A 1 468 ? -33.607 -48.032 47.580 1.00 90.75 468 LYS A C 1
ATOM 3726 O O . LYS A 1 468 ? -33.844 -48.907 48.421 1.00 90.75 468 LYS A O 1
ATOM 3731 N N . THR A 1 469 ? -34.340 -47.911 46.474 1.00 90.00 469 THR A N 1
ATOM 3732 C CA . THR A 1 469 ? -35.476 -48.794 46.173 1.00 90.00 469 THR A CA 1
ATOM 3733 C C . THR A 1 469 ? -35.003 -50.225 45.901 1.00 90.00 469 THR A C 1
ATOM 3735 O O . THR A 1 469 ? -35.596 -51.164 46.428 1.00 90.00 469 THR A O 1
ATOM 3738 N N . ALA A 1 470 ? -33.897 -50.416 45.173 1.00 91.00 470 ALA A N 1
ATOM 3739 C CA . ALA A 1 470 ? -33.298 -51.734 44.944 1.00 91.00 470 ALA A CA 1
ATOM 3740 C C . ALA A 1 470 ? -32.830 -52.400 46.251 1.00 91.00 470 ALA A C 1
ATOM 3742 O O . ALA A 1 470 ? -33.128 -53.571 46.487 1.00 91.00 470 ALA A O 1
ATOM 3743 N N . GLN A 1 471 ? -32.184 -51.646 47.145 1.00 90.06 471 GLN A N 1
ATOM 3744 C CA . GLN A 1 471 ? -31.801 -52.141 48.472 1.00 90.06 471 GLN A CA 1
ATOM 3745 C C . GLN A 1 471 ? -33.021 -52.522 49.322 1.00 90.06 471 GLN A C 1
ATOM 3747 O O . GLN A 1 471 ? -32.990 -53.512 50.056 1.00 90.06 471 GLN A O 1
ATOM 3752 N N . THR A 1 472 ? -34.110 -51.758 49.218 1.00 88.31 472 THR A N 1
ATOM 3753 C CA . THR A 1 472 ? -35.363 -52.038 49.933 1.00 88.31 472 THR A CA 1
ATOM 3754 C C . THR A 1 472 ? -36.043 -53.301 49.399 1.00 88.31 472 THR A C 1
ATOM 3756 O O . THR A 1 472 ? -36.500 -54.119 50.198 1.00 88.31 472 THR A O 1
ATOM 3759 N N . ILE A 1 473 ? -36.046 -53.510 48.076 1.00 89.31 473 ILE A N 1
ATOM 3760 C CA . ILE A 1 473 ? -36.525 -54.750 47.443 1.00 89.31 473 ILE A CA 1
ATOM 3761 C C . ILE A 1 473 ? -35.696 -55.940 47.934 1.00 89.31 473 ILE A C 1
ATOM 3763 O O . ILE A 1 473 ? -36.273 -56.884 48.464 1.00 89.31 473 ILE A O 1
ATOM 3767 N N . ALA A 1 474 ? -34.363 -55.861 47.875 1.00 89.56 474 ALA A N 1
ATOM 3768 C CA . ALA A 1 474 ? -33.481 -56.944 48.314 1.00 89.56 474 ALA A CA 1
ATOM 3769 C C . ALA A 1 474 ? -33.672 -57.295 49.805 1.00 89.56 474 ALA A C 1
ATOM 3771 O O . ALA A 1 474 ? -33.694 -58.466 50.188 1.00 89.56 474 ALA A O 1
ATOM 3772 N N . LYS A 1 475 ? -33.868 -56.287 50.671 1.00 89.38 475 LYS A N 1
ATOM 3773 C CA . LYS A 1 475 ? -34.202 -56.496 52.093 1.00 89.38 475 LYS A CA 1
ATOM 3774 C C . LYS A 1 475 ? -35.584 -57.134 52.279 1.00 89.38 475 LYS A C 1
ATOM 3776 O O . LYS A 1 475 ? -35.758 -57.933 53.198 1.00 89.38 475 LYS A O 1
ATOM 3781 N N . ALA A 1 476 ? -36.564 -56.785 51.447 1.00 85.44 476 ALA A N 1
ATOM 3782 C CA . ALA A 1 476 ? -37.910 -57.354 51.496 1.00 85.44 476 ALA A CA 1
ATOM 3783 C C . ALA A 1 476 ? -37.964 -58.794 50.954 1.00 85.44 476 ALA A C 1
ATOM 3785 O O . ALA A 1 476 ? -38.690 -59.613 51.521 1.00 85.44 476 ALA A O 1
ATOM 3786 N N . GLU A 1 477 ? -37.166 -59.113 49.929 1.00 88.69 477 GLU A N 1
ATOM 3787 C CA . GLU A 1 477 ? -36.986 -60.463 49.377 1.00 88.69 477 GLU A CA 1
ATOM 3788 C C . GLU A 1 477 ? -36.351 -61.395 50.413 1.00 88.69 477 GLU A C 1
ATOM 3790 O O . GLU A 1 477 ? -36.920 -62.442 50.714 1.00 88.69 477 GLU A O 1
ATOM 3795 N N . LYS A 1 478 ? -35.267 -60.960 51.076 1.00 87.56 478 LYS A N 1
ATOM 3796 C CA . LYS A 1 478 ? -34.641 -61.711 52.184 1.00 87.56 478 LYS A CA 1
ATOM 3797 C C . LYS A 1 478 ? -35.588 -61.975 53.360 1.00 87.56 478 LYS A C 1
ATOM 3799 O O . LYS A 1 478 ? -35.406 -62.948 54.081 1.00 87.56 478 LYS A O 1
ATOM 3804 N N . LYS A 1 479 ? -36.587 -61.111 53.572 1.00 87.75 479 LYS A N 1
ATOM 3805 C CA . LYS A 1 479 ? -37.593 -61.238 54.643 1.00 87.75 479 LYS A CA 1
ATOM 3806 C C . LYS A 1 479 ? -38.889 -61.932 54.189 1.00 87.75 479 LYS A C 1
ATOM 3808 O O . LYS A 1 479 ? -39.853 -61.932 54.949 1.00 87.75 479 LYS A O 1
ATOM 3813 N N . GLY A 1 480 ? -38.957 -62.457 52.960 1.00 84.31 480 GLY A N 1
ATOM 3814 C CA . GLY A 1 480 ? -40.128 -63.178 52.438 1.00 84.31 480 GLY A CA 1
ATOM 3815 C C . GLY A 1 480 ? -41.395 -62.326 52.245 1.00 84.31 480 GLY A C 1
ATOM 3816 O O . GLY A 1 480 ? -42.494 -62.859 52.095 1.00 84.31 480 GLY A O 1
ATOM 3817 N N . LYS A 1 481 ? -41.292 -60.988 52.241 1.00 86.56 481 LYS A N 1
ATOM 3818 C CA . LYS A 1 481 ? -42.455 -60.080 52.198 1.00 86.56 481 LYS A CA 1
ATOM 3819 C C . LYS A 1 481 ? -42.940 -59.832 50.763 1.00 86.56 481 LYS A C 1
ATOM 3821 O O . LYS A 1 481 ? -42.773 -58.739 50.224 1.00 86.56 481 LYS A O 1
ATOM 3826 N N . SER A 1 482 ? -43.606 -60.819 50.156 1.00 81.19 482 SER A N 1
ATOM 3827 C CA . SER A 1 482 ? -44.028 -60.804 48.737 1.00 81.19 482 SER A CA 1
ATOM 3828 C C . SER A 1 482 ? -44.805 -59.543 48.297 1.00 81.19 482 SER A C 1
ATOM 3830 O O . SER A 1 482 ? -44.554 -58.999 47.219 1.00 81.19 482 SER A O 1
ATOM 3832 N N . LYS A 1 483 ? -45.698 -58.994 49.140 1.00 83.38 483 LYS A N 1
ATOM 3833 C CA . LYS A 1 483 ? -46.426 -57.742 48.829 1.00 83.38 483 LYS A CA 1
ATOM 3834 C C . LYS A 1 483 ? -45.500 -56.518 48.750 1.00 83.38 483 LYS A C 1
ATOM 3836 O O . LYS A 1 483 ? -45.643 -55.710 47.835 1.00 83.38 483 LYS A O 1
ATOM 3841 N N . ALA A 1 484 ? -44.534 -56.404 49.664 1.00 78.88 484 ALA A N 1
ATOM 3842 C CA . ALA A 1 484 ? -43.565 -55.305 49.687 1.00 78.88 484 ALA A CA 1
ATOM 3843 C C . ALA A 1 484 ? -42.572 -55.394 48.517 1.00 78.88 484 ALA A C 1
ATOM 3845 O O . ALA A 1 484 ? -42.217 -54.374 47.937 1.00 78.88 484 ALA A O 1
ATOM 3846 N N . VAL A 1 485 ? -42.202 -56.612 48.112 1.00 82.06 485 VAL A N 1
ATOM 3847 C CA . VAL A 1 485 ? -41.380 -56.871 46.921 1.00 82.06 485 VAL A CA 1
ATOM 3848 C C . VAL A 1 485 ? -42.111 -56.429 45.649 1.00 82.06 485 VAL A C 1
ATOM 3850 O O . VAL A 1 485 ? -41.584 -55.626 44.882 1.00 82.06 485 VAL A O 1
ATOM 3853 N N . LYS A 1 486 ? -43.372 -56.849 45.457 1.00 86.75 486 LYS A N 1
ATOM 3854 C CA . LYS A 1 486 ? -44.198 -56.414 44.311 1.00 86.75 486 LYS A CA 1
ATOM 3855 C C . LYS A 1 486 ? -44.437 -54.898 44.291 1.00 86.75 486 LYS A C 1
ATOM 3857 O O . LYS A 1 486 ? -44.467 -54.304 43.216 1.00 86.75 486 LYS A O 1
ATOM 3862 N N . GLY A 1 487 ? -44.621 -54.265 45.453 1.00 83.75 487 GLY A N 1
ATOM 3863 C CA . GLY A 1 487 ? -44.723 -52.804 45.571 1.00 83.75 487 GLY A CA 1
ATOM 3864 C C . GLY A 1 487 ? -43.410 -52.094 45.226 1.00 83.75 487 GLY A C 1
ATOM 3865 O O . GLY A 1 487 ? -43.412 -51.112 44.486 1.00 83.75 487 GLY A O 1
ATOM 3866 N N . GLY A 1 488 ? -42.281 -52.640 45.682 1.00 86.00 488 GLY A N 1
ATOM 3867 C CA . GLY A 1 488 ? -40.947 -52.138 45.365 1.00 86.00 488 GLY A CA 1
ATOM 3868 C C . GLY A 1 488 ? -40.620 -52.217 43.873 1.00 86.00 488 GLY A C 1
ATOM 3869 O O . GLY A 1 488 ? -40.148 -51.231 43.314 1.00 86.00 488 GLY A O 1
ATOM 3870 N N . TYR A 1 489 ? -40.945 -53.323 43.192 1.00 88.50 489 TYR A N 1
ATOM 3871 C CA . TYR A 1 489 ? -40.770 -53.434 41.736 1.00 88.50 489 TYR A CA 1
ATOM 3872 C C . TYR A 1 489 ? -41.607 -52.406 40.959 1.00 88.50 489 TYR A C 1
ATOM 3874 O O . TYR A 1 489 ? -41.095 -51.806 40.016 1.00 88.50 489 TYR A O 1
ATOM 3882 N N . ARG A 1 490 ? -42.853 -52.133 41.379 1.00 87.50 490 ARG A N 1
ATOM 3883 C CA . ARG A 1 490 ? -43.680 -51.073 40.769 1.00 87.50 490 ARG A CA 1
ATOM 3884 C C . ARG A 1 490 ? -43.052 -49.693 40.943 1.00 87.50 490 ARG A C 1
ATOM 3886 O O . ARG A 1 490 ? -42.911 -48.968 39.964 1.00 87.50 490 ARG A O 1
ATOM 3893 N N . ARG A 1 491 ? -42.609 -49.362 42.161 1.00 88.81 491 ARG A N 1
ATOM 3894 C CA . ARG A 1 491 ? -41.914 -48.097 42.444 1.00 88.81 491 ARG A CA 1
ATOM 3895 C C . ARG A 1 491 ? -40.623 -47.968 41.634 1.00 88.81 491 ARG A C 1
ATOM 3897 O O . ARG A 1 491 ? -40.370 -46.913 41.068 1.00 88.81 491 ARG A O 1
ATOM 3904 N N . ARG A 1 492 ? -39.839 -49.045 41.516 1.00 90.81 492 ARG A N 1
ATOM 3905 C CA . ARG A 1 492 ? -38.616 -49.071 40.698 1.00 90.81 492 ARG A CA 1
ATOM 3906 C C . ARG A 1 492 ? -38.913 -48.822 39.219 1.00 90.81 492 ARG A C 1
ATOM 3908 O O . ARG A 1 492 ? -38.153 -48.112 38.576 1.00 90.81 492 ARG A O 1
ATOM 3915 N N . ASN A 1 493 ? -39.997 -49.383 38.683 1.00 87.75 493 ASN A N 1
ATOM 3916 C CA . ASN A 1 493 ? -40.378 -49.165 37.286 1.00 87.75 493 ASN A CA 1
ATOM 3917 C C . ASN A 1 493 ? -40.849 -47.727 37.033 1.00 87.75 493 ASN A C 1
ATOM 3919 O O . ASN A 1 493 ? -40.431 -47.142 36.042 1.00 87.75 493 ASN A O 1
ATOM 3923 N N . LEU A 1 494 ? -41.634 -47.134 37.939 1.00 88.88 494 LEU A N 1
ATOM 3924 C CA . LEU A 1 494 ? -42.028 -45.721 37.838 1.00 88.88 494 LEU A CA 1
ATOM 3925 C C . LEU A 1 494 ? -40.809 -44.789 37.869 1.00 88.88 494 LEU A C 1
ATOM 3927 O O . LEU A 1 494 ? -40.685 -43.924 37.011 1.00 88.88 494 LEU A O 1
ATOM 3931 N N . LEU A 1 495 ? -39.867 -45.031 38.786 1.00 90.25 495 LEU A N 1
ATOM 3932 C CA . LEU A 1 495 ? -38.620 -44.263 38.865 1.00 90.25 495 LEU A CA 1
ATOM 3933 C C . LEU A 1 495 ? -37.745 -44.423 37.613 1.00 90.25 495 LEU A C 1
ATOM 3935 O O . LEU A 1 495 ? -37.083 -43.474 37.217 1.00 90.25 495 LEU A O 1
ATOM 3939 N N . LYS A 1 496 ? -37.740 -45.600 36.971 1.00 90.00 496 LYS A N 1
ATOM 3940 C CA . LYS A 1 496 ? -37.031 -45.808 35.697 1.00 90.00 496 LYS A CA 1
ATOM 3941 C C . LYS A 1 496 ? -37.666 -45.036 34.542 1.00 90.00 496 LYS A C 1
ATOM 3943 O O . LYS A 1 496 ? -36.937 -44.492 33.724 1.00 90.00 496 LYS A O 1
ATOM 3948 N N . ILE A 1 497 ? -38.998 -44.999 34.477 1.00 90.00 497 ILE A N 1
ATOM 3949 C CA . ILE A 1 497 ? -39.723 -44.226 33.460 1.00 90.00 497 ILE A CA 1
ATOM 3950 C C . ILE A 1 497 ? -39.438 -42.734 33.650 1.00 90.00 497 ILE A C 1
ATOM 3952 O O . ILE A 1 497 ? -39.106 -42.050 32.690 1.00 90.00 497 ILE A O 1
ATOM 3956 N N . GLU A 1 498 ? -39.497 -42.241 34.889 1.00 89.06 498 GLU A N 1
ATOM 3957 C CA . GLU A 1 498 ? -39.183 -40.842 35.187 1.00 89.06 498 GLU A CA 1
ATOM 3958 C C . GLU A 1 498 ? -37.709 -40.506 34.910 1.00 89.06 498 GLU A C 1
ATOM 3960 O O . GLU A 1 498 ? -37.423 -39.457 34.344 1.00 89.06 498 GLU A O 1
ATOM 3965 N N . TYR A 1 499 ? -36.779 -41.412 35.232 1.00 91.06 499 TYR A N 1
ATOM 3966 C CA . TYR A 1 499 ? -35.359 -41.257 34.900 1.00 91.06 499 TYR A CA 1
ATOM 3967 C C . TYR A 1 499 ? -35.138 -41.104 33.396 1.00 91.06 499 TYR A C 1
ATOM 3969 O O . TYR A 1 499 ? -34.422 -40.198 32.980 1.00 91.06 499 TYR A O 1
ATOM 3977 N N . GLN A 1 500 ? -35.795 -41.941 32.589 1.00 90.12 500 GLN A N 1
ATOM 3978 C CA . GLN A 1 500 ? -35.696 -41.859 31.136 1.00 90.12 500 GLN A CA 1
ATOM 3979 C C . GLN A 1 500 ? -36.279 -40.546 30.602 1.00 90.12 500 GLN A C 1
ATOM 3981 O O . GLN A 1 500 ? -35.631 -39.887 29.802 1.00 90.12 500 GLN A O 1
ATOM 3986 N N . LEU A 1 501 ? -37.448 -40.118 31.090 1.00 87.88 501 LEU A N 1
ATOM 3987 C CA . LEU A 1 501 ? -38.071 -38.860 30.662 1.00 87.88 501 LEU A CA 1
ATOM 3988 C C . LEU A 1 501 ? -37.180 -37.643 30.947 1.00 87.88 501 LEU A C 1
ATOM 3990 O O . LEU A 1 501 ? -37.009 -36.792 30.081 1.00 87.88 501 LEU A O 1
ATOM 3994 N N . VAL A 1 502 ? -36.578 -37.578 32.139 1.00 88.19 502 VAL A N 1
ATOM 3995 C CA . VAL A 1 502 ? -35.664 -36.485 32.514 1.00 88.19 502 VAL A CA 1
ATOM 3996 C C . VAL A 1 502 ? -34.367 -36.546 31.699 1.00 88.19 502 VAL A C 1
ATOM 3998 O O . VAL A 1 502 ? -33.815 -35.508 31.339 1.00 88.19 502 VAL A O 1
ATOM 4001 N N . GLN A 1 503 ? -33.884 -37.749 31.376 1.00 89.00 503 GLN A N 1
ATOM 4002 C CA . GLN A 1 503 ? -32.703 -37.939 30.535 1.00 89.00 503 GLN A CA 1
ATOM 4003 C C . GLN A 1 503 ? -32.959 -37.500 29.086 1.00 89.00 503 GLN A C 1
ATOM 4005 O O . GLN A 1 503 ? -32.129 -36.793 28.515 1.00 89.00 503 GLN A O 1
ATOM 4010 N N . ASP A 1 504 ? -34.110 -37.860 28.518 1.00 87.69 504 ASP A N 1
ATOM 4011 C CA . ASP A 1 504 ? -34.522 -37.467 27.168 1.00 87.69 504 ASP A CA 1
ATOM 4012 C C . ASP A 1 504 ? -34.741 -35.945 27.081 1.00 87.69 504 ASP A C 1
ATOM 4014 O O . ASP A 1 504 ? -34.340 -35.305 26.106 1.00 87.69 504 ASP A O 1
ATOM 4018 N N . GLU A 1 505 ? -35.311 -35.336 28.126 1.00 87.25 505 GLU A N 1
ATOM 4019 C CA . GLU A 1 505 ? -35.486 -33.883 28.230 1.00 87.25 505 GLU A CA 1
ATOM 4020 C C . GLU A 1 505 ? -34.135 -33.153 28.310 1.00 87.25 505 GLU A C 1
ATOM 4022 O O . GLU A 1 505 ? -33.910 -32.188 27.574 1.00 87.25 505 GLU A O 1
ATOM 4027 N N . LEU A 1 506 ? -33.196 -33.645 29.129 1.00 85.62 506 LEU A N 1
ATOM 4028 C CA . LEU A 1 506 ? -31.836 -33.104 29.210 1.00 85.62 506 LEU A CA 1
ATOM 4029 C C . LEU A 1 506 ? -31.109 -33.223 27.866 1.00 85.62 506 LEU A C 1
ATOM 4031 O O . LEU A 1 506 ? -30.500 -32.259 27.410 1.00 85.62 506 LEU A O 1
ATOM 4035 N N . GLN A 1 507 ? -31.205 -34.374 27.200 1.00 83.38 507 GLN A N 1
ATOM 4036 C CA . GLN A 1 507 ? -30.578 -34.599 25.899 1.00 83.38 507 GLN A CA 1
ATOM 4037 C C . GLN A 1 507 ? -31.178 -33.694 24.815 1.00 83.38 507 GLN A C 1
ATOM 4039 O O . GLN A 1 507 ? -30.437 -33.127 24.013 1.00 83.38 507 GLN A O 1
ATOM 4044 N N . THR A 1 508 ? -32.495 -33.484 24.831 1.00 82.94 508 THR A N 1
ATOM 4045 C CA . THR A 1 508 ? -33.180 -32.551 23.923 1.00 82.94 508 THR A CA 1
ATOM 4046 C C . THR A 1 508 ? -32.707 -31.115 24.151 1.00 82.94 508 THR A C 1
ATOM 4048 O O . THR A 1 508 ? -32.442 -30.393 23.185 1.00 82.94 508 THR A O 1
ATOM 4051 N N . LYS A 1 509 ? -32.533 -30.701 25.414 1.00 79.06 509 LYS A N 1
ATOM 4052 C CA . LYS A 1 509 ? -32.001 -29.373 25.753 1.00 79.06 509 LYS A CA 1
ATOM 4053 C C . LYS A 1 509 ? -30.537 -29.203 25.368 1.00 79.06 509 LYS A C 1
ATOM 4055 O O . LYS A 1 509 ? -30.183 -28.169 24.812 1.00 79.06 509 LYS A O 1
ATOM 4060 N N . LEU A 1 510 ? -29.701 -30.213 25.594 1.00 74.69 510 LEU A N 1
ATOM 4061 C CA . LEU A 1 510 ? -28.297 -30.192 25.178 1.00 74.69 510 LEU A CA 1
ATOM 4062 C C . LEU A 1 510 ? -28.157 -30.131 23.649 1.00 74.69 510 LEU A C 1
ATOM 4064 O O . LEU A 1 510 ? -27.302 -29.408 23.148 1.00 74.69 510 LEU A O 1
ATOM 4068 N N . GLN A 1 511 ? -29.033 -30.805 22.897 1.00 73.50 511 GLN A N 1
ATOM 4069 C CA . GLN A 1 511 ? -29.071 -30.708 21.432 1.00 73.50 511 GLN A CA 1
ATOM 4070 C C . GLN A 1 511 ? -29.504 -29.318 20.936 1.00 73.50 511 GLN A C 1
ATOM 4072 O O . GLN A 1 511 ? -28.957 -28.833 19.948 1.00 73.50 511 GLN A O 1
ATOM 4077 N N . HIS A 1 512 ? -30.436 -28.649 21.627 1.00 65.75 512 HIS A N 1
ATOM 4078 C CA . HIS A 1 512 ? -30.858 -27.278 21.297 1.00 65.75 512 HIS A CA 1
ATOM 4079 C C . HIS A 1 512 ? -29.799 -26.215 21.633 1.00 65.75 512 HIS A C 1
ATOM 4081 O O . HIS A 1 512 ? -29.797 -25.146 21.028 1.00 65.75 512 HIS A O 1
ATOM 4087 N N . MET A 1 513 ? -28.888 -26.502 22.567 1.00 58.97 513 MET A N 1
ATOM 4088 C CA . MET A 1 513 ? -27.813 -25.591 22.985 1.00 58.97 513 MET A CA 1
ATOM 4089 C C . MET A 1 513 ? -26.588 -25.608 22.047 1.00 58.97 513 MET A C 1
ATOM 4091 O O . MET A 1 513 ? -25.677 -24.802 22.236 1.00 58.97 513 MET A O 1
ATOM 4095 N N . GLY A 1 514 ? -26.568 -26.475 21.022 1.00 48.31 514 GLY A N 1
ATOM 4096 C CA . GLY A 1 514 ? -25.444 -26.632 20.090 1.00 48.31 514 GLY A CA 1
ATOM 4097 C C . GLY A 1 514 ? -24.163 -27.172 20.756 1.00 48.31 514 GLY A C 1
ATOM 4098 O O . GLY A 1 514 ? -24.116 -27.336 21.976 1.00 48.31 514 GLY A O 1
ATOM 4099 N N . PRO A 1 515 ? -23.098 -27.474 19.988 1.00 46.38 515 PRO A N 1
ATOM 4100 C CA . PRO A 1 515 ? -21.822 -27.865 20.572 1.00 46.38 515 PRO A CA 1
ATOM 4101 C C . PRO A 1 515 ? -21.230 -26.665 21.319 1.00 46.38 515 PRO A C 1
ATOM 4103 O O . PRO A 1 515 ? -20.751 -25.710 20.707 1.00 46.38 515 PRO A O 1
ATOM 4106 N N . GLN A 1 516 ? -21.274 -26.708 22.650 1.00 38.62 516 GLN A N 1
ATOM 4107 C CA . GLN A 1 516 ? -20.456 -25.836 23.486 1.00 38.62 516 GLN A CA 1
ATOM 4108 C C . GLN A 1 516 ? -18.979 -26.128 23.176 1.00 38.62 516 GLN A C 1
ATOM 4110 O O . GLN A 1 516 ? -18.614 -27.300 23.040 1.00 38.62 516 GLN A O 1
ATOM 4115 N N . PRO A 1 517 ? -18.125 -25.100 23.037 1.00 38.88 517 PRO A N 1
ATOM 4116 C CA . PRO A 1 517 ? -16.705 -25.295 22.807 1.00 38.88 517 PRO A CA 1
ATOM 4117 C C . PRO A 1 517 ? -16.124 -26.040 24.007 1.00 38.88 517 PRO A C 1
ATOM 4119 O O . PRO A 1 517 ? -15.983 -25.491 25.097 1.00 38.88 517 PRO A O 1
ATOM 4122 N N . THR A 1 518 ? -15.791 -27.309 23.810 1.00 36.12 518 THR A N 1
ATOM 4123 C CA . THR A 1 518 ? -14.902 -28.019 24.718 1.00 36.12 518 THR A CA 1
ATOM 4124 C C . THR A 1 518 ? -13.580 -27.261 24.728 1.00 36.12 518 THR A C 1
ATOM 4126 O O . THR A 1 518 ? -12.931 -27.138 23.685 1.00 36.12 518 THR A O 1
ATOM 4129 N N . CYS A 1 519 ? -13.183 -26.748 25.895 1.00 33.28 519 CYS A N 1
ATOM 4130 C CA . CYS A 1 519 ? -11.771 -26.504 26.169 1.00 33.28 519 CYS A CA 1
ATOM 4131 C C . CYS A 1 519 ? -10.993 -27.755 25.730 1.00 33.28 519 CYS A C 1
ATOM 4133 O O . CYS A 1 519 ? -11.406 -28.859 26.093 1.00 33.28 519 CYS A O 1
ATOM 4135 N N . PRO A 1 520 ? -9.925 -27.619 24.931 1.00 38.41 520 PRO A N 1
ATOM 4136 C CA . PRO A 1 520 ? -9.139 -28.769 24.529 1.00 38.41 520 PRO A CA 1
ATOM 4137 C C . PRO A 1 520 ? -8.410 -29.301 25.765 1.00 38.41 520 PRO A C 1
ATOM 4139 O O . PRO A 1 520 ? -7.483 -28.667 26.264 1.00 38.41 520 PRO A O 1
ATOM 4142 N N . GLU A 1 521 ? -8.844 -30.454 26.270 1.00 36.62 521 GLU A N 1
ATOM 4143 C CA . GLU A 1 521 ? -7.948 -31.320 27.028 1.00 36.62 521 GLU A CA 1
ATOM 4144 C C . GLU A 1 521 ? -6.852 -31.806 26.075 1.00 36.62 521 GLU A C 1
ATOM 4146 O O . GLU A 1 521 ? -7.123 -32.254 24.958 1.00 36.62 521 GLU A O 1
ATOM 4151 N N . GLU A 1 522 ? -5.606 -31.665 26.527 1.00 39.34 522 GLU A N 1
ATOM 4152 C CA . GLU A 1 522 ? -4.432 -32.333 25.977 1.00 39.34 522 GLU A CA 1
ATOM 4153 C C . GLU A 1 522 ? -4.717 -33.824 25.758 1.00 39.34 522 GLU A C 1
ATOM 4155 O O . GLU A 1 522 ? -5.111 -34.535 26.683 1.00 39.34 522 GLU A O 1
ATOM 4160 N N . PRO A 1 523 ? -4.430 -34.322 24.548 1.00 44.78 523 PRO A N 1
ATOM 4161 C CA . PRO A 1 523 ? -3.382 -35.326 24.463 1.00 44.78 523 PRO A CA 1
ATOM 4162 C C . PRO A 1 523 ? -2.558 -35.100 23.190 1.00 44.78 523 PRO A C 1
ATOM 4164 O O . PRO A 1 523 ? -2.853 -35.642 22.131 1.00 44.78 523 PRO A O 1
ATOM 4167 N N . ALA A 1 524 ? -1.521 -34.269 23.276 1.00 37.84 524 ALA A N 1
ATOM 4168 C CA . ALA A 1 524 ? -0.541 -34.127 22.192 1.00 37.84 524 ALA A CA 1
ATOM 4169 C C . ALA A 1 524 ? 0.900 -33.955 22.706 1.00 37.84 524 ALA A C 1
ATOM 4171 O O . ALA A 1 524 ? 1.760 -33.442 21.997 1.00 37.84 524 ALA A O 1
ATOM 4172 N N . LEU A 1 525 ? 1.179 -34.392 23.939 1.00 42.28 525 LEU A N 1
ATOM 4173 C CA . LEU A 1 525 ? 2.521 -34.366 24.537 1.00 42.28 525 LEU A CA 1
ATOM 4174 C C . LEU A 1 525 ? 3.076 -35.761 24.865 1.00 42.28 525 LEU A C 1
ATOM 4176 O O . LEU A 1 525 ? 3.908 -35.896 25.759 1.00 42.28 525 LEU A O 1
ATOM 4180 N N . LEU A 1 526 ? 2.664 -36.801 24.130 1.00 41.16 526 LEU A N 1
ATOM 4181 C CA . LEU A 1 526 ? 3.239 -38.148 24.281 1.00 41.16 526 LEU A CA 1
ATOM 4182 C C . LEU A 1 526 ? 3.654 -38.862 22.980 1.00 41.16 526 LEU A C 1
ATOM 4184 O O . LEU A 1 526 ? 4.147 -39.976 23.078 1.00 41.16 526 LEU A O 1
ATOM 4188 N N . ASP A 1 527 ? 3.607 -38.211 21.810 1.00 43.69 527 ASP A N 1
ATOM 4189 C CA . ASP A 1 527 ? 4.025 -38.833 20.531 1.00 43.69 527 ASP A CA 1
ATOM 4190 C C . ASP A 1 527 ? 5.337 -38.269 19.938 1.00 43.69 527 ASP A C 1
ATOM 4192 O O . ASP A 1 527 ? 5.681 -38.518 18.786 1.00 43.69 527 ASP A O 1
ATOM 4196 N N . HIS A 1 528 ? 6.131 -37.532 20.723 1.00 42.03 528 HIS A N 1
ATOM 4197 C CA . HIS A 1 528 ? 7.451 -37.035 20.289 1.00 42.03 528 HIS A CA 1
ATOM 4198 C C . HIS A 1 528 ? 8.624 -37.542 21.134 1.00 42.03 528 HIS A C 1
ATOM 4200 O O . HIS A 1 528 ? 9.652 -36.876 21.242 1.00 42.03 528 HIS A O 1
ATOM 4206 N N . ARG A 1 529 ? 8.505 -38.735 21.732 1.00 47.19 529 ARG A N 1
ATOM 4207 C CA . ARG A 1 529 ? 9.616 -39.316 22.505 1.00 47.19 529 ARG A CA 1
ATOM 4208 C C . ARG A 1 529 ? 9.901 -40.803 22.294 1.00 47.19 529 ARG A C 1
ATOM 4210 O O . ARG A 1 529 ? 10.557 -41.395 23.144 1.00 47.19 529 ARG A O 1
ATOM 4217 N N . THR A 1 530 ? 9.480 -41.390 21.174 1.00 47.41 530 THR A N 1
ATOM 4218 C CA . THR A 1 530 ? 9.804 -42.799 20.858 1.00 47.41 530 THR A CA 1
ATOM 4219 C C . THR A 1 530 ? 10.373 -43.070 19.465 1.00 47.41 530 THR A C 1
ATOM 4221 O O . THR A 1 530 ? 10.570 -44.235 19.156 1.00 47.41 530 THR A O 1
ATOM 4224 N N . ASP A 1 531 ? 10.751 -42.051 18.686 1.00 43.56 531 ASP A N 1
ATOM 4225 C CA . ASP A 1 531 ? 11.430 -42.243 17.386 1.00 43.56 531 ASP A CA 1
ATOM 4226 C C . ASP A 1 531 ? 12.868 -41.682 17.366 1.00 43.56 531 ASP A C 1
ATOM 4228 O O . ASP A 1 531 ? 13.315 -41.077 16.396 1.00 43.56 531 ASP A O 1
ATOM 4232 N N . GLU A 1 532 ? 13.612 -41.903 18.451 1.00 46.62 532 GLU A N 1
ATOM 4233 C CA . GLU A 1 532 ? 15.082 -41.938 18.428 1.00 46.62 532 GLU A CA 1
ATOM 4234 C C . GLU A 1 532 ? 15.561 -43.169 19.215 1.00 46.62 532 GLU A C 1
ATOM 4236 O O . GLU A 1 532 ? 16.002 -43.070 20.361 1.00 46.62 532 GLU A O 1
ATOM 4241 N N . MET A 1 533 ? 15.427 -44.344 18.589 1.00 38.12 533 MET A N 1
ATOM 4242 C CA . MET A 1 533 ? 16.343 -45.487 18.713 1.00 38.12 533 MET A CA 1
ATOM 4243 C C . MET A 1 533 ? 16.327 -46.318 17.434 1.00 38.12 533 MET A C 1
ATOM 4245 O O . MET A 1 533 ? 15.221 -46.722 17.012 1.00 38.12 533 MET A O 1
#

Mean predicted aligned error: 24.0 Å

Organism: Aphanomyces astaci (NCBI:txid112090)

Solvent-accessible surface area (backbone atoms only — not comparable to full-atom values): 31342 Å² total; per-residue (Å²): 140,80,87,83,90,86,87,86,83,83,89,78,89,76,89,74,89,73,80,80,65,79,72,59,60,55,57,56,50,51,51,52,52,50,52,53,47,49,57,56,48,60,68,56,53,79,82,53,86,82,79,50,82,88,43,76,83,56,79,63,59,92,67,46,47,76,45,74,37,90,91,41,81,97,40,56,35,29,30,43,72,86,69,51,76,37,58,55,78,79,69,39,73,68,66,61,80,79,62,45,63,46,67,46,78,46,78,42,59,85,78,76,67,26,59,42,74,37,67,54,77,82,45,75,85,47,74,69,62,41,42,22,35,24,32,61,41,81,37,65,41,98,84,75,46,78,14,62,49,51,50,49,40,70,75,41,58,84,95,70,42,85,56,63,64,29,27,49,46,29,49,71,94,38,37,38,38,26,40,52,48,67,55,50,53,49,49,61,71,70,47,70,70,64,38,41,37,30,35,28,46,74,89,67,40,45,62,84,56,77,81,82,77,65,85,84,55,50,74,61,53,47,51,50,50,50,51,50,50,49,52,49,52,52,50,51,50,50,49,50,51,52,51,54,50,52,50,50,53,52,50,52,51,50,52,53,52,51,53,52,51,51,54,50,50,52,51,51,52,55,49,52,53,51,53,51,51,53,53,51,53,50,48,53,51,50,52,51,52,48,52,51,52,51,52,49,52,50,51,52,52,52,50,52,54,50,49,53,50,50,51,52,52,50,52,54,52,53,53,52,53,48,55,51,49,52,52,52,51,52,51,50,53,50,50,52,52,52,50,52,53,50,49,51,53,51,50,55,48,50,52,52,50,47,54,54,48,53,53,50,47,60,51,51,72,68,39,84,88,67,59,66,89,78,53,52,78,68,54,55,35,61,77,69,68,60,89,70,88,92,74,53,77,66,58,55,52,53,50,52,53,54,50,52,55,51,50,55,54,49,53,53,52,50,55,49,50,53,54,50,51,54,49,50,51,51,52,51,52,50,51,70,75,60,75,81,74,84,83,77,89,80,80,96,77,82,84,89,74,82,49,69,68,55,40,52,53,50,48,56,51,44,51,53,50,47,51,54,39,50,52,50,27,55,56,24,56,78,66,68,38,63,69,57,28,57,50,32,53,52,53,44,49,54,51,50,53,51,43,48,54,47,49,53,50,44,50,53,51,52,63,74,66,48,88,70,84,73,76,83,74,85,87,82,87,78,85,86,80,78,91,87,126

Secondary structure (DSSP, 8-state):
---------------------TTHHHHHHHHHHHHHHHHHHHTTTTSSPPP-GGGTT-SPPTT-EEEE-SSSTT-EEEE-TTS-EESSPPP--------BSSEEEEEE-SS--SEEEEE----TT-TTTT--EEEEEE---TTSPPPHHHHHHHHS-GGG---TTPEEEEETTEE-TT--HHHHHHHHHHSPSSEEEEEE-TTS-BTT------TTTHHHHHHHHHHHHHHHHHHHHHHHHHHHHHHHHHHHHHHHHHHHHHHHHHHHHHHHHHHHHHHHHHHHHHHHHHHHHHHHHHHHHHHHHHHHHHHHHHHHHHHHHHHHHHHHHHHHHHHHHHHHHHHHHHHHHHHHHHHHHHHHHHHHHT-GGG-GGGS-HHHHHHHTT--S-S--HHHHHHHHHHHHHHHHHHHHHHHHHHHHHHHHHHHHHHHHHS------------S----HHHHHHHHHHHHHHHHHHHHHHHHHHHTT-HHHHHHHHHHHHHHHHHHHHHHHHHHHHHHHT-----------SSSSSSS--

Nearest PDB structures (foldseek):
  8sqr-assembly1_A  TM=4.932E-01  e=8.234E-01  Brucella abortus 2308
  2qqy-assembly1_A  TM=4.922E-01  e=1.051E+00  Bacillus anthracis str. Ames
  7x9z-assembly1_B  TM=6.432E-01  e=2.784E+00  Thermotoga maritima
  8jax-assembly1_A  TM=4.321E-01  e=1.117E+00  Streptomyces coelicolor
  3e2c-assembly1_B  TM=3.127E-01  e=5.058E-01  Escherichia coli K-12